Protein AF-0000000080185156 (afdb_homodimer)

pLDDT: mean 92.78, std 10.02, range [44.94, 98.88]

Nearest PDB structures (foldseek):
  2zat-assembly1_A  TM=8.973E-01  e=3.765E-16  Sus scrofa
  8pa2-assembly1_B  TM=8.472E-01  e=9.318E-15  Thermus thermophilus HB8
  4cql-assembly4_J  TM=8.469E-01  e=6.087E-14  Homo sapiens
  5ojg-assembly1_A  TM=7.680E-01  e=7.314E-15  Caenorhabditis elegans
  4cqm-assembly4_G  TM=8.479E-01  e=1.919E-12  Homo sapiens

Sequence (518 aa):
MKITCDIKDKIALVTGANRGIGKAIVDAFLDHGAARVYVAVRRLDSAAPLIERYGDRVLPVQLDLARPETITAMAGRAADIQVVVNSAAVFMASTPLDGNAIDALELGMKINVLGLIRMAQAFVPALKQNGGGALVQLNSVASLVCAPNFATHSACKAAAYSLTQALHELLGQQGIAVLSVHPGLIGSDMGNAAGLTGSAEPPSVVAEGIVAALKAGDFHLFPDSMAKRVGSAYQSFAGSVVEAGIPEYRPRIMVSVEKMKITCDIKDKIALVTGANRGIGKAIVDAFLDHGAARVYVAVRRLDSAAPLIERYGDRVLPVQLDLARPETITAMAGRAADIQVVVNSAAVFMASTPLDGNAIDALELGMKINVLGLIRMAQAFVPALKQNGGGALVQLNSVASLVCAPNFATHSACKAAAYSLTQALHELLGQQGIAVLSVHPGLIGSDMGNAAGLTGSAEPPSVVAEGIVAALKAGDFHLFPDSMAKRVGSAYQSFAGSVVEAGIPEYRPRIMVSVEK

Foldseek 3Di:
DFFFAALAQFEEEFAPQLFALNVLLLVLSVVSHHQAYEYEYQDQVSCVVVCVVPPPRYHYAYDALLDLVSLQVVLVVPLRHQEYEYDDFDQQWAAPPDPCLVVSLVVRLSRLPVSLVSNCVSHLVSNLVNPAHEYEYEAAPLLVPPDRGRNSNSVNSVNNVVVLLVCCVVSVVSSHAYAYEHEYQAPTPNSVVVVDDDDHHYSNQRSVQVNVCNRVRHRYHQRDPVSVVSCVVCVVVCVPDSVVHDPVPPDDDDDDDDD/DFFFAALAQFEEEFAPQLFALNVLLLVLSVVSHHQAYEYEYQDQVSCVVVCVVPPPSYHYAYDALLDLVSLQVVLVVPLRHQEYEYDDFDQQWAAPPDPCLVVSLVVRQSRLPVSLVSNCVSHLVSNLVNPAHEYEYEAAPLLVPPDRGRNSNSVNSVNNVVVLLVCCVVSVVSSHAYAYEHEYQAPTPNSVVVVDDDDHHYSNQRSVQVNVCNRVRHRYHQRDPVSVVSCVVCVVVCVPDSVVHDPVPPDDDDDDDDD

InterPro domains:
  IPR002347 Short-chain dehydrogenase/reductase SDR [PF00106] (10-193)
  IPR002347 Short-chain dehydrogenase/reductase SDR [PR00081] (11-28)
  IPR002347 Short-chain dehydrogenase/reductase SDR [PR00081] (79-90)
  IPR002347 Short-chain dehydrogenase/reductase SDR [PR00081] (127-143)
  IPR002347 Short-chain dehydrogenase/reductase SDR [PR00081] (153-172)
  IPR002347 Short-chain dehydrogenase/reductase SDR [PR00081] (174-191)
  IPR036291 NAD(P)-binding domain superfamily [SSF51735] (6-223)

Radius of gyration: 22.91 Å; Cα contacts (8 Å, |Δi|>4): 1225; chains: 2; bounding box: 47×72×49 Å

Solvent-accessible surface area (backbone atoms only — not comparable to full-atom values): 24481 Å² total; per-residue (Å²): 135,72,45,56,38,68,54,53,65,31,31,31,35,32,30,35,23,63,48,49,53,28,29,29,33,54,54,42,43,50,74,58,41,26,55,31,35,37,36,19,22,78,51,60,75,63,38,47,70,54,35,72,72,52,41,86,38,39,43,73,36,60,36,36,58,80,39,64,68,34,46,53,56,42,38,72,72,46,57,74,32,27,31,39,35,48,51,46,37,54,46,30,58,27,30,63,74,43,92,56,21,64,61,39,30,54,54,29,33,49,29,43,32,47,22,49,36,53,50,47,56,45,42,46,61,30,15,47,74,60,72,10,32,33,44,34,39,62,51,29,42,40,35,78,42,44,39,42,69,33,14,33,35,15,15,28,27,13,19,33,46,29,40,49,48,16,46,35,57,62,33,43,77,57,56,20,24,40,32,44,32,21,45,49,57,36,59,29,73,62,38,59,23,62,22,56,55,80,81,57,40,60,30,52,47,49,22,52,41,50,56,53,34,33,49,70,21,42,48,74,41,43,50,40,73,62,10,35,56,54,39,64,52,38,43,63,31,40,54,63,39,57,73,62,44,54,83,40,63,50,86,49,82,67,53,68,45,81,87,134,72,44,57,39,68,56,53,66,30,29,33,36,30,30,35,22,64,47,50,50,26,28,29,32,54,53,41,42,50,74,58,40,26,55,31,35,38,35,19,22,79,50,62,76,61,38,47,68,54,35,73,72,52,41,85,40,40,42,73,36,63,36,40,59,80,38,64,68,33,47,52,56,43,38,73,71,45,58,74,31,27,31,40,35,49,51,46,36,54,46,28,58,26,29,63,73,43,93,55,21,64,62,38,31,54,54,29,31,49,30,43,32,48,23,49,36,53,50,46,56,46,42,47,63,29,16,47,75,61,72,9,32,34,44,35,39,62,51,28,41,41,35,78,40,45,39,42,70,34,14,33,35,16,14,30,27,12,19,33,46,29,40,48,48,16,46,36,57,61,32,44,77,56,55,19,24,39,32,44,33,19,45,49,57,35,59,30,73,61,38,57,24,61,24,56,55,79,80,57,40,60,30,53,47,48,22,52,40,50,56,52,33,32,50,71,21,41,48,72,41,42,50,40,74,63,11,36,56,55,40,62,52,38,43,64,31,41,55,63,40,57,73,62,46,54,83,40,62,49,86,49,82,67,52,68,44,80,88

Secondary structure (DSSP, 8-state):
-PPP---TT-EEEEESTTSHHHHHHHHHHHHTT-SEEEEEESSGGGGHHHHHHHGGGEEEEE--TT-HHHHHHHHHH-TT--EEEE---EE----TTSTTHHHHHHHHIIIIIHHHHHHHHHHHHHHHHTT--EEEEE--GGGTS--GGGHHHHHHHHHHHHHHHHHHHHHHTTT-EEEEE---SBSSHHHHHHT--SPPBPHHHHHHHHHHHHHHT-SEE--SHHHHHHHHHHHHHIIIIIIT--GGGS------EE-/-PPP---TT-EEEEESTTSHHHHHHHHHHHHTT-SEEEEEESSGGGGHHHHHHHGGGEEEEE--TT-HHHHHHHHHH-TT--EEEE---EE----TTSTTHHHHHHHHIIIIIHHHHHHHHHHHHHHHHTT--EEEEE--GGGTS--GGGHHHHHHHHHHHHHHHHHHHHHHTTT-EEEEE---SBSSHHHHHHT--SPPBPHHHHHHHHHHHHHHT-SEE--SHHHHHHHHHHHHHIIIIIIT--GGGS------EE-

Organism: NCBI:txid1233

Structure (mmCIF, N/CA/C/O backbone):
data_AF-0000000080185156-model_v1
#
loop_
_entity.id
_entity.type
_entity.pdbx_description
1 polymer 'Short-chain dehydrogenase'
#
loop_
_atom_site.group_PDB
_atom_site.id
_atom_site.type_symbol
_atom_site.label_atom_id
_atom_site.label_alt_id
_atom_site.label_comp_id
_atom_site.label_asym_id
_atom_site.label_entity_id
_atom_site.label_seq_id
_atom_site.pdbx_PDB_ins_code
_atom_site.Cartn_x
_atom_site.Cartn_y
_atom_site.Cartn_z
_atom_site.occupancy
_atom_site.B_iso_or_equiv
_atom_site.auth_seq_id
_atom_site.auth_comp_id
_atom_site.auth_asym_id
_atom_site.auth_atom_id
_atom_site.pdbx_PDB_model_num
ATOM 1 N N . MET A 1 1 ? 9.852 -5.613 -22.453 1 66.12 1 MET A N 1
ATOM 2 C CA . MET A 1 1 ? 9.594 -6.852 -23.188 1 66.12 1 MET A CA 1
ATOM 3 C C . MET A 1 1 ? 8.664 -7.766 -22.391 1 66.12 1 MET A C 1
ATOM 5 O O . MET A 1 1 ? 8.766 -7.848 -21.172 1 66.12 1 MET A O 1
ATOM 9 N N . LYS A 1 2 ? 7.664 -8.398 -23.031 1 87.19 2 LYS A N 1
ATOM 10 C CA . LYS A 1 2 ? 6.703 -9.312 -22.406 1 87.19 2 LYS A CA 1
ATOM 11 C C . LYS A 1 2 ? 7.312 -10.695 -22.203 1 87.19 2 LYS A C 1
ATOM 13 O O . LYS A 1 2 ? 7.977 -11.227 -23.094 1 87.19 2 LYS A O 1
ATOM 18 N N . ILE A 1 3 ? 7.293 -11.156 -21.078 1 93.81 3 ILE A N 1
ATOM 19 C CA . ILE A 1 3 ? 7.703 -12.516 -20.75 1 93.81 3 ILE A CA 1
ATOM 20 C C . ILE A 1 3 ? 6.473 -13.414 -20.656 1 93.81 3 ILE A C 1
ATOM 22 O O . ILE A 1 3 ? 5.574 -13.156 -19.844 1 93.81 3 ILE A O 1
ATOM 26 N N . THR A 1 4 ? 6.453 -14.438 -21.484 1 96.38 4 THR A N 1
ATOM 27 C CA . THR A 1 4 ? 5.305 -15.336 -21.516 1 96.38 4 THR A CA 1
ATOM 28 C C . THR A 1 4 ? 5.605 -16.609 -20.734 1 96.38 4 THR A C 1
ATOM 30 O O . THR A 1 4 ? 6.77 -16.953 -20.5 1 96.38 4 THR A O 1
ATOM 33 N N . CYS A 1 5 ? 4.539 -17.281 -20.297 1 97.38 5 CYS A N 1
ATOM 34 C CA . CYS A 1 5 ? 4.648 -18.562 -19.625 1 97.38 5 CYS A CA 1
ATOM 35 C C . CYS A 1 5 ? 3.451 -19.453 -19.953 1 97.38 5 CYS A C 1
ATOM 37 O O . CYS A 1 5 ? 2.326 -19.156 -19.531 1 97.38 5 CYS A O 1
ATOM 39 N N . ASP A 1 6 ? 3.709 -20.469 -20.688 1 97.81 6 ASP A N 1
ATOM 40 C CA . ASP A 1 6 ? 2.682 -21.469 -20.953 1 97.81 6 ASP A CA 1
ATOM 41 C C . ASP A 1 6 ? 2.639 -22.516 -19.844 1 97.81 6 ASP A C 1
ATOM 43 O O . ASP A 1 6 ? 3.652 -23.156 -19.531 1 97.81 6 ASP A O 1
ATOM 47 N N . ILE A 1 7 ? 1.522 -22.75 -19.297 1 97.81 7 ILE A N 1
ATOM 48 C CA . ILE A 1 7 ? 1.382 -23.609 -18.125 1 97.81 7 ILE A CA 1
ATOM 49 C C . ILE A 1 7 ? 1.548 -25.078 -18.516 1 97.81 7 ILE A C 1
ATOM 51 O O . ILE A 1 7 ? 1.781 -25.938 -17.672 1 97.81 7 ILE A O 1
ATOM 55 N N . LYS A 1 8 ? 1.367 -25.391 -19.812 1 98 8 LYS A N 1
ATOM 56 C CA . LYS A 1 8 ? 1.461 -26.766 -20.297 1 98 8 LYS A CA 1
ATOM 57 C C . LYS A 1 8 ? 2.789 -27.391 -19.891 1 98 8 LYS A C 1
ATOM 59 O O . LYS A 1 8 ? 3.852 -26.797 -20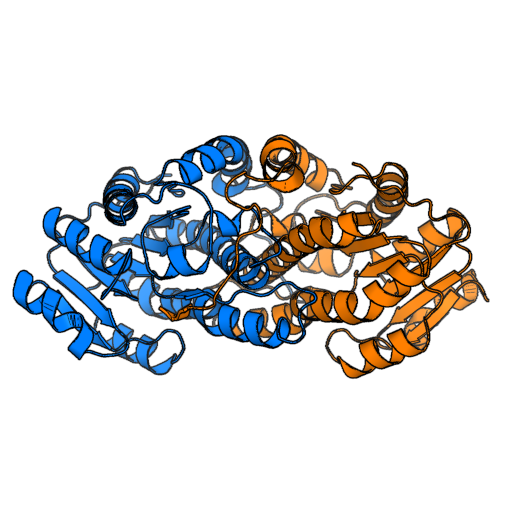.094 1 98 8 LYS A O 1
ATOM 64 N N . ASP A 1 9 ? 2.727 -28.562 -19.234 1 97.88 9 ASP A N 1
ATOM 65 C CA . ASP A 1 9 ? 3.832 -29.422 -18.844 1 97.88 9 ASP A CA 1
ATOM 66 C C . ASP A 1 9 ? 4.664 -28.781 -17.734 1 97.88 9 ASP A C 1
ATOM 68 O O . ASP A 1 9 ? 5.793 -29.203 -17.484 1 97.88 9 ASP A O 1
ATOM 72 N N . LYS A 1 10 ? 4.207 -27.703 -17.109 1 98 10 LYS A N 1
ATOM 73 C CA . LYS A 1 10 ? 4.938 -27.031 -16.047 1 98 10 LYS A CA 1
ATOM 74 C C . LYS A 1 10 ? 4.578 -27.594 -14.688 1 98 10 LYS A C 1
ATOM 76 O O . LYS A 1 10 ? 3.512 -28.188 -14.516 1 98 10 LYS A O 1
ATOM 81 N N . ILE A 1 11 ? 5.477 -27.438 -13.773 1 98.19 11 ILE A N 1
ATOM 82 C CA . ILE A 1 11 ? 5.258 -27.781 -12.367 1 98.19 11 ILE A CA 1
ATOM 83 C C . ILE A 1 11 ? 4.977 -26.5 -11.578 1 98.19 11 ILE A C 1
ATOM 85 O O . ILE A 1 11 ? 5.789 -25.578 -11.562 1 98.19 11 ILE A O 1
ATOM 89 N N . ALA A 1 12 ? 3.824 -26.484 -10.906 1 98.5 12 ALA A N 1
ATOM 90 C CA . ALA A 1 12 ? 3.395 -25.266 -10.234 1 98.5 12 ALA A CA 1
ATOM 91 C C . ALA A 1 12 ? 3.219 -25.484 -8.734 1 98.5 12 ALA A C 1
ATOM 93 O O . ALA A 1 12 ? 3.006 -26.625 -8.297 1 98.5 12 ALA A O 1
ATOM 94 N N . LEU A 1 13 ? 3.404 -24.469 -7.996 1 98.38 13 LEU A N 1
ATOM 95 C CA . LEU A 1 13 ? 3.041 -24.391 -6.586 1 98.38 13 LEU A CA 1
ATOM 96 C C . LEU A 1 13 ? 1.935 -23.359 -6.367 1 98.38 13 LEU A C 1
ATOM 98 O O . LEU A 1 13 ? 2.049 -22.219 -6.809 1 98.38 13 LEU A O 1
ATOM 102 N N . VAL A 1 14 ? 0.851 -23.766 -5.762 1 98.44 14 VAL A N 1
ATOM 103 C CA . VAL A 1 14 ? -0.259 -22.875 -5.449 1 98.44 14 VAL A CA 1
ATOM 104 C C . VAL A 1 14 ? -0.486 -22.844 -3.941 1 98.44 14 VAL A C 1
ATOM 106 O O . VAL A 1 14 ? -0.761 -23.875 -3.324 1 98.44 14 VAL A O 1
ATOM 109 N N . THR A 1 15 ? -0.309 -21.656 -3.334 1 97.88 15 THR A N 1
ATOM 110 C CA . THR A 1 15 ? -0.633 -21.531 -1.917 1 97.88 15 THR A CA 1
ATOM 111 C C . THR A 1 15 ? -2.123 -21.266 -1.727 1 97.88 15 THR A C 1
ATOM 113 O O . THR A 1 15 ? -2.779 -20.703 -2.609 1 97.88 15 THR A O 1
ATOM 116 N N . GLY A 1 16 ? -2.656 -21.641 -0.517 1 95.5 16 GLY A N 1
ATOM 117 C CA . GLY A 1 16 ? -4.09 -21.516 -0.315 1 95.5 16 GLY A CA 1
ATOM 118 C C . GLY A 1 16 ? -4.902 -22.297 -1.332 1 95.5 16 GLY A C 1
ATOM 119 O O . GLY A 1 16 ? -5.918 -21.812 -1.834 1 95.5 16 GLY A O 1
ATOM 120 N N . ALA A 1 17 ? -4.566 -23.484 -1.63 1 95.25 17 ALA A N 1
ATOM 121 C CA . ALA A 1 17 ? -4.996 -24.219 -2.82 1 95.25 17 ALA A CA 1
ATOM 122 C C . ALA A 1 17 ? -6.277 -25 -2.549 1 95.25 17 ALA A C 1
ATOM 124 O O . ALA A 1 17 ? -6.898 -25.531 -3.477 1 95.25 17 ALA A O 1
ATOM 125 N N . ASN A 1 18 ? -6.766 -25.062 -1.377 1 90.5 18 ASN A N 1
ATOM 126 C CA . ASN A 1 18 ? -7.812 -26.016 -1.046 1 90.5 18 ASN A CA 1
ATOM 127 C C . ASN A 1 18 ? -9.203 -25.406 -1.2 1 90.5 18 ASN A C 1
ATOM 129 O O . ASN A 1 18 ? -10.203 -26.109 -1.132 1 90.5 18 ASN A O 1
ATOM 133 N N . ARG A 1 19 ? -9.32 -24.125 -1.383 1 88.75 19 ARG A N 1
ATOM 134 C CA . ARG A 1 19 ? -10.648 -23.531 -1.514 1 88.75 19 ARG A CA 1
ATOM 135 C C . ARG A 1 19 ? -10.602 -22.25 -2.352 1 88.75 19 ARG A C 1
ATOM 137 O O . ARG A 1 19 ? -9.523 -21.75 -2.652 1 88.75 19 ARG A O 1
ATOM 144 N N . GLY A 1 20 ? -11.75 -21.859 -2.783 1 93.06 20 GLY A N 1
ATOM 145 C CA . GLY A 1 20 ? -11.906 -20.578 -3.436 1 93.06 20 GLY A CA 1
ATOM 146 C C . GLY A 1 20 ? -11.102 -20.438 -4.711 1 93.06 20 GLY A C 1
ATOM 147 O O . GLY A 1 20 ? -11.133 -21.328 -5.566 1 93.06 20 GLY A O 1
ATOM 148 N N . ILE A 1 21 ? -10.453 -19.328 -4.836 1 95.31 21 ILE A N 1
ATOM 149 C CA . ILE A 1 21 ? -9.688 -19 -6.035 1 95.31 21 ILE A CA 1
ATOM 150 C C . ILE A 1 21 ? -8.5 -19.953 -6.164 1 95.31 21 ILE A C 1
ATOM 152 O O . ILE A 1 21 ? -8.188 -20.422 -7.262 1 95.31 21 ILE A O 1
ATOM 156 N N . GLY A 1 22 ? -7.871 -20.312 -5.043 1 97.12 22 GLY A N 1
ATOM 157 C CA . GLY A 1 22 ? -6.746 -21.234 -5.059 1 97.12 22 GLY A CA 1
ATOM 158 C C . GLY A 1 22 ? -7.09 -22.594 -5.652 1 97.12 22 GLY A C 1
ATOM 159 O O . GLY A 1 22 ? -6.367 -23.094 -6.508 1 97.12 22 GLY A O 1
ATOM 160 N N . LYS A 1 23 ? -8.195 -23.125 -5.223 1 96.81 23 LYS A N 1
ATOM 161 C CA . LYS A 1 23 ? -8.641 -24.406 -5.75 1 96.81 23 LYS A CA 1
ATOM 162 C C . LYS A 1 23 ? -8.953 -24.312 -7.242 1 96.81 23 LYS A C 1
ATOM 164 O O . LYS A 1 23 ? -8.609 -25.219 -8.008 1 96.81 23 LYS A O 1
ATOM 169 N N . ALA A 1 24 ? -9.602 -23.234 -7.625 1 97.75 24 ALA A N 1
ATOM 170 C CA . ALA A 1 24 ? -9.938 -23.016 -9.031 1 97.75 24 ALA A CA 1
ATOM 171 C C . ALA A 1 24 ? -8.672 -22.938 -9.883 1 97.75 24 ALA A C 1
ATOM 173 O O . ALA A 1 24 ? -8.656 -23.391 -11.031 1 97.75 24 ALA A O 1
ATOM 174 N N . ILE A 1 25 ? -7.625 -22.359 -9.336 1 98.62 25 ILE A N 1
ATOM 175 C CA . ILE A 1 25 ? -6.359 -22.234 -10.055 1 98.62 25 ILE A CA 1
ATOM 176 C C . ILE A 1 25 ? -5.75 -23.625 -10.258 1 98.62 25 ILE A C 1
ATOM 178 O O . ILE A 1 25 ? -5.277 -23.938 -11.352 1 98.62 25 ILE A O 1
ATOM 182 N N . VAL A 1 26 ? -5.793 -24.453 -9.227 1 98.44 26 VAL A N 1
ATOM 183 C CA . VAL A 1 26 ? -5.285 -25.812 -9.352 1 98.44 26 VAL A CA 1
ATOM 184 C C . VAL A 1 26 ? -6.031 -26.531 -10.469 1 98.44 26 VAL A C 1
ATOM 186 O O . VAL A 1 26 ? -5.41 -27.125 -11.352 1 98.44 26 VAL A O 1
ATOM 189 N N . ASP A 1 27 ? -7.344 -26.453 -10.469 1 98.25 27 ASP A N 1
ATOM 190 C CA . ASP A 1 27 ? -8.164 -27.094 -11.484 1 98.25 27 ASP A CA 1
ATOM 191 C C . ASP A 1 27 ? -7.805 -26.609 -12.883 1 98.25 27 ASP A C 1
ATOM 193 O O . ASP A 1 27 ? -7.582 -27.406 -13.789 1 98.25 27 ASP A O 1
ATOM 197 N N . ALA A 1 28 ? -7.723 -25.312 -13.039 1 98.62 28 ALA A N 1
ATOM 198 C CA . ALA A 1 28 ? -7.445 -24.719 -14.344 1 98.62 28 ALA A CA 1
ATOM 199 C C . ALA A 1 28 ? -6.059 -25.109 -14.844 1 98.62 28 ALA A C 1
ATOM 201 O O . ALA A 1 28 ? -5.883 -25.422 -16.016 1 98.62 28 ALA A O 1
ATOM 202 N N . PHE A 1 29 ? -5.02 -25.047 -13.938 1 98.75 29 PHE A N 1
ATOM 203 C CA . PHE A 1 29 ? -3.66 -25.406 -14.328 1 98.75 29 PHE A CA 1
ATOM 204 C C . PHE A 1 29 ? -3.592 -26.844 -14.828 1 98.75 29 PHE A C 1
ATOM 206 O O . PHE A 1 29 ? -3.01 -27.109 -15.883 1 98.75 29 PHE A O 1
ATOM 213 N N . LEU A 1 30 ? -4.242 -27.766 -14.148 1 98.44 30 LEU A N 1
ATOM 214 C CA . LEU A 1 30 ? -4.227 -29.156 -14.547 1 98.44 30 LEU A CA 1
ATOM 215 C C . LEU A 1 30 ? -5.02 -29.375 -15.828 1 98.44 30 LEU A C 1
ATOM 217 O O . LEU A 1 30 ? -4.594 -30.125 -16.703 1 98.44 30 LEU A O 1
ATOM 221 N N . ASP A 1 31 ? -6.148 -28.672 -15.945 1 97.94 31 ASP A N 1
ATOM 222 C CA . ASP A 1 31 ? -6.973 -28.781 -17.141 1 97.94 31 ASP A CA 1
ATOM 223 C C . ASP A 1 31 ? -6.227 -28.266 -18.375 1 97.94 31 ASP A C 1
ATOM 225 O O . ASP A 1 31 ? -6.449 -28.75 -19.484 1 97.94 31 ASP A O 1
ATOM 229 N N . HIS A 1 32 ? -5.352 -27.312 -18.172 1 98.31 32 HIS A N 1
ATOM 230 C CA . HIS A 1 32 ? -4.609 -26.719 -19.281 1 98.31 32 HIS A CA 1
ATOM 231 C C . HIS A 1 32 ? -3.252 -27.406 -19.453 1 98.31 32 HIS A C 1
ATOM 233 O O . HIS A 1 32 ? -2.389 -26.891 -20.172 1 98.31 32 HIS A O 1
ATOM 239 N N . GLY A 1 33 ? -2.973 -28.484 -18.719 1 98.19 33 GLY A N 1
ATOM 240 C CA . GLY A 1 33 ? -1.881 -29.375 -19.078 1 98.19 33 GLY A CA 1
ATOM 241 C C . GLY A 1 33 ? -0.685 -29.266 -18.141 1 98.19 33 GLY A C 1
ATOM 242 O O . GLY A 1 33 ? 0.408 -29.734 -18.469 1 98.19 33 GLY A O 1
ATOM 243 N N . ALA A 1 34 ? -0.805 -28.578 -17.031 1 98.38 34 ALA A N 1
ATOM 244 C CA . ALA A 1 34 ? 0.299 -28.594 -16.078 1 98.38 34 ALA A CA 1
ATOM 245 C C . ALA A 1 34 ? 0.701 -30.031 -15.734 1 98.38 34 ALA A C 1
ATOM 247 O O . ALA A 1 34 ? -0.155 -30.906 -15.609 1 98.38 34 ALA A O 1
ATOM 248 N N . ALA A 1 35 ? 1.979 -30.281 -15.609 1 98.06 35 ALA A N 1
ATOM 249 C CA . ALA A 1 35 ? 2.48 -31.625 -15.312 1 98.06 35 ALA A CA 1
ATOM 250 C C . ALA A 1 35 ? 2.133 -32.031 -13.883 1 98.06 35 ALA A C 1
ATOM 252 O O . ALA A 1 35 ? 1.785 -33.188 -13.641 1 98.06 35 ALA A O 1
ATOM 253 N N . ARG A 1 36 ? 2.291 -31.109 -12.945 1 97.81 36 ARG A N 1
ATOM 254 C CA . ARG A 1 36 ? 2.043 -31.344 -11.531 1 97.81 36 ARG A CA 1
ATOM 255 C C . ARG A 1 36 ? 1.797 -30.031 -10.797 1 97.81 36 ARG A C 1
ATOM 257 O O . ARG A 1 36 ? 2.328 -28.984 -11.18 1 97.81 36 ARG A O 1
ATOM 264 N N . VAL A 1 37 ? 1.023 -30.125 -9.766 1 98.19 37 VAL A N 1
ATOM 265 C CA . VAL A 1 37 ? 0.779 -28.953 -8.922 1 98.19 37 VAL A CA 1
ATOM 266 C C . VAL A 1 37 ? 1.03 -29.312 -7.461 1 98.19 37 VAL A C 1
ATOM 268 O O . VAL A 1 37 ? 0.4 -30.234 -6.922 1 98.19 37 VAL A O 1
ATOM 271 N N . TYR A 1 38 ? 2.031 -28.625 -6.895 1 97.81 38 TYR A N 1
ATOM 272 C CA . TYR A 1 38 ? 2.133 -28.641 -5.438 1 97.81 38 TYR A CA 1
ATOM 273 C C . TYR A 1 38 ? 1.001 -27.844 -4.805 1 97.81 38 TYR A C 1
ATOM 275 O O . TYR A 1 38 ? 0.928 -26.625 -4.969 1 97.81 38 TYR A O 1
ATOM 283 N N . VAL A 1 39 ? 0.119 -28.594 -4.086 1 97.38 39 VAL A N 1
ATOM 284 C CA . VAL A 1 39 ? -1.013 -27.984 -3.395 1 97.38 39 VAL A CA 1
ATOM 285 C C . VAL A 1 39 ? -0.615 -27.641 -1.962 1 97.38 39 VAL A C 1
ATOM 287 O O . VAL A 1 39 ? -0.701 -28.469 -1.062 1 97.38 39 VAL A O 1
ATOM 290 N N . ALA A 1 40 ? -0.295 -26.328 -1.775 1 97.25 40 ALA A N 1
ATOM 291 C CA . ALA A 1 40 ? 0.178 -25.891 -0.469 1 97.25 40 ALA A CA 1
ATOM 292 C C . ALA A 1 40 ? -0.987 -25.453 0.418 1 97.25 40 ALA A C 1
ATOM 294 O O . ALA A 1 40 ? -1.767 -24.578 0.048 1 97.25 40 ALA A O 1
ATOM 295 N N . VAL A 1 41 ? -1.1 -26.109 1.551 1 96.38 41 VAL A N 1
ATOM 296 C CA . VAL A 1 41 ? -2.215 -25.891 2.467 1 96.38 41 VAL A CA 1
ATOM 297 C C . VAL A 1 41 ? -1.712 -25.922 3.908 1 96.38 41 VAL A C 1
ATOM 299 O O . VAL A 1 41 ? -0.627 -26.438 4.184 1 96.38 41 VAL A O 1
ATOM 302 N N . ARG A 1 42 ? -2.463 -25.312 4.805 1 92.69 42 ARG A N 1
ATOM 303 C CA . ARG A 1 42 ? -2.111 -25.328 6.223 1 92.69 42 ARG A CA 1
ATOM 304 C C . ARG A 1 42 ? -2.328 -26.703 6.828 1 92.69 42 ARG A C 1
ATOM 306 O O . ARG A 1 42 ? -1.527 -27.172 7.645 1 92.69 42 ARG A O 1
ATOM 313 N N . ARG A 1 43 ? -3.43 -27.297 6.375 1 93.5 43 ARG A N 1
ATOM 314 C CA . ARG A 1 43 ? -3.793 -28.641 6.797 1 93.5 43 ARG A CA 1
ATOM 315 C C . ARG A 1 43 ? -3.842 -29.594 5.605 1 93.5 43 ARG A C 1
ATOM 317 O O . ARG A 1 43 ? -4.691 -29.438 4.723 1 93.5 43 ARG A O 1
ATOM 324 N N . LEU A 1 44 ? -3.066 -30.625 5.664 1 95.31 44 LEU A N 1
ATOM 325 C CA . LEU A 1 44 ? -2.881 -31.531 4.527 1 95.31 44 LEU A CA 1
ATOM 326 C C . LEU A 1 44 ? -4.188 -32.219 4.172 1 95.31 44 LEU A C 1
ATOM 328 O O . LEU A 1 44 ? -4.465 -32.469 2.998 1 95.31 44 LEU A O 1
ATOM 332 N N . ASP A 1 45 ? -4.969 -32.531 5.164 1 94.88 45 ASP A N 1
ATOM 333 C CA . ASP A 1 45 ? -6.211 -33.25 4.934 1 94.88 45 ASP A CA 1
ATOM 334 C C . ASP A 1 45 ? -7.188 -32.438 4.098 1 94.88 45 ASP A C 1
ATOM 336 O O . ASP A 1 45 ? -8.086 -32.969 3.457 1 94.88 45 ASP A O 1
ATOM 340 N N . SER A 1 46 ? -7.047 -31.125 4.051 1 94.19 46 SER A N 1
ATOM 341 C CA . SER A 1 46 ? -7.941 -30.25 3.301 1 94.19 46 SER A CA 1
ATOM 342 C C . SER A 1 46 ? -7.723 -30.375 1.799 1 94.19 46 SER A C 1
ATOM 344 O O . SER A 1 46 ? -8.539 -29.922 1.002 1 94.19 46 SER A O 1
ATOM 346 N N . ALA A 1 47 ? -6.66 -31.047 1.374 1 95 47 ALA A N 1
ATOM 347 C CA . ALA A 1 47 ? -6.352 -31.234 -0.041 1 95 47 ALA A CA 1
ATOM 348 C C . ALA A 1 47 ? -6.938 -32.562 -0.563 1 95 47 ALA A C 1
ATOM 350 O O . ALA A 1 47 ? -6.82 -32.844 -1.751 1 95 47 ALA A O 1
ATOM 351 N N . ALA A 1 48 ? -7.602 -33.344 0.227 1 95 48 ALA A N 1
ATOM 352 C CA . ALA A 1 48 ? -8.07 -34.688 -0.095 1 95 48 ALA A CA 1
ATOM 353 C C . ALA A 1 48 ? -8.945 -34.688 -1.345 1 95 48 ALA A C 1
ATOM 355 O O . ALA A 1 48 ? -8.797 -35.531 -2.227 1 95 48 ALA A O 1
ATOM 356 N N . PRO A 1 49 ? -9.844 -33.719 -1.436 1 94.31 49 PRO A N 1
ATOM 357 C CA . PRO A 1 49 ? -10.695 -33.719 -2.627 1 94.31 49 PRO A CA 1
ATOM 358 C C . PRO A 1 49 ? -9.898 -33.562 -3.922 1 94.31 49 PRO A C 1
ATOM 360 O O . PRO A 1 49 ? -10.266 -34.125 -4.945 1 94.31 49 PRO A O 1
ATOM 363 N N . LEU A 1 50 ? -8.859 -32.812 -3.883 1 95.44 50 LEU A N 1
ATOM 364 C CA . LEU A 1 50 ? -8.023 -32.594 -5.062 1 95.44 50 LEU A CA 1
ATOM 365 C C . LEU A 1 50 ? -7.23 -33.875 -5.391 1 95.44 50 LEU A C 1
ATOM 367 O O . LEU A 1 50 ? -7.051 -34.188 -6.562 1 95.44 50 LEU A O 1
ATOM 371 N N . ILE A 1 51 ? -6.742 -34.531 -4.406 1 94.81 51 ILE A N 1
ATOM 372 C CA . ILE A 1 51 ? -6.012 -35.781 -4.59 1 94.81 51 ILE A CA 1
ATOM 373 C C . ILE A 1 51 ? -6.93 -36.812 -5.223 1 94.81 51 ILE A C 1
ATOM 375 O O . ILE A 1 51 ? -6.516 -37.562 -6.117 1 94.81 51 ILE A O 1
ATOM 379 N N . GLU A 1 52 ? -8.117 -36.875 -4.691 1 96.06 52 GLU A N 1
ATOM 380 C CA . GLU A 1 52 ? -9.094 -37.844 -5.211 1 96.06 52 GLU A CA 1
ATOM 381 C C . GLU A 1 52 ? -9.375 -37.594 -6.691 1 96.06 52 GLU A C 1
ATOM 383 O O . GLU A 1 52 ? -9.539 -38.531 -7.465 1 96.06 52 GLU A O 1
ATOM 388 N N . ARG A 1 53 ? -9.391 -36.375 -7.039 1 95.62 53 ARG A N 1
ATOM 389 C CA . ARG A 1 53 ? -9.789 -36 -8.391 1 95.62 53 ARG A CA 1
ATOM 390 C C . ARG A 1 53 ? -8.625 -36.156 -9.367 1 95.62 53 ARG A C 1
ATOM 392 O O . ARG A 1 53 ? -8.812 -36.594 -10.5 1 95.62 53 ARG A O 1
ATOM 399 N N . TYR A 1 54 ? -7.375 -35.75 -8.914 1 96.69 54 TYR A N 1
ATOM 400 C CA . TYR A 1 54 ? -6.301 -35.625 -9.891 1 96.69 54 TYR A CA 1
ATOM 401 C C . TYR A 1 54 ? -5.168 -36.594 -9.602 1 96.69 54 TYR A C 1
ATOM 403 O O . TYR A 1 54 ? -4.227 -36.719 -10.398 1 96.69 54 TYR A O 1
ATOM 411 N N . GLY A 1 55 ? -5.227 -37.281 -8.531 1 95.62 55 GLY A N 1
ATOM 412 C CA . GLY A 1 55 ? -4.254 -38.312 -8.195 1 95.62 55 GLY A CA 1
ATOM 413 C C . GLY A 1 55 ? -2.838 -37.781 -8.086 1 95.62 55 GLY A C 1
ATOM 414 O O . GLY A 1 55 ? -2.594 -36.781 -7.387 1 95.62 55 GLY A O 1
ATOM 415 N N . ASP A 1 56 ? -1.929 -38.344 -8.836 1 94.31 56 ASP A N 1
ATOM 416 C CA . ASP A 1 56 ? -0.499 -38.094 -8.688 1 94.31 56 ASP A CA 1
ATOM 417 C C . ASP A 1 56 ? -0.121 -36.75 -9.297 1 94.31 56 ASP A C 1
ATOM 419 O O . ASP A 1 56 ? 0.988 -36.25 -9.086 1 94.31 56 ASP A O 1
ATOM 423 N N . ARG A 1 57 ? -0.996 -36.094 -9.992 1 97.38 57 ARG A N 1
ATOM 424 C CA . ARG A 1 57 ? -0.711 -34.781 -10.594 1 97.38 57 ARG A CA 1
ATOM 425 C C . ARG A 1 57 ? -0.803 -33.688 -9.562 1 97.38 57 ARG A C 1
ATOM 427 O O . ARG A 1 57 ? -0.387 -32.531 -9.82 1 97.38 57 ARG A O 1
ATOM 434 N N . VAL A 1 58 ? -1.343 -34.062 -8.375 1 97.06 58 VAL A N 1
ATOM 435 C CA . VAL A 1 58 ? -1.401 -33.125 -7.262 1 97.06 58 VAL A CA 1
ATOM 436 C C . VAL A 1 58 ? -0.58 -33.656 -6.09 1 97.06 58 VAL A C 1
ATOM 438 O O . VAL A 1 58 ? -0.668 -34.844 -5.75 1 97.06 58 VAL A O 1
ATOM 441 N N . LEU A 1 59 ? 0.278 -32.844 -5.523 1 96.31 59 LEU A N 1
ATOM 442 C CA . LEU A 1 59 ? 1.076 -33.188 -4.352 1 96.31 59 LEU A CA 1
ATOM 443 C C . LEU A 1 59 ? 0.788 -32.25 -3.201 1 96.31 59 LEU A C 1
ATOM 445 O O . LEU A 1 59 ? 1.225 -31.094 -3.223 1 96.31 59 LEU A O 1
ATOM 449 N N . PRO A 1 60 ? 0.045 -32.719 -2.172 1 96.44 60 PRO A N 1
ATOM 450 C CA . PRO A 1 60 ? -0.202 -31.859 -1.019 1 96.44 60 PRO A CA 1
ATOM 451 C C . PRO A 1 60 ? 1.067 -31.562 -0.223 1 96.44 60 PRO A C 1
ATOM 453 O O . PRO A 1 60 ? 1.85 -32.469 0.061 1 96.44 60 PRO A O 1
ATOM 456 N N . VAL A 1 61 ? 1.274 -30.312 0.053 1 96.81 61 VAL A N 1
ATOM 457 C CA . VAL A 1 61 ? 2.408 -29.906 0.873 1 96.81 61 VAL A CA 1
ATOM 458 C C . VAL A 1 61 ? 1.943 -28.906 1.936 1 96.81 61 VAL A C 1
ATOM 460 O O . VAL A 1 61 ? 0.978 -28.172 1.724 1 96.81 61 VAL A O 1
ATOM 463 N N . GLN A 1 62 ? 2.629 -28.922 3.07 1 96.44 62 GLN A N 1
ATOM 464 C CA . GLN A 1 62 ? 2.285 -27.984 4.137 1 96.44 62 GLN A CA 1
ATOM 465 C C . GLN A 1 62 ? 3.021 -26.656 3.969 1 96.44 62 GLN A C 1
ATOM 467 O O . GLN A 1 62 ? 4.25 -26.625 3.879 1 96.44 62 GLN A O 1
ATOM 472 N N . LEU A 1 63 ? 2.303 -25.578 3.943 1 96.56 63 LEU A N 1
ATOM 473 C CA . LEU A 1 63 ? 2.846 -24.234 3.85 1 96.56 63 LEU A CA 1
ATOM 474 C C . LEU A 1 63 ? 1.887 -23.219 4.461 1 96.56 63 LEU A C 1
ATOM 476 O O . LEU A 1 63 ? 0.697 -23.203 4.133 1 96.56 63 LEU A O 1
ATOM 480 N N . ASP A 1 64 ? 2.393 -22.531 5.418 1 95.81 64 ASP A N 1
ATOM 481 C CA . ASP A 1 64 ? 1.676 -21.453 6.109 1 95.81 64 ASP A CA 1
ATOM 482 C C . ASP A 1 64 ? 2.443 -20.141 6.031 1 95.81 64 ASP A C 1
ATOM 484 O O . ASP A 1 64 ? 3.521 -20.016 6.613 1 95.81 64 ASP A O 1
ATOM 488 N N . LEU A 1 65 ? 1.827 -19.156 5.379 1 94.88 65 LEU A N 1
ATOM 489 C CA . LEU A 1 65 ? 2.504 -17.891 5.18 1 94.88 65 LEU A CA 1
ATOM 490 C C . LEU A 1 65 ? 2.826 -17.234 6.52 1 94.88 65 LEU A C 1
ATOM 492 O O . LEU A 1 65 ? 3.707 -16.375 6.594 1 94.88 65 LEU A O 1
ATOM 496 N N . ALA A 1 66 ? 2.113 -17.578 7.555 1 92.62 66 ALA A N 1
ATOM 497 C CA . ALA A 1 66 ? 2.354 -17.016 8.883 1 92.62 66 ALA A CA 1
ATOM 498 C C . ALA A 1 66 ? 3.514 -17.734 9.57 1 92.62 66 ALA A C 1
ATOM 500 O O . ALA A 1 66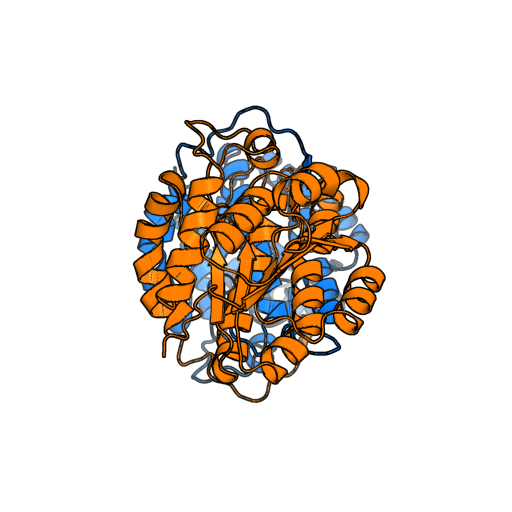 ? 3.984 -17.281 10.625 1 92.62 66 ALA A O 1
ATOM 501 N N . ARG A 1 67 ? 3.947 -18.875 9.008 1 95.38 67 ARG A N 1
ATOM 502 C CA . ARG A 1 67 ? 5.035 -19.672 9.57 1 95.38 67 ARG A CA 1
ATOM 503 C C . ARG A 1 67 ? 6.191 -19.781 8.586 1 95.38 67 ARG A C 1
ATOM 505 O O . ARG A 1 67 ? 6.312 -20.797 7.879 1 95.38 67 ARG A O 1
ATOM 512 N N . PRO A 1 68 ? 7.145 -18.875 8.672 1 95.75 68 PRO A N 1
ATOM 513 C CA . PRO A 1 68 ? 8.227 -18.781 7.695 1 95.75 68 PRO A CA 1
ATOM 514 C C . PRO A 1 68 ? 9 -20.078 7.531 1 95.75 68 PRO A C 1
ATOM 516 O O . PRO A 1 68 ? 9.492 -20.391 6.438 1 95.75 68 PRO A O 1
ATOM 519 N N . GLU A 1 69 ? 9.102 -20.859 8.586 1 96.38 69 GLU A N 1
ATOM 520 C CA . GLU A 1 69 ? 9.859 -22.109 8.531 1 96.38 69 GLU A CA 1
ATOM 521 C C . GLU A 1 69 ? 9.234 -23.078 7.543 1 96.38 69 GLU A C 1
ATOM 523 O O . GLU A 1 69 ? 9.938 -23.875 6.914 1 96.38 69 GLU A O 1
ATOM 528 N N . THR A 1 70 ? 7.918 -23.047 7.336 1 96.88 70 THR A N 1
ATOM 529 C CA . THR A 1 70 ? 7.25 -23.938 6.395 1 96.88 70 THR A CA 1
ATOM 530 C C . THR A 1 70 ? 7.555 -23.531 4.957 1 96.88 70 THR A C 1
ATOM 532 O O . THR A 1 70 ? 7.574 -24.375 4.059 1 96.88 70 THR A O 1
ATOM 535 N N . ILE A 1 71 ? 7.781 -22.25 4.719 1 97.25 71 ILE A N 1
ATOM 536 C CA . ILE A 1 71 ? 8.117 -21.734 3.396 1 97.25 71 ILE A CA 1
ATOM 537 C C . ILE A 1 71 ? 9.523 -22.203 3.004 1 97.25 71 ILE A C 1
ATOM 539 O O . ILE A 1 71 ? 9.727 -22.719 1.907 1 97.25 71 ILE A O 1
ATOM 543 N N . THR A 1 72 ? 10.406 -22.047 3.957 1 95.25 72 THR A N 1
ATOM 544 C CA . THR A 1 72 ? 11.789 -22.453 3.715 1 95.25 72 THR A CA 1
ATOM 545 C C . THR A 1 72 ? 11.883 -23.953 3.488 1 95.25 72 THR A C 1
ATOM 547 O O . THR A 1 72 ? 12.609 -24.406 2.605 1 95.25 72 THR A O 1
ATOM 550 N N . ALA A 1 73 ? 11.203 -24.719 4.281 1 95.5 73 ALA A N 1
ATOM 551 C CA . ALA A 1 73 ? 11.203 -26.188 4.148 1 95.5 73 ALA A CA 1
ATOM 552 C C . ALA A 1 73 ? 10.695 -26.594 2.77 1 95.5 73 ALA A C 1
ATOM 554 O O . ALA A 1 73 ? 11.25 -27.516 2.15 1 95.5 73 ALA A O 1
ATOM 555 N N . MET A 1 74 ? 9.688 -25.906 2.318 1 95.56 74 MET A N 1
ATOM 556 C CA . MET A 1 74 ? 9.102 -26.25 1.023 1 95.56 74 MET A CA 1
ATOM 557 C C . MET A 1 74 ? 10.047 -25.891 -0.114 1 95.56 74 MET A C 1
ATOM 559 O O . MET A 1 74 ? 10.125 -26.594 -1.117 1 95.56 74 MET A O 1
ATOM 563 N N . ALA A 1 75 ? 10.68 -24.766 -0.035 1 94.38 75 ALA A N 1
ATOM 564 C CA . ALA A 1 75 ? 11.625 -24.344 -1.065 1 94.38 75 ALA A CA 1
ATOM 565 C C . ALA A 1 75 ? 12.727 -25.375 -1.261 1 94.38 75 ALA A C 1
ATOM 567 O O . ALA A 1 75 ? 13.195 -25.594 -2.383 1 94.38 75 ALA A O 1
ATOM 568 N N . GLY A 1 76 ? 13.109 -26.016 -0.192 1 91.38 76 GLY A N 1
ATOM 569 C CA . GLY A 1 76 ? 14.125 -27.062 -0.267 1 91.38 76 GLY A CA 1
ATOM 570 C C . GLY A 1 76 ? 13.648 -28.312 -0.966 1 91.38 76 GLY A C 1
ATOM 571 O O . GLY A 1 76 ? 14.445 -29.047 -1.553 1 91.38 76 GLY A O 1
ATOM 572 N N . ARG A 1 77 ? 12.375 -28.547 -1.026 1 89.38 77 ARG A N 1
ATOM 573 C CA . ARG A 1 77 ? 11.789 -29.766 -1.564 1 89.38 77 ARG A CA 1
ATOM 574 C C . ARG A 1 77 ? 11.281 -29.547 -2.986 1 89.38 77 ARG A C 1
ATOM 576 O O . ARG A 1 77 ? 11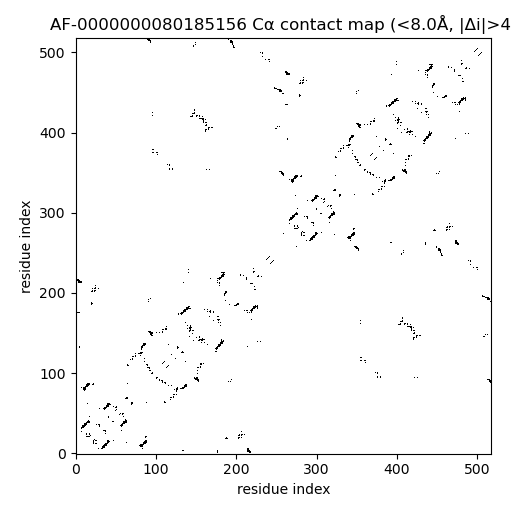.039 -30.516 -3.719 1 89.38 77 ARG A O 1
ATOM 583 N N . ALA A 1 78 ? 11.062 -28.344 -3.355 1 87.5 78 ALA A N 1
ATOM 584 C CA . ALA A 1 78 ? 10.422 -28.031 -4.629 1 87.5 78 ALA A CA 1
ATOM 585 C C . ALA A 1 78 ? 11.391 -27.344 -5.578 1 87.5 78 ALA A C 1
ATOM 587 O O . ALA A 1 78 ? 11.078 -26.297 -6.148 1 87.5 78 ALA A O 1
ATOM 588 N N . ALA A 1 79 ? 12.484 -27.984 -5.781 1 90.81 79 ALA A N 1
ATOM 589 C CA . ALA A 1 79 ? 13.523 -27.422 -6.637 1 90.81 79 ALA A CA 1
ATOM 590 C C . ALA A 1 79 ? 13.102 -27.453 -8.102 1 90.81 79 ALA A C 1
ATOM 592 O O . ALA A 1 79 ? 13.688 -26.766 -8.938 1 90.81 79 ALA A O 1
ATOM 593 N N . ASP A 1 80 ? 12.07 -28.188 -8.406 1 95.69 80 ASP A N 1
ATOM 594 C CA . ASP A 1 80 ? 11.664 -28.375 -9.797 1 95.69 80 ASP A CA 1
ATOM 595 C C . ASP A 1 80 ? 10.539 -27.422 -10.18 1 95.69 80 ASP A C 1
ATOM 597 O O . ASP A 1 80 ? 10.016 -27.484 -11.289 1 95.69 80 ASP A O 1
ATOM 601 N N . ILE A 1 81 ? 10.219 -26.484 -9.359 1 97 81 ILE A N 1
ATOM 602 C CA . ILE A 1 81 ? 9.078 -25.609 -9.57 1 97 81 ILE A CA 1
ATOM 603 C C . ILE A 1 81 ? 9.367 -24.641 -10.727 1 97 81 ILE A C 1
ATOM 605 O O . ILE A 1 81 ? 10.5 -24.156 -10.867 1 97 81 ILE A O 1
ATOM 609 N N . GLN A 1 82 ? 8.328 -24.359 -11.5 1 98.06 82 GLN A N 1
ATOM 610 C CA . GLN A 1 82 ? 8.469 -23.453 -12.641 1 98.06 82 GLN A CA 1
ATOM 611 C C . GLN A 1 82 ? 7.461 -22.312 -12.562 1 98.06 82 GLN A C 1
ATOM 613 O O . GLN A 1 82 ? 7.625 -21.281 -13.227 1 98.06 82 GLN A O 1
ATOM 618 N N . VAL A 1 83 ? 6.391 -22.516 -11.812 1 98.56 83 VAL A N 1
ATOM 619 C CA . VAL A 1 83 ? 5.379 -21.484 -11.609 1 98.56 83 VAL A CA 1
ATOM 620 C C . VAL A 1 83 ? 4.992 -21.438 -10.133 1 98.56 83 VAL A C 1
ATOM 622 O O . VAL A 1 83 ? 4.738 -22.469 -9.508 1 98.56 83 VAL A O 1
ATOM 625 N N . VAL A 1 84 ? 5.016 -20.266 -9.555 1 98.62 84 VAL A N 1
ATOM 626 C CA . VAL A 1 84 ? 4.566 -20.062 -8.18 1 98.62 84 VAL A CA 1
ATOM 627 C C . VAL A 1 84 ? 3.359 -19.125 -8.164 1 98.62 84 VAL A C 1
ATOM 629 O O . VAL A 1 84 ? 3.42 -18.016 -8.695 1 98.62 84 VAL A O 1
ATOM 632 N N . VAL A 1 85 ? 2.26 -19.609 -7.605 1 98.81 85 VAL A N 1
ATOM 633 C CA . VAL A 1 85 ? 1.069 -18.781 -7.402 1 98.81 85 VAL A CA 1
ATOM 634 C C . VAL A 1 85 ? 0.889 -18.5 -5.914 1 98.81 85 VAL A C 1
ATOM 636 O O . VAL A 1 85 ? 0.539 -19.391 -5.141 1 98.81 85 VAL A O 1
ATOM 639 N N . ASN A 1 86 ? 1.138 -17.297 -5.57 1 98.38 86 ASN A N 1
ATOM 640 C CA . ASN A 1 86 ? 0.901 -16.828 -4.207 1 98.38 86 ASN A CA 1
ATOM 641 C C . ASN A 1 86 ? -0.537 -16.359 -4.02 1 98.38 86 ASN A C 1
ATOM 643 O O . ASN A 1 86 ? -0.833 -15.18 -4.203 1 98.38 86 ASN A O 1
ATOM 647 N N . SER A 1 87 ? -1.387 -17.25 -3.516 1 96.75 87 SER A N 1
ATOM 648 C CA . SER A 1 87 ? -2.818 -16.969 -3.439 1 96.75 87 SER A CA 1
ATOM 649 C C . SER A 1 87 ? -3.303 -16.969 -1.994 1 96.75 87 SER A C 1
ATOM 651 O O . SER A 1 87 ? -4.379 -16.438 -1.698 1 96.75 87 SER A O 1
ATOM 653 N N . ALA A 1 88 ? -2.533 -17.562 -1.084 1 91.31 88 ALA A N 1
ATOM 654 C CA . ALA A 1 88 ? -2.902 -17.562 0.329 1 91.31 88 ALA A CA 1
ATOM 655 C C . ALA A 1 88 ? -2.955 -16.141 0.885 1 91.31 88 ALA A C 1
ATOM 657 O O . ALA A 1 88 ? -2.115 -15.305 0.548 1 91.31 88 ALA A O 1
ATOM 658 N N . ALA A 1 89 ? -3.975 -15.859 1.659 1 90.62 89 ALA A N 1
ATOM 659 C CA . ALA A 1 89 ? -4.133 -14.539 2.256 1 90.62 89 ALA A CA 1
ATOM 660 C C . ALA A 1 89 ? -5.109 -14.578 3.432 1 90.62 89 ALA A C 1
ATOM 662 O O . ALA A 1 89 ? -5.805 -15.578 3.631 1 90.62 89 ALA A O 1
ATOM 663 N N . VAL A 1 90 ? -5.062 -13.578 4.184 1 88.38 90 VAL A N 1
ATOM 664 C CA . VAL A 1 90 ? -6.059 -13.367 5.227 1 88.38 90 VAL A CA 1
ATOM 665 C C . VAL A 1 90 ? -6.797 -12.055 4.977 1 88.38 90 VAL A C 1
ATOM 667 O O . VAL A 1 90 ? -6.219 -11.102 4.445 1 88.38 90 VAL A O 1
ATOM 670 N N . PHE A 1 91 ? -8.039 -12.078 5.285 1 88.75 91 PHE A N 1
ATOM 671 C CA . PHE A 1 91 ? -8.875 -10.891 5.191 1 88.75 91 PHE A CA 1
ATOM 672 C C . PHE A 1 91 ? -9.156 -10.312 6.574 1 88.75 91 PHE A C 1
ATOM 674 O O . PHE A 1 91 ? -9.852 -10.93 7.383 1 88.75 91 PHE A O 1
ATOM 681 N N . MET A 1 92 ? -8.594 -9.227 6.844 1 85.94 92 MET A N 1
ATOM 682 C CA . MET A 1 92 ? -8.82 -8.484 8.078 1 85.94 92 MET A CA 1
ATOM 683 C C . MET A 1 92 ? -9.516 -7.156 7.801 1 85.94 92 MET A C 1
ATOM 685 O O . MET A 1 92 ? -8.93 -6.266 7.188 1 85.94 92 MET A O 1
ATOM 689 N N . ALA A 1 93 ? -10.719 -7.074 8.289 1 87.62 93 ALA A N 1
ATOM 690 C CA . ALA A 1 93 ? -11.484 -5.867 8.016 1 87.62 93 ALA A CA 1
ATOM 691 C C . ALA A 1 93 ? -11.586 -4.98 9.258 1 87.62 93 ALA A C 1
ATOM 693 O O . ALA A 1 93 ? -11.922 -5.461 10.344 1 87.62 93 ALA A O 1
ATOM 694 N N . SER A 1 94 ? -11.164 -3.768 9.125 1 92.25 94 SER A N 1
ATOM 695 C CA . SER A 1 94 ? -11.352 -2.699 10.102 1 92.25 94 SER A CA 1
ATOM 696 C C . SER A 1 94 ? -11.18 -1.326 9.461 1 92.25 94 SER A C 1
ATOM 698 O O . SER A 1 94 ? -10.539 -1.2 8.414 1 92.25 94 SER A O 1
ATOM 700 N N . THR A 1 95 ? -11.867 -0.4 10.055 1 93.81 95 THR A N 1
ATOM 701 C CA . THR A 1 95 ? -11.547 0.977 9.695 1 93.81 95 THR A CA 1
ATOM 702 C C . THR A 1 95 ? -10.297 1.45 10.422 1 93.81 95 THR A C 1
ATOM 704 O O . THR A 1 95 ? -9.93 0.897 11.469 1 93.81 95 THR A O 1
ATOM 707 N N . PRO A 1 96 ? -9.633 2.521 9.922 1 95.88 96 PRO A N 1
ATOM 708 C CA . PRO A 1 96 ? -8.453 3.031 10.617 1 95.88 96 PRO A CA 1
ATOM 709 C C . PRO A 1 96 ? -8.773 3.594 12 1 95.88 96 PRO A C 1
ATOM 711 O O . PRO A 1 96 ? -7.871 3.744 12.828 1 95.88 96 PRO A O 1
ATOM 714 N N . LEU A 1 97 ? -10.023 3.881 12.258 1 96.06 97 LEU A N 1
ATOM 715 C CA . LEU A 1 97 ? -10.406 4.531 13.508 1 96.06 97 LEU A CA 1
ATOM 716 C C . LEU A 1 97 ? -10.898 3.506 14.523 1 96.06 97 LEU A C 1
ATOM 718 O O . LEU A 1 97 ? -11.141 3.846 15.688 1 96.06 97 LEU A O 1
ATOM 722 N N . ASP A 1 98 ? -11.008 2.234 14.086 1 95.19 98 ASP A N 1
ATOM 723 C CA . ASP A 1 98 ? -11.445 1.176 14.992 1 95.19 98 ASP A CA 1
ATOM 724 C C . ASP A 1 98 ? -10.367 0.86 16.031 1 95.19 98 ASP A C 1
ATOM 726 O O . ASP A 1 98 ? -9.172 0.979 15.742 1 95.19 98 ASP A O 1
ATOM 730 N N . GLY A 1 99 ? -10.789 0.435 17.234 1 94.19 99 GLY A N 1
ATOM 731 C CA . GLY A 1 99 ? -9.859 0.081 18.297 1 94.19 99 GLY A CA 1
ATOM 732 C C . GLY A 1 99 ? -8.961 -1.084 17.938 1 94.19 99 GLY A C 1
ATOM 733 O O . GLY A 1 99 ? -7.836 -1.179 18.438 1 94.19 99 GLY A O 1
ATOM 734 N N . ASN A 1 100 ? -9.359 -1.936 17.031 1 94.62 100 ASN A N 1
ATOM 735 C CA . ASN A 1 100 ? -8.578 -3.115 16.672 1 94.62 100 ASN A CA 1
ATOM 736 C C . ASN A 1 100 ? -7.828 -2.91 15.352 1 94.62 100 ASN A C 1
ATOM 738 O O . ASN A 1 100 ? -7.289 -3.861 14.781 1 94.62 100 ASN A O 1
ATOM 742 N N . ALA A 1 101 ? -7.82 -1.69 14.812 1 96.19 101 ALA A N 1
ATOM 743 C CA . ALA A 1 101 ? -7.238 -1.41 13.5 1 96.19 101 ALA A CA 1
ATOM 744 C C . ALA A 1 101 ? -5.766 -1.813 13.453 1 96.19 101 ALA A C 1
ATOM 746 O O . ALA A 1 101 ? -5.312 -2.424 12.484 1 96.19 101 ALA A O 1
ATOM 747 N N . ILE A 1 102 ? -5.055 -1.523 14.508 1 97.12 102 ILE A N 1
ATOM 748 C CA . ILE A 1 102 ? -3.623 -1.79 14.555 1 97.12 102 ILE A CA 1
ATOM 749 C C . ILE A 1 102 ? -3.377 -3.297 14.547 1 97.12 102 ILE A C 1
ATOM 751 O O . ILE A 1 102 ? -2.566 -3.799 13.766 1 97.12 102 ILE A O 1
ATOM 755 N N . ASP A 1 103 ? -4.078 -4.012 15.375 1 96.5 103 ASP A N 1
ATOM 756 C CA . ASP A 1 103 ? -3.939 -5.465 15.445 1 96.5 103 ASP A CA 1
ATOM 757 C C . ASP A 1 103 ? -4.301 -6.109 14.109 1 96.5 103 ASP A C 1
ATOM 759 O O . ASP A 1 103 ? -3.598 -7.008 13.633 1 96.5 103 ASP A O 1
ATOM 763 N N . ALA A 1 104 ? -5.371 -5.676 13.523 1 95.31 104 ALA A N 1
ATOM 764 C CA . ALA A 1 104 ? -5.828 -6.191 12.234 1 95.31 104 ALA A CA 1
ATOM 765 C C . ALA A 1 104 ? -4.781 -5.961 11.148 1 95.31 104 ALA A C 1
ATOM 767 O O . ALA A 1 104 ? -4.473 -6.867 10.367 1 95.31 104 ALA A O 1
ATOM 768 N N . LEU A 1 105 ? -4.266 -4.762 11.125 1 97.12 105 LEU A N 1
ATOM 769 C CA . LEU A 1 105 ? -3.299 -4.414 10.094 1 97.12 105 LEU A CA 1
ATOM 770 C C . LEU A 1 105 ? -1.998 -5.188 10.281 1 97.12 105 LEU A C 1
ATOM 772 O O . LEU A 1 105 ? -1.401 -5.656 9.312 1 97.12 105 LEU A O 1
ATOM 776 N N . GLU A 1 106 ? -1.559 -5.297 11.523 1 96.62 106 GLU A N 1
ATOM 777 C CA . GLU A 1 106 ? -0.325 -6.027 11.797 1 96.62 106 GLU A CA 1
ATOM 778 C C . GLU A 1 106 ? -0.439 -7.488 11.359 1 96.62 106 GLU A C 1
ATOM 780 O O . GLU A 1 106 ? 0.489 -8.039 10.766 1 96.62 106 GLU A O 1
ATOM 785 N N . LEU A 1 107 ? -1.527 -8.086 11.656 1 95.06 107 LEU A N 1
ATOM 786 C CA . LEU A 1 107 ? -1.742 -9.477 11.266 1 95.06 107 LEU A CA 1
ATOM 787 C C . LEU A 1 107 ? -1.811 -9.602 9.742 1 95.06 107 LEU A C 1
ATOM 789 O O . LEU A 1 107 ? -1.203 -10.508 9.164 1 95.06 107 LEU A O 1
ATOM 793 N N . GLY A 1 108 ? -2.557 -8.734 9.086 1 96 108 GLY A N 1
ATOM 794 C CA . GLY A 1 108 ? -2.629 -8.719 7.633 1 96 108 GLY A CA 1
ATOM 795 C C . GLY A 1 108 ? -1.277 -8.523 6.969 1 96 108 GLY A C 1
ATOM 796 O O . GLY A 1 108 ? -0.953 -9.203 5.996 1 96 108 GLY A O 1
ATOM 797 N N . MET A 1 109 ? -0.511 -7.625 7.504 1 96.94 109 MET A N 1
ATOM 798 C CA . MET A 1 109 ? 0.81 -7.336 6.953 1 96.94 109 MET A CA 1
ATOM 799 C C . MET A 1 109 ? 1.731 -8.547 7.094 1 96.94 109 MET A C 1
ATOM 801 O O . MET A 1 109 ? 2.488 -8.859 6.172 1 96.94 109 MET A O 1
ATOM 805 N N . LYS A 1 110 ? 1.67 -9.172 8.227 1 96 110 LYS A N 1
ATOM 806 C CA . LYS A 1 110 ? 2.51 -10.336 8.508 1 96 110 LYS A CA 1
ATOM 807 C C . LYS A 1 110 ? 2.271 -11.445 7.484 1 96 110 LYS A C 1
ATOM 809 O O . LYS A 1 110 ? 3.217 -12.086 7.027 1 96 110 LYS A O 1
ATOM 814 N N . ILE A 1 111 ? 1.096 -11.602 7.066 1 95.75 111 ILE A N 1
ATOM 815 C CA . ILE A 1 111 ? 0.733 -12.742 6.23 1 95.75 111 ILE A CA 1
ATOM 816 C C . ILE A 1 111 ? 0.709 -12.32 4.766 1 95.75 111 ILE A C 1
ATOM 818 O O . ILE A 1 111 ? 1.433 -12.883 3.939 1 95.75 111 ILE A O 1
ATOM 822 N N . ASN A 1 112 ? 0.012 -11.242 4.438 1 96.81 112 ASN A N 1
ATOM 823 C CA . ASN A 1 112 ? -0.253 -10.875 3.051 1 96.81 112 ASN A CA 1
ATOM 824 C C . ASN A 1 112 ? 0.944 -10.164 2.422 1 96.81 112 ASN A C 1
ATOM 826 O O . ASN A 1 112 ? 1.156 -10.25 1.211 1 96.81 112 ASN A O 1
ATOM 830 N N . VAL A 1 113 ? 1.683 -9.445 3.203 1 98.25 113 VAL A N 1
ATOM 831 C CA . VAL A 1 113 ? 2.748 -8.617 2.65 1 98.25 113 VAL A CA 1
ATOM 832 C C . VAL A 1 113 ? 4.102 -9.289 2.879 1 98.25 113 VAL A C 1
ATOM 834 O O . VAL A 1 113 ? 4.832 -9.57 1.927 1 98.25 113 VAL A O 1
ATOM 837 N N . LEU A 1 114 ? 4.395 -9.586 4.152 1 97.94 114 LEU A N 1
ATOM 838 C CA . LEU A 1 114 ? 5.668 -10.242 4.434 1 97.94 114 LEU A CA 1
ATOM 839 C C . LEU A 1 114 ? 5.691 -11.648 3.838 1 97.94 114 LEU A C 1
ATOM 841 O O . LEU A 1 114 ? 6.75 -12.133 3.426 1 97.94 114 LEU A O 1
ATOM 845 N N . GLY A 1 115 ? 4.508 -12.297 3.816 1 97.69 115 GLY A N 1
ATOM 846 C CA . GLY A 1 115 ? 4.414 -13.594 3.162 1 97.69 115 GLY A CA 1
ATOM 847 C C . GLY A 1 115 ? 4.867 -13.562 1.713 1 97.69 115 GLY A C 1
ATOM 848 O O . GLY A 1 115 ? 5.559 -14.477 1.255 1 97.69 115 GLY A O 1
ATOM 849 N N . LEU A 1 116 ? 4.512 -12.523 0.993 1 98.12 116 LEU A N 1
ATOM 850 C CA . LEU A 1 116 ? 4.918 -12.367 -0.4 1 98.12 116 LEU A CA 1
ATOM 851 C C . LEU A 1 116 ? 6.434 -12.266 -0.517 1 98.12 116 LEU A C 1
ATOM 853 O O . LEU A 1 116 ? 7.035 -12.875 -1.403 1 98.12 116 LEU A O 1
ATOM 857 N N . ILE A 1 117 ? 7.047 -11.461 0.345 1 98.31 117 ILE A N 1
ATOM 858 C CA . ILE A 1 117 ? 8.5 -11.312 0.331 1 98.31 117 ILE A CA 1
ATOM 859 C C . ILE A 1 117 ? 9.156 -12.672 0.587 1 98.31 117 ILE A C 1
ATOM 861 O O . ILE A 1 117 ? 10.078 -13.062 -0.131 1 98.31 117 ILE A O 1
ATOM 865 N N . ARG A 1 118 ? 8.688 -13.391 1.579 1 98.19 118 ARG A N 1
ATOM 866 C CA . ARG A 1 118 ? 9.258 -14.688 1.929 1 98.19 118 ARG A CA 1
ATOM 867 C C . ARG A 1 118 ? 9.102 -15.68 0.783 1 98.19 118 ARG A C 1
ATOM 869 O O . ARG A 1 118 ? 10.031 -16.438 0.477 1 98.19 118 ARG A O 1
ATOM 876 N N . MET A 1 119 ? 7.945 -15.68 0.156 1 98.19 119 MET A N 1
ATOM 877 C CA . MET A 1 119 ? 7.703 -16.562 -0.983 1 98.19 119 MET A CA 1
ATOM 878 C C . MET A 1 119 ? 8.656 -16.25 -2.131 1 98.19 119 MET A C 1
ATOM 880 O O . MET A 1 119 ? 9.242 -17.141 -2.727 1 98.19 119 MET A O 1
ATOM 884 N N . ALA A 1 120 ? 8.758 -14.961 -2.426 1 97.94 120 ALA A N 1
ATOM 885 C CA . ALA A 1 120 ? 9.648 -14.547 -3.508 1 97.94 120 ALA A CA 1
ATOM 886 C C . ALA A 1 120 ? 11.094 -14.953 -3.213 1 97.94 120 ALA A C 1
ATOM 888 O O . ALA A 1 120 ? 11.766 -15.547 -4.062 1 97.94 120 ALA A O 1
ATOM 889 N N . GLN A 1 121 ? 11.562 -14.664 -2 1 97.38 121 GLN A N 1
ATOM 890 C CA . GLN A 1 121 ? 12.938 -14.977 -1.629 1 97.38 121 GLN A CA 1
ATOM 891 C C . GLN A 1 121 ? 13.195 -16.484 -1.665 1 97.38 121 GLN A C 1
ATOM 893 O O . GLN A 1 121 ? 14.281 -16.922 -2.035 1 97.38 121 GLN A O 1
ATOM 898 N N . ALA A 1 122 ? 12.203 -17.234 -1.317 1 97.25 122 ALA A N 1
ATOM 899 C CA . ALA A 1 122 ? 12.359 -18.688 -1.2 1 97.25 122 ALA A CA 1
ATOM 900 C C . ALA A 1 122 ? 12.328 -19.359 -2.572 1 97.25 122 ALA A C 1
ATOM 902 O O . ALA A 1 122 ? 13.047 -20.328 -2.811 1 97.25 122 ALA A O 1
ATOM 903 N N . PHE A 1 123 ? 11.555 -18.828 -3.561 1 97.38 123 PHE A N 1
ATOM 904 C CA . PHE A 1 123 ? 11.25 -19.641 -4.723 1 97.38 123 PHE A CA 1
ATOM 905 C C . PHE A 1 123 ? 11.82 -19.016 -5.992 1 97.38 123 PHE A C 1
ATOM 907 O O . PHE A 1 123 ? 11.945 -19.688 -7.02 1 97.38 123 PHE A O 1
ATOM 914 N N . VAL A 1 124 ? 12.156 -17.75 -5.973 1 96.25 124 VAL A N 1
ATOM 915 C CA . VAL A 1 124 ? 12.688 -17.094 -7.16 1 96.25 124 VAL A CA 1
ATOM 916 C C . VAL A 1 124 ? 13.969 -17.781 -7.609 1 96.25 124 VAL A C 1
ATOM 918 O O . VAL A 1 124 ? 14.188 -17.984 -8.805 1 96.25 124 VAL A O 1
ATOM 921 N N . PRO A 1 125 ? 14.859 -18.188 -6.656 1 95.25 125 PRO A N 1
ATOM 922 C CA . PRO A 1 125 ? 16.062 -18.891 -7.094 1 95.25 125 PRO A CA 1
ATOM 923 C C . PRO A 1 125 ? 15.75 -20.156 -7.895 1 95.25 125 PRO A C 1
ATOM 925 O O . PRO A 1 125 ? 16.391 -20.422 -8.914 1 95.25 125 PRO A O 1
ATOM 928 N N . ALA A 1 126 ? 14.805 -20.922 -7.457 1 95.94 126 ALA A N 1
ATOM 929 C CA . ALA A 1 126 ? 14.422 -22.141 -8.18 1 95.94 126 ALA A CA 1
ATOM 930 C C . ALA A 1 126 ? 13.82 -21.797 -9.539 1 95.94 126 ALA A C 1
ATOM 932 O O . ALA A 1 126 ? 14.094 -22.484 -10.531 1 95.94 126 ALA A O 1
ATOM 933 N N . LEU A 1 127 ? 12.969 -20.75 -9.609 1 96.81 127 LEU A N 1
ATOM 934 C CA . LEU A 1 127 ? 12.391 -20.312 -10.875 1 96.81 127 LEU A CA 1
ATOM 935 C C . LEU A 1 127 ? 13.477 -19.938 -11.875 1 96.81 127 LEU A C 1
ATOM 937 O O . LEU A 1 127 ? 13.406 -20.312 -13.047 1 96.81 127 LEU A O 1
ATOM 941 N N . LYS A 1 128 ? 14.43 -19.219 -11.344 1 94.62 128 LYS A N 1
ATOM 942 C CA . LYS A 1 128 ? 15.547 -18.797 -12.188 1 94.62 128 LYS A CA 1
ATOM 943 C C . LYS A 1 128 ? 16.312 -20.016 -12.703 1 94.62 128 LYS A C 1
ATOM 945 O O . LYS A 1 128 ? 16.609 -20.109 -13.898 1 94.62 128 LYS A O 1
ATOM 950 N N . GLN A 1 129 ? 16.594 -20.922 -11.852 1 94.12 129 GLN A N 1
ATOM 951 C CA . GLN A 1 129 ? 17.375 -22.094 -12.195 1 94.12 129 GLN A CA 1
ATOM 952 C C . GLN A 1 129 ? 16.641 -22.969 -13.203 1 94.12 129 GLN A C 1
ATOM 954 O O . GLN A 1 129 ? 17.266 -23.625 -14.039 1 94.12 129 GLN A O 1
ATOM 959 N N . ASN A 1 130 ? 15.367 -22.922 -13.148 1 94.25 130 ASN A N 1
ATOM 960 C CA . ASN A 1 130 ? 14.547 -23.797 -13.984 1 94.25 130 ASN A CA 1
ATOM 961 C C . ASN A 1 130 ? 14.125 -23.094 -15.273 1 94.25 130 ASN A C 1
ATOM 963 O O . ASN A 1 130 ? 13.164 -23.516 -15.922 1 94.25 130 ASN A O 1
ATOM 967 N N . GLY A 1 131 ? 14.773 -21.938 -15.664 1 90.56 131 GLY A N 1
ATOM 968 C CA . GLY A 1 131 ? 14.586 -21.328 -16.969 1 90.56 131 GLY A CA 1
ATOM 969 C C . GLY A 1 131 ? 13.656 -20.125 -16.953 1 90.56 131 GLY A C 1
ATOM 970 O O . GLY A 1 131 ? 13.195 -19.672 -18 1 90.56 131 GLY A O 1
ATOM 971 N N . GLY A 1 132 ? 13.422 -19.469 -15.734 1 87.38 132 GLY A N 1
ATOM 972 C CA . GLY A 1 132 ? 12.633 -18.266 -15.594 1 87.38 132 GLY A CA 1
ATOM 973 C C . GLY A 1 132 ? 11.234 -18.516 -15.062 1 87.38 132 GLY A C 1
ATOM 974 O O . GLY A 1 132 ? 10.891 -18.062 -13.969 1 87.38 132 GLY A O 1
ATOM 975 N N . GLY A 1 133 ? 10.266 -19.125 -15.719 1 95.38 133 GLY A N 1
ATOM 976 C CA . GLY A 1 133 ? 8.906 -19.453 -15.297 1 95.38 133 GLY A CA 1
ATOM 977 C C . GLY A 1 133 ? 8.094 -18.234 -14.914 1 95.38 133 GLY A C 1
ATOM 978 O O . GLY A 1 133 ? 8.125 -17.219 -15.617 1 95.38 133 GLY A O 1
ATOM 979 N N . ALA A 1 134 ? 7.176 -18.375 -13.742 1 98.5 134 ALA A N 1
ATOM 980 C CA . ALA A 1 134 ? 6.281 -17.266 -13.422 1 98.5 134 ALA A CA 1
ATOM 981 C C . ALA A 1 134 ? 6.008 -17.203 -11.922 1 98.5 134 ALA A C 1
ATOM 983 O O . ALA A 1 134 ? 5.98 -18.234 -11.25 1 98.5 134 ALA A O 1
ATOM 984 N N . LEU A 1 135 ? 5.957 -16.031 -11.461 1 98.62 135 LEU A N 1
ATOM 985 C CA . LEU A 1 135 ? 5.41 -15.734 -10.141 1 98.62 135 LEU A CA 1
ATOM 986 C C . LEU A 1 135 ? 4.09 -14.984 -10.258 1 98.62 135 LEU A C 1
ATOM 988 O O . LEU A 1 135 ? 4.051 -13.859 -10.773 1 98.62 135 LEU A O 1
ATOM 992 N N . VAL A 1 136 ? 3.014 -15.578 -9.805 1 98.88 136 VAL A N 1
ATOM 993 C CA . VAL A 1 136 ? 1.679 -14.992 -9.836 1 98.88 136 VAL A CA 1
ATOM 994 C C . VAL A 1 136 ? 1.288 -14.523 -8.43 1 98.88 136 VAL A C 1
ATOM 996 O O . VAL A 1 136 ? 1.309 -15.312 -7.484 1 98.88 136 VAL A O 1
ATOM 999 N N . GLN A 1 137 ? 0.987 -13.281 -8.273 1 98.81 137 GLN A N 1
ATOM 1000 C CA . GLN A 1 137 ? 0.549 -12.719 -6.996 1 98.81 137 GLN A CA 1
ATOM 1001 C C . GLN A 1 137 ? -0.928 -12.344 -7.039 1 98.81 137 GLN A C 1
ATOM 1003 O O . GLN A 1 137 ? -1.346 -11.547 -7.887 1 98.81 137 GLN A O 1
ATOM 1008 N N . LEU A 1 138 ? -1.705 -12.938 -6.129 1 98.12 138 LEU A N 1
ATOM 1009 C CA . LEU A 1 138 ? -3.105 -12.555 -6 1 98.12 138 LEU A CA 1
ATOM 1010 C C . LEU A 1 138 ? -3.244 -11.281 -5.172 1 98.12 138 LEU A C 1
ATOM 1012 O O . LEU A 1 138 ? -3.223 -11.328 -3.939 1 98.12 138 LEU A O 1
ATOM 1016 N N . ASN A 1 139 ? -3.426 -10.203 -5.836 1 98 139 ASN A N 1
ATOM 1017 C CA . ASN A 1 139 ? -3.783 -8.938 -5.207 1 98 139 ASN A CA 1
ATOM 1018 C C . ASN A 1 139 ? -5.293 -8.727 -5.188 1 98 139 ASN A C 1
ATOM 1020 O O . ASN A 1 139 ? -6.043 -9.617 -4.785 1 98 139 ASN A O 1
ATOM 1024 N N . SER A 1 140 ? -5.785 -7.539 -5.484 1 96.12 140 SER A N 1
ATOM 1025 C CA . SER A 1 140 ? -7.211 -7.219 -5.457 1 96.12 140 SER A CA 1
ATOM 1026 C C . SER A 1 140 ? -7.48 -5.844 -6.059 1 96.12 140 SER A C 1
ATOM 1028 O O . SER A 1 140 ? -6.562 -5.035 -6.207 1 96.12 140 SER A O 1
ATOM 1030 N N . VAL A 1 141 ? -8.727 -5.656 -6.461 1 95.94 141 VAL A N 1
ATOM 1031 C CA . VAL A 1 141 ? -9.148 -4.293 -6.762 1 95.94 141 VAL A CA 1
ATOM 1032 C C . VAL A 1 141 ? -8.914 -3.4 -5.547 1 95.94 141 VAL A C 1
ATOM 1034 O O . VAL A 1 141 ? -8.57 -2.225 -5.688 1 95.94 141 VAL A O 1
ATOM 1037 N N . ALA A 1 142 ? -8.977 -3.951 -4.375 1 94.81 142 ALA A N 1
ATOM 1038 C CA . ALA A 1 142 ? -8.781 -3.242 -3.115 1 94.81 142 ALA A CA 1
ATOM 1039 C C . ALA A 1 142 ? -7.344 -2.738 -2.988 1 94.81 142 ALA A C 1
ATOM 1041 O O . ALA A 1 142 ? -7.047 -1.896 -2.137 1 94.81 142 ALA A O 1
ATOM 1042 N N . SER A 1 143 ? -6.426 -3.234 -3.838 1 97.69 143 SER A N 1
ATOM 1043 C CA . SER A 1 143 ? -5.062 -2.717 -3.854 1 97.69 143 SER A CA 1
ATOM 1044 C C . SER A 1 143 ? -5.008 -1.312 -4.441 1 97.69 143 SER A C 1
ATOM 1046 O O . SER A 1 143 ? -4.043 -0.577 -4.227 1 97.69 143 SER A O 1
ATOM 1048 N N . LEU A 1 144 ? -6.066 -0.98 -5.234 1 96.94 144 LEU A N 1
ATOM 1049 C CA . LEU A 1 144 ? -6.047 0.25 -6.016 1 96.94 144 LEU A CA 1
ATOM 1050 C C . LEU A 1 144 ? -6.988 1.292 -5.414 1 96.94 144 LEU A C 1
ATOM 1052 O O . LEU A 1 144 ? -6.781 2.494 -5.594 1 96.94 144 LEU A O 1
ATOM 1056 N N . VAL A 1 145 ? -8.023 0.83 -4.793 1 95.38 145 VAL A N 1
ATOM 1057 C CA . VAL A 1 145 ? -9.055 1.697 -4.223 1 95.38 145 VAL A CA 1
ATOM 1058 C C . VAL A 1 145 ? -9.539 1.117 -2.896 1 95.38 145 VAL A C 1
ATOM 1060 O O . VAL A 1 145 ? -9.758 -0.091 -2.781 1 95.38 145 VAL A O 1
ATOM 1063 N N . CYS A 1 146 ? -9.648 2.016 -1.91 1 93.5 146 CYS A N 1
ATOM 1064 C CA . CYS A 1 146 ? -9.953 1.578 -0.552 1 93.5 146 CYS A CA 1
ATOM 1065 C C . CYS A 1 146 ? -11.352 2.006 -0.139 1 93.5 146 CYS A C 1
ATOM 1067 O O . CYS A 1 146 ? -11.773 3.125 -0.436 1 93.5 146 CYS A O 1
ATOM 1069 N N . ALA A 1 147 ? -12.055 1.113 0.474 1 87.75 147 ALA A N 1
ATOM 1070 C CA . ALA A 1 147 ? -13.266 1.452 1.215 1 87.75 147 ALA A CA 1
ATOM 1071 C C . ALA A 1 147 ? -13.016 1.441 2.719 1 87.75 147 ALA A C 1
ATOM 1073 O O . ALA A 1 147 ? -12.273 0.593 3.225 1 87.75 147 ALA A O 1
ATOM 1074 N N . PRO A 1 148 ? -13.734 2.297 3.449 1 88.88 148 PRO A N 1
ATOM 1075 C CA . PRO A 1 148 ? -13.445 2.441 4.879 1 88.88 148 PRO A CA 1
ATOM 1076 C C . PRO A 1 148 ? -13.672 1.149 5.66 1 88.88 148 PRO A C 1
ATOM 1078 O O . PRO A 1 148 ? -12.898 0.83 6.57 1 88.88 148 PRO A O 1
ATOM 1081 N N . ASN A 1 149 ? -14.57 0.38 5.332 1 86.88 149 ASN A N 1
ATOM 1082 C CA . ASN A 1 149 ? -14.977 -0.775 6.125 1 86.88 149 ASN A CA 1
ATOM 1083 C C . ASN A 1 149 ? -13.922 -1.877 6.09 1 86.88 149 ASN A C 1
ATOM 1085 O O . ASN A 1 149 ? -13.906 -2.758 6.953 1 86.88 149 ASN A O 1
ATOM 1089 N N . PHE A 1 150 ? -13.062 -1.894 5.16 1 89.94 150 PHE A N 1
ATOM 1090 C CA . PHE A 1 150 ? -11.977 -2.863 5.117 1 89.94 150 PHE A CA 1
ATOM 1091 C C . PHE A 1 150 ? -10.656 -2.18 4.777 1 89.94 150 PHE A C 1
ATOM 1093 O O . PHE A 1 150 ? -9.867 -2.697 3.98 1 89.94 150 PHE A O 1
ATOM 1100 N N . ALA A 1 151 ? -10.492 -1.059 5.363 1 94.88 151 ALA A N 1
ATOM 1101 C CA . ALA A 1 151 ? -9.32 -0.222 5.109 1 94.88 151 ALA A CA 1
ATOM 1102 C C . ALA A 1 151 ? -8.031 -0.967 5.434 1 94.88 151 ALA A C 1
ATOM 1104 O O . ALA A 1 151 ? -7.035 -0.84 4.715 1 94.88 151 ALA A O 1
ATOM 1105 N N . THR A 1 152 ? -8.023 -1.742 6.484 1 95.62 152 THR A N 1
ATOM 1106 C CA . THR A 1 152 ? -6.809 -2.451 6.875 1 95.62 152 THR A CA 1
ATOM 1107 C C . THR A 1 152 ? -6.449 -3.516 5.844 1 95.62 152 THR A C 1
ATOM 1109 O O . THR A 1 152 ? -5.273 -3.697 5.516 1 95.62 152 THR A O 1
ATOM 1112 N N . HIS A 1 153 ? -7.418 -4.18 5.344 1 94.38 153 HIS A N 1
ATOM 1113 C CA . HIS A 1 153 ? -7.168 -5.152 4.285 1 94.38 153 HIS A CA 1
ATOM 1114 C C . HIS A 1 153 ? -6.645 -4.469 3.023 1 94.38 153 HIS A C 1
ATOM 1116 O O . HIS A 1 153 ? -5.672 -4.93 2.42 1 94.38 153 HIS A O 1
ATOM 1122 N N . SER A 1 154 ? -7.332 -3.381 2.646 1 96.5 154 SER A N 1
ATOM 1123 C CA . SER A 1 154 ? -6.934 -2.645 1.451 1 96.5 154 SER A CA 1
ATOM 1124 C C . SER A 1 154 ? -5.5 -2.139 1.565 1 96.5 154 SER A C 1
ATOM 1126 O O . SER A 1 154 ? -4.754 -2.146 0.584 1 96.5 154 SER A O 1
ATOM 1128 N N . ALA A 1 155 ? -5.141 -1.695 2.719 1 98.06 155 ALA A N 1
ATOM 1129 C CA . ALA A 1 155 ? -3.781 -1.217 2.941 1 98.06 155 ALA A CA 1
ATOM 1130 C C . ALA A 1 155 ? -2.764 -2.33 2.703 1 98.06 155 ALA A C 1
ATOM 1132 O O . ALA A 1 155 ? -1.717 -2.102 2.092 1 98.06 155 ALA A O 1
ATOM 1133 N N . CYS A 1 156 ? -3.033 -3.514 3.16 1 97.44 156 CYS A N 1
ATOM 1134 C CA . CYS A 1 156 ? -2.154 -4.656 2.949 1 97.44 156 CYS A CA 1
ATOM 1135 C C . CYS A 1 156 ? -2.035 -4.988 1.467 1 97.44 156 CYS A C 1
ATOM 1137 O O . CYS A 1 156 ? -0.938 -5.242 0.969 1 97.44 156 CYS A O 1
ATOM 1139 N N . LYS A 1 157 ? -3.17 -4.977 0.809 1 97.94 157 LYS A N 1
ATOM 1140 C CA . LYS A 1 157 ? -3.166 -5.312 -0.613 1 97.94 157 LYS A CA 1
ATOM 1141 C C . LYS A 1 157 ? -2.447 -4.238 -1.427 1 97.94 157 LYS A C 1
ATOM 1143 O O . LYS A 1 157 ? -1.805 -4.543 -2.434 1 97.94 157 LYS A O 1
ATOM 1148 N N . ALA A 1 158 ? -2.578 -3.014 -1.011 1 98.56 158 ALA A N 1
ATOM 1149 C CA . ALA A 1 158 ? -1.841 -1.938 -1.667 1 98.56 158 ALA A CA 1
ATOM 1150 C C . ALA A 1 158 ? -0.335 -2.135 -1.521 1 98.56 158 ALA A C 1
ATOM 1152 O O . ALA A 1 158 ? 0.416 -1.967 -2.484 1 98.56 158 ALA A O 1
ATOM 1153 N N . ALA A 1 159 ? 0.07 -2.441 -0.339 1 98.62 159 ALA A N 1
ATOM 1154 C CA . ALA A 1 159 ? 1.486 -2.703 -0.097 1 98.62 159 ALA A CA 1
ATOM 1155 C C . ALA A 1 159 ? 1.973 -3.893 -0.919 1 98.62 159 ALA A C 1
ATOM 1157 O O . ALA A 1 159 ? 3.043 -3.84 -1.529 1 98.62 159 ALA A O 1
ATOM 1158 N N . ALA A 1 160 ? 1.188 -4.93 -0.923 1 98.62 160 ALA A N 1
ATOM 1159 C CA . ALA A 1 160 ? 1.541 -6.125 -1.686 1 98.62 160 ALA A CA 1
ATOM 1160 C C . ALA A 1 160 ? 1.663 -5.809 -3.174 1 98.62 160 ALA A C 1
ATOM 1162 O O . ALA A 1 160 ? 2.58 -6.289 -3.844 1 98.62 160 ALA A O 1
ATOM 1163 N N . TYR A 1 161 ? 0.767 -5.02 -3.688 1 98.75 161 TYR A N 1
ATOM 1164 C CA . TYR A 1 161 ? 0.816 -4.652 -5.098 1 98.75 161 TYR A CA 1
ATOM 1165 C C . TYR A 1 161 ? 2.062 -3.83 -5.406 1 98.75 161 TYR A C 1
ATOM 1167 O O . TYR A 1 161 ? 2.693 -4.012 -6.449 1 98.75 161 TYR A O 1
ATOM 1175 N N . SER A 1 162 ? 2.387 -2.928 -4.516 1 98.5 162 SER A N 1
ATOM 1176 C CA . SER A 1 162 ? 3.613 -2.154 -4.684 1 98.5 162 SER A CA 1
ATOM 1177 C C . SER A 1 162 ? 4.832 -3.064 -4.789 1 98.5 162 SER A C 1
ATOM 1179 O O . SER A 1 162 ? 5.66 -2.9 -5.688 1 98.5 162 SER A O 1
ATOM 1181 N N . LEU A 1 163 ? 4.906 -4.02 -3.934 1 98.44 163 LEU A N 1
ATOM 1182 C CA . LEU A 1 163 ? 6.008 -4.977 -3.967 1 98.44 163 LEU A CA 1
ATOM 1183 C C . LEU A 1 163 ? 5.98 -5.785 -5.258 1 98.44 163 LEU A C 1
ATOM 1185 O O . LEU A 1 163 ? 7.035 -6.125 -5.805 1 98.44 163 LEU A O 1
ATOM 1189 N N . THR A 1 164 ? 4.797 -6.113 -5.73 1 98.56 164 THR A N 1
ATOM 1190 C CA . THR A 1 164 ? 4.656 -6.879 -6.965 1 98.56 164 THR A CA 1
ATOM 1191 C C . THR A 1 164 ? 5.227 -6.105 -8.148 1 98.56 164 THR A C 1
ATOM 1193 O O . THR A 1 164 ? 5.824 -6.695 -9.047 1 98.56 164 THR A O 1
ATOM 1196 N N . GLN A 1 165 ? 5.043 -4.789 -8.164 1 97.69 165 GLN A N 1
ATOM 1197 C CA . GLN A 1 165 ? 5.637 -3.951 -9.203 1 97.69 165 GLN A CA 1
ATOM 1198 C C . GLN A 1 165 ? 7.156 -4.062 -9.195 1 97.69 165 GLN A C 1
ATOM 1200 O O . GLN A 1 165 ? 7.777 -4.184 -10.258 1 97.69 165 GLN A O 1
ATOM 1205 N N . ALA A 1 166 ? 7.711 -4.008 -8.016 1 96.31 166 ALA A N 1
ATOM 1206 C CA . ALA A 1 166 ? 9.164 -4.129 -7.891 1 96.31 166 ALA A CA 1
ATOM 1207 C C . ALA A 1 166 ? 9.641 -5.492 -8.383 1 96.31 166 ALA A C 1
ATOM 1209 O O . ALA A 1 166 ? 10.648 -5.578 -9.094 1 96.31 166 ALA A O 1
ATOM 1210 N N . LEU A 1 167 ? 8.922 -6.488 -7.996 1 97.25 167 LEU A N 1
ATOM 1211 C CA . LEU A 1 167 ? 9.281 -7.836 -8.414 1 97.25 167 LEU A CA 1
ATOM 1212 C C . LEU A 1 167 ? 9.18 -7.98 -9.93 1 97.25 167 LEU A C 1
ATOM 1214 O O . LEU A 1 167 ? 9.984 -8.68 -10.547 1 97.25 167 LEU A O 1
ATOM 1218 N N . HIS A 1 168 ? 8.148 -7.363 -10.5 1 96.75 168 HIS A N 1
ATOM 1219 C CA . HIS A 1 168 ? 7.984 -7.395 -11.945 1 96.75 168 HIS A CA 1
ATOM 1220 C C . HIS A 1 168 ? 9.242 -6.918 -12.656 1 96.75 168 HIS A C 1
ATOM 1222 O O . HIS A 1 168 ? 9.711 -7.559 -13.602 1 96.75 168 HIS A O 1
ATOM 1228 N N . GLU A 1 169 ? 9.773 -5.859 -12.188 1 93.31 169 GLU A N 1
ATOM 1229 C CA . GLU A 1 169 ? 10.977 -5.301 -12.805 1 93.31 169 GLU A CA 1
ATOM 1230 C C . GLU A 1 169 ? 12.195 -6.176 -12.539 1 93.31 169 GLU A C 1
ATOM 1232 O O . GLU A 1 169 ? 12.953 -6.496 -13.461 1 93.31 169 GLU A O 1
ATOM 1237 N N . LEU A 1 170 ? 12.438 -6.605 -11.312 1 93.44 170 LEU A N 1
ATOM 1238 C CA . LEU A 1 170 ? 13.609 -7.371 -10.914 1 93.44 170 LEU A CA 1
ATOM 1239 C C . LEU A 1 170 ? 13.625 -8.734 -11.602 1 93.44 170 LEU A C 1
ATOM 1241 O O . LEU A 1 170 ? 14.656 -9.164 -12.125 1 93.44 170 LEU A O 1
ATOM 1245 N N . LEU A 1 171 ? 12.469 -9.375 -11.594 1 95.94 171 LEU A N 1
ATOM 1246 C CA . LEU A 1 171 ? 12.391 -10.734 -12.117 1 95.94 171 LEU A CA 1
ATOM 1247 C C . LEU A 1 171 ? 12.352 -10.734 -13.641 1 95.94 171 LEU A C 1
ATOM 1249 O O . LEU A 1 171 ? 12.828 -11.664 -14.281 1 95.94 171 LEU A O 1
ATOM 1253 N N . GLY A 1 172 ? 11.711 -9.68 -14.141 1 93.62 172 GLY A N 1
ATOM 1254 C CA . GLY A 1 172 ? 11.75 -9.531 -15.594 1 93.62 172 GLY A CA 1
ATOM 1255 C C . GLY A 1 172 ? 13.156 -9.555 -16.156 1 93.62 172 GLY A C 1
ATOM 1256 O O . GLY A 1 172 ? 13.391 -10.125 -17.234 1 93.62 172 GLY A O 1
ATOM 1257 N N . GLN A 1 173 ? 14.047 -9 -15.422 1 89.75 173 GLN A N 1
ATOM 1258 C CA . GLN A 1 173 ? 15.445 -8.984 -15.844 1 89.75 173 GLN A CA 1
ATOM 1259 C C . GLN A 1 173 ? 16.047 -10.383 -15.812 1 89.75 173 GLN A C 1
ATOM 1261 O O . GLN A 1 173 ? 17.094 -10.625 -16.422 1 89.75 173 GLN A O 1
ATOM 1266 N N . GLN A 1 174 ? 15.367 -11.273 -15.195 1 91.5 174 GLN A N 1
ATOM 1267 C CA . GLN A 1 174 ? 15.844 -12.648 -15.055 1 91.5 174 GLN A CA 1
ATOM 1268 C C . GLN A 1 174 ? 15.023 -13.602 -15.914 1 91.5 174 GLN A C 1
ATOM 1270 O O . GLN A 1 174 ? 15.148 -14.82 -15.781 1 91.5 174 GLN A O 1
ATOM 1275 N N . GLY A 1 175 ? 14.125 -13.055 -16.672 1 94.44 175 GLY A N 1
ATOM 1276 C CA . GLY A 1 175 ? 13.312 -13.875 -17.562 1 94.44 175 GLY A CA 1
ATOM 1277 C C . GLY A 1 175 ? 12.164 -14.555 -16.844 1 94.44 175 GLY A C 1
ATOM 1278 O O . GLY A 1 175 ? 11.656 -15.578 -17.312 1 94.44 175 GLY A O 1
ATOM 1279 N N . ILE A 1 176 ? 11.852 -14.125 -15.695 1 97.31 176 ILE A N 1
ATOM 1280 C CA . ILE A 1 176 ? 10.734 -14.672 -14.938 1 97.31 176 ILE A CA 1
ATOM 1281 C C . ILE A 1 176 ? 9.508 -13.773 -15.102 1 97.31 176 ILE A C 1
ATOM 1283 O O . ILE A 1 176 ? 9.586 -12.562 -14.859 1 97.31 176 ILE A O 1
ATOM 1287 N N . ALA A 1 177 ? 8.367 -14.305 -15.539 1 98.06 177 ALA A N 1
ATOM 1288 C CA . ALA A 1 177 ? 7.121 -13.555 -15.672 1 98.06 177 ALA A CA 1
ATOM 1289 C C . ALA A 1 177 ? 6.508 -13.258 -14.305 1 98.06 177 ALA A C 1
ATOM 1291 O O . ALA A 1 177 ? 6.543 -14.102 -13.406 1 98.06 177 ALA A O 1
ATOM 1292 N N . VAL A 1 178 ? 6.039 -12.055 -14.133 1 98.31 178 VAL A N 1
ATOM 1293 C CA . VAL A 1 178 ? 5.277 -11.688 -12.945 1 98.31 178 VAL A CA 1
ATOM 1294 C C . VAL A 1 178 ? 3.865 -11.266 -13.344 1 98.31 178 VAL A C 1
ATOM 1296 O O . VAL A 1 178 ? 3.689 -10.445 -14.25 1 98.31 178 VAL A O 1
ATOM 1299 N N . LEU A 1 179 ? 2.912 -11.859 -12.734 1 98.75 179 LEU A N 1
ATOM 1300 C CA . LEU A 1 179 ? 1.517 -11.516 -12.992 1 98.75 179 LEU A CA 1
ATOM 1301 C C . LEU A 1 179 ? 0.844 -11 -11.727 1 98.75 179 LEU A C 1
ATOM 1303 O O . LEU A 1 179 ? 0.857 -11.664 -10.688 1 98.75 179 LEU A O 1
ATOM 1307 N N . SER A 1 180 ? 0.346 -9.789 -11.781 1 98.69 180 SER A N 1
ATOM 1308 C CA . SER A 1 180 ? -0.441 -9.188 -10.711 1 98.69 180 SER A CA 1
ATOM 1309 C C . SER A 1 180 ? -1.937 -9.344 -10.969 1 98.69 180 SER A C 1
ATOM 1311 O O . SER A 1 180 ? -2.477 -8.742 -11.898 1 98.69 180 SER A O 1
ATOM 1313 N N . VAL A 1 181 ? -2.633 -10.102 -10.141 1 98.81 181 VAL A N 1
ATOM 1314 C CA . VAL A 1 181 ? -4.043 -10.414 -10.352 1 98.81 181 VAL A CA 1
ATOM 1315 C C . VAL A 1 181 ? -4.902 -9.555 -9.422 1 98.81 181 VAL A C 1
ATOM 1317 O O . VAL A 1 181 ? -4.688 -9.531 -8.211 1 98.81 181 VAL A O 1
ATOM 1320 N N . HIS A 1 182 ? -5.898 -8.859 -9.961 1 98.25 182 HIS A N 1
ATOM 1321 C CA . HIS A 1 182 ? -6.703 -7.922 -9.195 1 98.25 182 HIS A CA 1
ATOM 1322 C C . HIS A 1 182 ? -8.188 -8.258 -9.289 1 98.25 182 HIS A C 1
ATOM 1324 O O . HIS A 1 182 ? -8.961 -7.512 -9.891 1 98.25 182 HIS A O 1
ATOM 1330 N N . PRO A 1 183 ? -8.578 -9.32 -8.586 1 96.88 183 PRO A N 1
ATOM 1331 C CA . PRO A 1 183 ? -10 -9.672 -8.586 1 96.88 183 PRO A CA 1
ATOM 1332 C C . PRO A 1 183 ? -10.859 -8.648 -7.84 1 96.88 183 PRO A C 1
ATOM 1334 O O . PRO A 1 183 ? -10.367 -7.965 -6.938 1 96.88 183 PRO A O 1
ATOM 1337 N N . GLY A 1 184 ? -12.086 -8.578 -8.234 1 93.38 184 GLY A N 1
ATOM 1338 C CA . GLY A 1 184 ? -13.102 -7.781 -7.555 1 93.38 184 GLY A CA 1
ATOM 1339 C C . GLY A 1 184 ? -14.047 -8.617 -6.707 1 93.38 184 GLY A C 1
ATOM 1340 O O . GLY A 1 184 ? -13.633 -9.211 -5.715 1 93.38 184 GLY A O 1
ATOM 1341 N N . LEU A 1 185 ? -15.234 -8.82 -7.207 1 88.5 185 LEU A N 1
ATOM 1342 C CA . LEU A 1 185 ? -16.266 -9.547 -6.484 1 88.5 185 LEU A CA 1
ATOM 1343 C C . LEU A 1 185 ? -16.328 -11 -6.945 1 88.5 185 LEU A C 1
ATOM 1345 O O . LEU A 1 185 ? -16.984 -11.32 -7.938 1 88.5 185 LEU A O 1
ATOM 1349 N N . ILE A 1 186 ? -15.711 -11.836 -6.227 1 90.38 186 ILE A N 1
ATOM 1350 C CA . ILE A 1 186 ? -15.633 -13.25 -6.562 1 90.38 186 ILE A CA 1
ATOM 1351 C C . ILE A 1 186 ? -16.375 -14.07 -5.508 1 90.38 186 ILE A C 1
ATOM 1353 O O . ILE A 1 186 ? -16.297 -13.773 -4.312 1 90.38 186 ILE A O 1
ATOM 1357 N N . GLY A 1 187 ? -17.141 -15.031 -5.977 1 83.94 187 GLY A N 1
ATOM 1358 C CA . GLY A 1 187 ? -17.859 -15.938 -5.086 1 83.94 187 GLY A CA 1
ATOM 1359 C C . GLY A 1 187 ? -16.938 -16.875 -4.324 1 83.94 187 GLY A C 1
ATOM 1360 O O . GLY A 1 187 ? -16.75 -18.016 -4.723 1 83.94 187 GLY A O 1
ATOM 1361 N N . SER A 1 188 ? -16.375 -16.484 -3.285 1 80.31 188 SER A N 1
ATOM 1362 C CA . SER A 1 188 ? -15.5 -17.172 -2.354 1 80.31 188 SER A CA 1
ATOM 1363 C C . SER A 1 188 ? -15.766 -16.75 -0.915 1 80.31 188 SER A C 1
ATOM 1365 O O . SER A 1 188 ? -16.484 -15.781 -0.675 1 80.31 188 SER A O 1
ATOM 1367 N N . ASP A 1 189 ? -15.219 -17.516 -0 1 75.94 189 ASP A N 1
ATOM 1368 C CA . ASP A 1 189 ? -15.391 -17.172 1.407 1 75.94 189 ASP A CA 1
ATOM 1369 C C . ASP A 1 189 ? -14.875 -15.766 1.694 1 75.94 189 ASP A C 1
ATOM 1371 O O . ASP A 1 189 ? -15.523 -15 2.412 1 75.94 189 ASP A O 1
ATOM 1375 N N . MET A 1 190 ? -13.852 -15.414 1.153 1 73.75 190 MET A N 1
ATOM 1376 C CA . MET A 1 190 ? -13.266 -14.094 1.353 1 73.75 190 MET A CA 1
ATOM 1377 C C . MET A 1 190 ? -14.133 -13.016 0.718 1 73.75 190 MET A C 1
ATOM 1379 O O . MET A 1 190 ? -14.344 -11.953 1.31 1 73.75 190 MET A O 1
ATOM 1383 N N . GLY A 1 191 ? -14.57 -13.258 -0.463 1 73.38 191 GLY A N 1
ATOM 1384 C CA . GLY A 1 191 ? -15.469 -12.32 -1.113 1 73.38 191 GLY A CA 1
ATOM 1385 C C . GLY A 1 191 ? -16.734 -12.055 -0.318 1 73.38 191 GLY A C 1
ATOM 1386 O O . GLY A 1 191 ? -17.188 -10.914 -0.221 1 73.38 191 GLY A O 1
ATOM 1387 N N . ASN A 1 192 ? -17.234 -13.109 0.242 1 72.12 192 ASN A N 1
ATOM 1388 C CA . ASN A 1 192 ? -18.438 -12.984 1.056 1 72.12 192 ASN A CA 1
ATOM 1389 C C . ASN A 1 192 ? -18.172 -12.188 2.33 1 72.12 192 ASN A C 1
ATOM 1391 O O . ASN A 1 192 ? -19.031 -11.414 2.77 1 72.12 192 ASN A O 1
ATOM 1395 N N . ALA A 1 193 ? -17.016 -12.398 2.826 1 71.75 193 ALA A N 1
ATOM 1396 C CA . ALA A 1 193 ? -16.641 -11.727 4.066 1 71.75 193 ALA A CA 1
ATOM 1397 C C . ALA A 1 193 ? -16.531 -10.219 3.859 1 71.75 193 ALA A C 1
ATOM 1399 O O . ALA A 1 193 ? -16.812 -9.438 4.773 1 71.75 193 ALA A O 1
ATOM 1400 N N . ALA A 1 194 ? -16.172 -9.781 2.693 1 73.06 194 ALA A N 1
ATOM 1401 C CA . ALA A 1 194 ? -15.984 -8.359 2.391 1 73.06 194 ALA A CA 1
ATOM 1402 C C . ALA A 1 194 ? -17.328 -7.633 2.33 1 73.06 194 ALA A C 1
ATOM 1404 O O . ALA A 1 194 ? -17.375 -6.402 2.418 1 73.06 194 ALA A O 1
ATOM 1405 N N . GLY A 1 195 ? -18.375 -8.359 2.172 1 70.12 195 GLY A N 1
ATOM 1406 C CA . GLY A 1 195 ? -19.703 -7.785 2.23 1 70.12 195 GLY A CA 1
ATOM 1407 C C . GLY A 1 195 ? -19.984 -6.828 1.088 1 70.12 195 GLY A C 1
ATOM 1408 O O . GLY A 1 195 ? -20.641 -5.801 1.282 1 70.12 195 GLY A O 1
ATOM 1409 N N . LEU A 1 196 ? -19.422 -7.152 -0.034 1 71 196 LEU A N 1
ATOM 1410 C CA . LEU A 1 196 ? -19.625 -6.293 -1.192 1 71 196 LEU A CA 1
ATOM 1411 C C . LEU A 1 196 ? -21.016 -6.516 -1.796 1 71 196 LEU A C 1
ATOM 1413 O O . LEU A 1 196 ? -21.578 -7.605 -1.669 1 71 196 LEU A O 1
ATOM 1417 N N . THR A 1 197 ? -21.453 -5.445 -2.391 1 72.69 197 THR A N 1
ATOM 1418 C CA . THR A 1 197 ? -22.75 -5.539 -3.061 1 72.69 197 THR A CA 1
ATOM 1419 C C . THR A 1 197 ? -22.578 -5.969 -4.512 1 72.69 197 THR A C 1
ATOM 1421 O O . THR A 1 197 ? -21.531 -5.715 -5.121 1 72.69 197 THR A O 1
ATOM 1424 N N . GLY A 1 198 ? -23.547 -6.676 -5.023 1 76.75 198 GLY A N 1
ATOM 1425 C CA . GLY A 1 198 ? -23.531 -7.074 -6.422 1 76.75 198 GLY A CA 1
ATOM 1426 C C . GLY A 1 198 ? -23.5 -8.578 -6.617 1 76.75 198 GLY A C 1
ATOM 1427 O O . GLY A 1 198 ? -23.703 -9.336 -5.668 1 76.75 198 GLY A O 1
ATOM 1428 N N . SER A 1 199 ? -23.266 -8.922 -7.887 1 80.06 199 SER A N 1
ATOM 1429 C CA . SER A 1 199 ? -23.25 -10.336 -8.234 1 80.06 199 SER A CA 1
ATOM 1430 C C . SER A 1 199 ? -21.828 -10.875 -8.328 1 80.06 199 SER A C 1
ATOM 1432 O O . SER A 1 199 ? -21.047 -10.438 -9.18 1 80.06 199 SER A O 1
ATOM 1434 N N . ALA A 1 200 ? -21.609 -11.766 -7.512 1 88.94 200 ALA A N 1
ATOM 1435 C CA . ALA A 1 200 ? -20.281 -12.367 -7.488 1 88.94 200 ALA A CA 1
ATOM 1436 C C . ALA A 1 200 ? -20.078 -13.297 -8.68 1 88.94 200 ALA A C 1
ATOM 1438 O O . ALA A 1 200 ? -21 -14.031 -9.07 1 88.94 200 ALA A O 1
ATOM 1439 N N . GLU A 1 201 ? -18.953 -13.242 -9.344 1 94.5 201 GLU A N 1
ATOM 1440 C CA . GLU A 1 201 ? -18.562 -14.188 -10.383 1 94.5 201 GLU A CA 1
ATOM 1441 C C . GLU A 1 201 ? -17.812 -15.383 -9.797 1 94.5 201 GLU A C 1
ATOM 1443 O O . GLU A 1 201 ? -17.266 -15.297 -8.688 1 94.5 201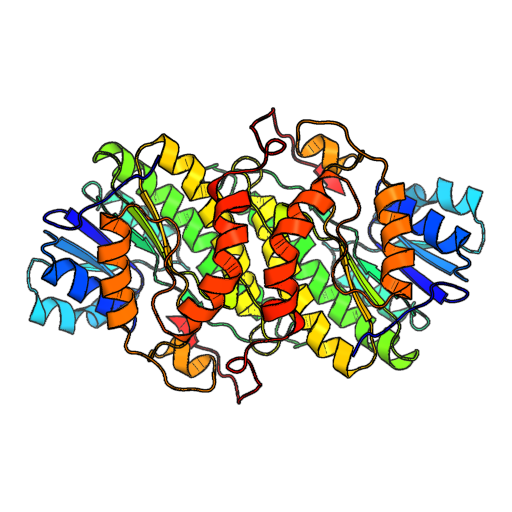 GLU A O 1
ATOM 1448 N N . PRO A 1 202 ? -17.812 -16.516 -10.508 1 95.56 202 PRO A N 1
ATOM 1449 C CA . PRO A 1 202 ? -17.172 -17.703 -9.938 1 95.56 202 PRO A CA 1
ATOM 1450 C C . PRO A 1 202 ? -15.656 -17.609 -9.953 1 95.56 202 PRO A C 1
ATOM 1452 O O . PRO A 1 202 ? -15.078 -16.938 -10.805 1 95.56 202 PRO A O 1
ATOM 1455 N N . PRO A 1 203 ? -14.984 -18.344 -9.07 1 96.94 203 PRO A N 1
ATOM 1456 C CA . PRO A 1 203 ? -13.516 -18.344 -8.984 1 96.94 203 PRO A CA 1
ATOM 1457 C C . PRO A 1 203 ? -12.852 -18.766 -10.289 1 96.94 203 PRO A C 1
ATOM 1459 O O . PRO A 1 203 ? -11.719 -18.359 -10.57 1 96.94 203 PRO A O 1
ATOM 1462 N N . SER A 1 204 ? -13.555 -19.484 -11.133 1 97.56 204 SER A N 1
ATOM 1463 C CA . SER A 1 204 ? -12.984 -19.984 -12.375 1 97.56 204 SER A CA 1
ATOM 1464 C C . SER A 1 204 ? -12.617 -18.844 -13.32 1 97.56 204 SER A C 1
ATOM 1466 O O . SER A 1 204 ? -11.703 -18.984 -14.133 1 97.56 204 SER A O 1
ATOM 1468 N N . VAL A 1 205 ? -13.289 -17.688 -13.188 1 97.94 205 VAL A N 1
ATOM 1469 C CA . VAL A 1 205 ? -13 -16.531 -14.039 1 97.94 205 VAL A CA 1
ATOM 1470 C C . VAL A 1 205 ? -11.586 -16.031 -13.75 1 97.94 205 VAL A C 1
ATOM 1472 O O . VAL A 1 205 ? -10.859 -15.641 -14.664 1 97.94 205 VAL A O 1
ATOM 1475 N N . VAL A 1 206 ? -11.211 -16.078 -12.5 1 98.38 206 VAL A N 1
ATOM 1476 C CA . VAL A 1 206 ? -9.875 -15.664 -12.094 1 98.38 206 VAL A CA 1
ATOM 1477 C C . VAL A 1 206 ? -8.844 -16.672 -12.586 1 98.38 206 VAL A C 1
ATOM 1479 O O . VAL A 1 206 ? -7.824 -16.297 -13.172 1 98.38 206 VAL A O 1
ATOM 1482 N N . ALA A 1 207 ? -9.125 -17.953 -12.398 1 98.69 207 ALA A N 1
ATOM 1483 C CA . ALA A 1 207 ? -8.195 -19.031 -12.742 1 98.69 207 ALA A CA 1
ATOM 1484 C C . ALA A 1 207 ? -7.914 -19.062 -14.242 1 98.69 207 ALA A C 1
ATOM 1486 O O . ALA A 1 207 ? -6.758 -19.125 -14.656 1 98.69 207 ALA A O 1
ATOM 1487 N N . GLU A 1 208 ? -8.945 -18.969 -15.047 1 98.69 208 GLU A N 1
ATOM 1488 C CA . GLU A 1 208 ? -8.789 -18.984 -16.5 1 98.69 208 GLU A CA 1
ATOM 1489 C C . GLU A 1 208 ? -8.07 -17.719 -16.984 1 98.69 208 GLU A C 1
ATOM 1491 O O . GLU A 1 208 ? -7.297 -17.766 -17.938 1 98.69 208 GLU A O 1
ATOM 1496 N N . GLY A 1 209 ? -8.414 -16.609 -16.328 1 98.75 209 GLY A N 1
ATOM 1497 C CA . GLY A 1 209 ? -7.703 -15.375 -16.641 1 98.75 209 GLY A CA 1
ATOM 1498 C C . GLY A 1 209 ? -6.207 -15.469 -16.406 1 98.75 209 GLY A C 1
ATOM 1499 O O . GLY A 1 209 ? -5.422 -14.93 -17.188 1 98.75 209 GLY A O 1
ATOM 1500 N N . ILE A 1 210 ? -5.812 -16.141 -15.336 1 98.88 210 ILE A N 1
ATOM 1501 C CA . ILE A 1 210 ? -4.398 -16.297 -15.008 1 98.88 210 ILE A CA 1
ATOM 1502 C C . ILE A 1 210 ? -3.699 -17.094 -16.109 1 98.88 210 ILE A C 1
ATOM 1504 O O . ILE A 1 210 ? -2.629 -16.688 -16.578 1 98.88 210 ILE A O 1
ATOM 1508 N N . VAL A 1 211 ? -4.293 -18.188 -16.578 1 98.81 211 VAL A N 1
ATOM 1509 C CA . VAL A 1 211 ? -3.711 -19 -17.641 1 98.81 211 VAL A CA 1
ATOM 1510 C C . VAL A 1 211 ? -3.533 -18.156 -18.906 1 98.81 211 VAL A C 1
ATOM 1512 O O . VAL A 1 211 ? -2.459 -18.156 -19.516 1 98.81 211 VAL A O 1
ATOM 1515 N N . ALA A 1 212 ? -4.531 -17.406 -19.266 1 98.75 212 ALA A N 1
ATOM 1516 C CA . ALA A 1 212 ? -4.504 -16.594 -20.484 1 98.75 212 ALA A CA 1
ATOM 1517 C C . ALA A 1 212 ? -3.477 -15.477 -20.359 1 98.75 212 ALA A C 1
ATOM 1519 O O . ALA A 1 212 ? -2.75 -15.188 -21.312 1 98.75 212 ALA A O 1
ATOM 1520 N N . ALA A 1 213 ? -3.455 -14.805 -19.203 1 98.69 213 ALA A N 1
ATOM 1521 C CA . ALA A 1 213 ? -2.553 -13.672 -19 1 98.69 213 ALA A CA 1
ATOM 1522 C C . ALA A 1 213 ? -1.095 -14.125 -19.031 1 98.69 213 ALA A C 1
ATOM 1524 O O . ALA A 1 213 ? -0.236 -13.43 -19.578 1 98.69 213 ALA A O 1
ATOM 1525 N N . LEU A 1 214 ? -0.799 -15.281 -18.391 1 98.56 214 LEU A N 1
ATOM 1526 C CA . LEU A 1 214 ? 0.554 -15.82 -18.422 1 98.56 214 LEU A CA 1
ATOM 1527 C C . LEU A 1 214 ? 0.995 -16.125 -19.844 1 98.56 214 LEU A C 1
ATOM 1529 O O . LEU A 1 214 ? 2.125 -15.805 -20.234 1 98.56 214 LEU A O 1
ATOM 1533 N N . LYS A 1 215 ? 0.109 -16.703 -20.609 1 98.06 215 LYS A N 1
ATOM 1534 C CA . LYS A 1 215 ? 0.406 -17.016 -22 1 98.06 215 LYS A CA 1
ATOM 1535 C C . LYS A 1 215 ? 0.643 -15.758 -22.828 1 98.06 215 LYS A C 1
ATOM 1537 O O . LYS A 1 215 ? 1.478 -15.742 -23.734 1 98.06 215 LYS A O 1
ATOM 1542 N N . ALA A 1 216 ? -0.054 -14.68 -22.562 1 97.69 216 ALA A N 1
ATOM 1543 C CA . ALA A 1 216 ? 0.028 -13.422 -23.312 1 97.69 216 ALA A CA 1
ATOM 1544 C C . ALA A 1 216 ? 1.215 -12.586 -22.844 1 97.69 216 ALA A C 1
ATOM 1546 O O . ALA A 1 216 ? 1.645 -11.664 -23.547 1 97.69 216 ALA A O 1
ATOM 1547 N N . GLY A 1 217 ? 1.7 -12.852 -21.641 1 97.62 217 GLY A N 1
ATOM 1548 C CA . GLY A 1 217 ? 2.797 -12.086 -21.078 1 97.62 217 GLY A CA 1
ATOM 1549 C C . GLY A 1 217 ? 2.346 -10.781 -20.438 1 97.62 217 GLY A C 1
ATOM 1550 O O . GLY A 1 217 ? 3.098 -9.805 -20.406 1 97.62 217 GLY A O 1
ATOM 1551 N N . ASP A 1 218 ? 1.082 -10.711 -19.922 1 97.38 218 ASP A N 1
ATOM 1552 C CA . ASP A 1 218 ? 0.54 -9.516 -19.281 1 97.38 218 ASP A CA 1
ATOM 1553 C C . ASP A 1 218 ? 1.053 -9.375 -17.859 1 97.38 218 ASP A C 1
ATOM 1555 O O . ASP A 1 218 ? 1.315 -10.375 -17.188 1 97.38 218 ASP A O 1
ATOM 1559 N N . PHE A 1 219 ? 1.168 -8.172 -17.391 1 97.94 219 PHE A N 1
ATOM 1560 C CA . PHE A 1 219 ? 1.536 -7.934 -16 1 97.94 219 PHE A CA 1
ATOM 1561 C C . PHE A 1 219 ? 0.294 -7.816 -15.125 1 97.94 219 PHE A C 1
ATOM 1563 O O . PHE A 1 219 ? 0.29 -8.273 -13.984 1 97.94 219 PHE A O 1
ATOM 1570 N N . HIS A 1 220 ? -0.707 -7.152 -15.656 1 98.5 220 HIS A N 1
ATOM 1571 C CA . HIS A 1 220 ? -1.925 -6.934 -14.883 1 98.5 220 HIS A CA 1
ATOM 1572 C C . HIS A 1 220 ? -3.076 -7.777 -15.422 1 98.5 220 HIS A C 1
ATOM 1574 O O . HIS A 1 220 ? -3.291 -7.84 -16.641 1 98.5 220 HIS A O 1
ATOM 1580 N N . LEU A 1 221 ? -3.785 -8.391 -14.5 1 98.62 221 LEU A N 1
ATOM 1581 C CA . LEU A 1 221 ? -5.027 -9.078 -14.836 1 98.62 221 LEU A CA 1
ATOM 1582 C C . LEU A 1 221 ? -6.188 -8.539 -14 1 98.62 221 LEU A C 1
ATOM 1584 O O . LEU A 1 221 ? -6.125 -8.547 -12.773 1 98.62 221 LEU A O 1
ATOM 1588 N N . PHE A 1 222 ? -7.207 -8.07 -14.594 1 98.44 222 PHE A N 1
ATOM 1589 C CA . PHE A 1 222 ? -8.5 -7.719 -14.016 1 98.44 222 PHE A CA 1
ATOM 1590 C C . PHE A 1 222 ? -9.586 -8.672 -14.5 1 98.44 222 PHE A C 1
ATOM 1592 O O . PHE A 1 222 ? -10.242 -8.414 -15.516 1 98.44 222 PHE A O 1
ATOM 1599 N N . PRO A 1 223 ? -9.828 -9.734 -13.781 1 98.12 223 PRO A N 1
ATOM 1600 C CA . PRO A 1 223 ? -10.469 -10.914 -14.359 1 98.12 223 PRO A CA 1
ATOM 1601 C C . PRO A 1 223 ? -11.984 -10.797 -14.422 1 98.12 223 PRO A C 1
ATOM 1603 O O . PRO A 1 223 ? -12.609 -11.312 -15.352 1 98.12 223 PRO A O 1
ATOM 1606 N N . ASP A 1 224 ? -12.648 -10.203 -13.438 1 96.62 224 ASP A N 1
ATOM 1607 C CA . ASP A 1 224 ? -14.102 -10.188 -13.367 1 96.62 224 ASP A CA 1
ATOM 1608 C C . ASP A 1 224 ? -14.656 -8.828 -13.805 1 96.62 224 ASP A C 1
ATOM 1610 O O . ASP A 1 224 ? -13.898 -7.879 -14 1 96.62 224 ASP A O 1
ATOM 1614 N N . SER A 1 225 ? -15.984 -8.68 -13.883 1 95 225 SER A N 1
ATOM 1615 C CA . SER A 1 225 ? -16.625 -7.496 -14.453 1 95 225 SER A CA 1
ATOM 1616 C C . SER A 1 225 ? -16.297 -6.246 -13.648 1 95 225 SER A C 1
ATOM 1618 O O . SER A 1 225 ? -15.992 -5.195 -14.219 1 95 225 SER A O 1
ATOM 1620 N N . MET A 1 226 ? -16.359 -6.348 -12.375 1 93.62 226 MET A N 1
ATOM 1621 C CA . MET A 1 226 ? -15.992 -5.215 -11.523 1 93.62 226 MET A CA 1
ATOM 1622 C C . MET A 1 226 ? -14.539 -4.824 -11.727 1 93.62 226 MET A C 1
ATOM 1624 O O . MET A 1 226 ? -14.227 -3.645 -11.898 1 93.62 226 MET A O 1
ATOM 1628 N N . ALA A 1 227 ? -13.688 -5.832 -11.711 1 96.69 227 ALA A N 1
ATOM 1629 C CA . ALA A 1 227 ? -12.258 -5.602 -11.883 1 96.69 227 ALA A CA 1
ATOM 1630 C C . ALA A 1 227 ? -11.969 -4.977 -13.242 1 96.69 227 ALA A C 1
ATOM 1632 O O . ALA A 1 227 ? -11.102 -4.105 -13.359 1 96.69 227 ALA A O 1
ATOM 1633 N N . LYS A 1 228 ? -12.672 -5.418 -14.242 1 97.25 228 LYS A N 1
ATOM 1634 C CA . LYS A 1 228 ? -12.469 -4.887 -15.586 1 97.25 228 LYS A CA 1
ATOM 1635 C C . LYS A 1 228 ? -12.836 -3.408 -15.656 1 97.25 228 LYS A C 1
ATOM 1637 O O . LYS A 1 228 ? -12.164 -2.629 -16.344 1 97.25 228 LYS A O 1
ATOM 1642 N N . ARG A 1 229 ? -13.875 -3.047 -14.992 1 95.31 229 ARG A N 1
ATOM 1643 C CA . ARG A 1 229 ? -14.266 -1.641 -14.961 1 95.31 229 ARG A CA 1
ATOM 1644 C C . ARG A 1 229 ? -13.188 -0.792 -14.289 1 95.31 229 ARG A C 1
ATOM 1646 O O . ARG A 1 229 ? -12.789 0.247 -14.82 1 95.31 229 ARG A O 1
ATOM 1653 N N . VAL A 1 230 ? -12.727 -1.232 -13.172 1 96.56 230 VAL A N 1
ATOM 1654 C CA . VAL A 1 230 ? -11.68 -0.51 -12.453 1 96.56 230 VAL A CA 1
ATOM 1655 C C . VAL A 1 230 ? -10.391 -0.526 -13.266 1 96.56 230 VAL A C 1
ATOM 1657 O O . VAL A 1 230 ? -9.695 0.49 -13.367 1 96.56 230 VAL A O 1
ATOM 1660 N N . GLY A 1 231 ? -10.094 -1.691 -13.836 1 97.5 231 GLY A N 1
ATOM 1661 C CA . GLY A 1 231 ? -8.914 -1.842 -14.664 1 97.5 231 GLY A CA 1
ATOM 1662 C C . GLY A 1 231 ? -8.914 -0.932 -15.875 1 97.5 231 GLY A C 1
ATOM 1663 O O . GLY A 1 231 ? -7.863 -0.407 -16.266 1 97.5 231 GLY A O 1
ATOM 1664 N N . SER A 1 232 ? -10.062 -0.775 -16.5 1 97.06 232 SER A N 1
ATOM 1665 C CA . SER A 1 232 ? -10.172 0.112 -17.641 1 97.06 232 SER A CA 1
ATOM 1666 C C . SER A 1 232 ? -9.828 1.55 -17.266 1 97.06 232 SER A C 1
ATOM 1668 O O . SER A 1 232 ? -9.203 2.268 -18.062 1 97.06 232 SER A O 1
ATOM 1670 N N . ALA A 1 233 ? -10.234 1.948 -16.141 1 96.69 233 ALA A N 1
ATOM 1671 C CA . ALA A 1 233 ? -9.922 3.289 -15.664 1 96.69 233 ALA A CA 1
ATOM 1672 C C . ALA A 1 233 ? -8.445 3.404 -15.289 1 96.69 233 ALA A C 1
ATOM 1674 O O . ALA A 1 233 ? -7.852 4.477 -15.398 1 96.69 233 ALA A O 1
ATOM 1675 N N . TYR A 1 234 ? -7.855 2.312 -14.875 1 97.69 234 TYR A N 1
ATOM 1676 C CA . TYR A 1 234 ? -6.5 2.295 -14.328 1 97.69 234 TYR A CA 1
ATOM 1677 C C . TYR A 1 234 ? -5.473 2.082 -15.438 1 97.69 234 TYR A C 1
ATOM 1679 O O . TYR A 1 234 ? -4.297 2.408 -15.266 1 97.69 234 TYR A O 1
ATOM 1687 N N . GLN A 1 235 ? -5.848 1.593 -16.547 1 95.56 235 GLN A N 1
ATOM 1688 C CA . GLN A 1 235 ? -4.973 1.047 -17.578 1 95.56 235 GLN A CA 1
ATOM 1689 C C . GLN A 1 235 ? -4.027 2.115 -18.125 1 95.56 235 GLN A C 1
ATOM 1691 O O . GLN A 1 235 ? -2.859 1.838 -18.406 1 95.56 235 GLN A O 1
ATOM 1696 N N . SER A 1 236 ? -4.504 3.34 -18.359 1 94.31 236 SER A N 1
ATOM 1697 C CA . SER A 1 236 ? -3.652 4.406 -18.875 1 94.31 236 SER A CA 1
ATOM 1698 C C . SER A 1 236 ? -2.514 4.719 -17.922 1 94.31 236 SER A C 1
ATOM 1700 O O . SER A 1 236 ? -1.364 4.875 -18.328 1 94.31 236 SER A O 1
ATOM 1702 N N . PHE A 1 237 ? -2.832 4.793 -16.656 1 96.81 237 PHE A N 1
ATOM 1703 C CA . PHE A 1 237 ? -1.815 5.043 -15.641 1 96.81 237 PHE A CA 1
ATOM 1704 C C . PHE A 1 237 ? -0.859 3.859 -15.531 1 96.81 237 PHE A C 1
ATOM 1706 O O . PHE A 1 237 ? 0.359 4.043 -15.477 1 96.81 237 PHE A O 1
ATOM 1713 N N . ALA A 1 238 ? -1.398 2.633 -15.492 1 95.88 238 ALA A N 1
ATOM 1714 C CA . ALA A 1 238 ? -0.583 1.425 -15.398 1 95.88 238 ALA A CA 1
ATOM 1715 C C . ALA A 1 238 ? 0.411 1.343 -16.547 1 95.88 238 ALA A C 1
ATOM 1717 O O . ALA A 1 238 ? 1.598 1.084 -16.344 1 95.88 238 ALA A O 1
ATOM 1718 N N . GLY A 1 239 ? -0.076 1.541 -17.75 1 94.19 239 GLY A N 1
ATOM 1719 C CA . GLY A 1 239 ? 0.761 1.413 -18.922 1 94.19 239 GLY A CA 1
ATOM 1720 C C . GLY A 1 239 ? 1.801 2.512 -19.047 1 94.19 239 GLY A C 1
ATOM 1721 O O . GLY A 1 239 ? 2.953 2.248 -19.391 1 94.19 239 GLY A O 1
ATOM 1722 N N . SER A 1 240 ? 1.464 3.809 -18.688 1 94.19 240 SER A N 1
ATOM 1723 C CA . SER A 1 240 ? 2.32 4.953 -18.984 1 94.19 240 SER A CA 1
ATOM 1724 C C . SER A 1 240 ? 3.273 5.238 -17.828 1 94.19 240 SER A C 1
ATOM 1726 O O . SER A 1 240 ? 4.297 5.902 -18 1 94.19 240 SER A O 1
ATOM 1728 N N . VAL A 1 241 ? 2.932 4.695 -16.641 1 95.19 241 VAL A N 1
ATOM 1729 C CA . VAL A 1 241 ? 3.748 5.059 -15.484 1 95.19 241 VAL A CA 1
ATOM 1730 C C . VAL A 1 241 ? 4.277 3.797 -14.805 1 95.19 241 VAL A C 1
ATOM 1732 O O . VAL A 1 241 ? 5.492 3.611 -14.688 1 95.19 241 VAL A O 1
ATOM 1735 N N . VAL A 1 242 ? 3.389 2.867 -14.469 1 94.38 242 VAL A N 1
ATOM 1736 C CA . VAL A 1 242 ? 3.77 1.704 -13.672 1 94.38 242 VAL A CA 1
ATOM 1737 C C . VAL A 1 242 ? 4.641 0.771 -14.508 1 94.38 242 VAL A C 1
ATOM 1739 O O . VAL A 1 242 ? 5.754 0.422 -14.109 1 94.38 242 VAL A O 1
ATOM 1742 N N . GLU A 1 243 ? 4.172 0.405 -15.719 1 91.81 243 GLU A N 1
ATOM 1743 C CA . GLU A 1 243 ? 4.875 -0.562 -16.562 1 91.81 243 GLU A CA 1
ATOM 1744 C C . GLU A 1 243 ? 6 0.104 -17.344 1 91.81 243 GLU A C 1
ATOM 1746 O O . GLU A 1 243 ? 7.055 -0.494 -17.562 1 91.81 243 GLU A O 1
ATOM 1751 N N . ALA A 1 244 ? 5.812 1.382 -17.734 1 88.88 244 ALA A N 1
ATOM 1752 C CA . ALA A 1 244 ? 6.816 2.102 -18.516 1 88.88 244 ALA A CA 1
ATOM 1753 C C . ALA A 1 244 ? 7.945 2.607 -17.625 1 88.88 244 ALA A C 1
ATOM 1755 O O . ALA A 1 244 ? 9.07 2.814 -18.094 1 88.88 244 ALA A O 1
ATOM 1756 N N . GLY A 1 245 ? 7.652 2.732 -16.344 1 85.06 245 GLY A N 1
ATOM 1757 C CA . GLY A 1 245 ? 8.617 3.338 -15.438 1 85.06 245 GLY A CA 1
ATOM 1758 C C . GLY A 1 245 ? 8.711 4.844 -15.594 1 85.06 245 GLY A C 1
ATOM 1759 O O . GLY A 1 245 ? 8.164 5.418 -16.531 1 85.06 245 GLY A O 1
ATOM 1760 N N . ILE A 1 246 ? 9.32 5.473 -14.578 1 86.25 246 ILE A N 1
ATOM 1761 C CA . ILE A 1 246 ? 9.562 6.91 -14.641 1 86.25 246 ILE A CA 1
ATOM 1762 C C . ILE A 1 246 ? 11.062 7.184 -14.648 1 86.25 246 ILE A C 1
ATOM 1764 O O . ILE A 1 246 ? 11.828 6.492 -13.969 1 86.25 246 ILE A O 1
ATOM 1768 N N . PRO A 1 247 ? 11.484 8.141 -15.422 1 81.06 247 PRO A N 1
ATOM 1769 C CA . PRO A 1 247 ? 12.914 8.367 -15.625 1 81.06 247 PRO A CA 1
ATOM 1770 C C . PRO A 1 247 ? 13.672 8.586 -14.32 1 81.06 247 PRO A C 1
ATOM 1772 O O . PRO A 1 247 ? 14.828 8.172 -14.195 1 81.06 247 PRO A O 1
ATOM 1775 N N . GLU A 1 248 ? 13.008 9.148 -13.375 1 83.88 248 GLU A N 1
ATOM 1776 C CA . GLU A 1 248 ? 13.688 9.492 -12.133 1 83.88 248 GLU A CA 1
ATOM 1777 C C . GLU A 1 248 ? 13.992 8.25 -11.305 1 83.88 248 GLU A C 1
ATOM 1779 O O . GLU A 1 248 ? 14.844 8.281 -10.414 1 83.88 248 GLU A O 1
ATOM 1784 N N . TYR A 1 249 ? 13.242 7.145 -11.531 1 77.12 249 TYR A N 1
ATOM 1785 C CA . TYR A 1 249 ? 13.375 5.934 -10.727 1 77.12 249 TYR A CA 1
ATOM 1786 C C . TYR A 1 249 ? 14.445 5.012 -11.305 1 77.12 249 TYR A C 1
ATOM 1788 O O . TYR A 1 249 ? 14.688 3.928 -10.773 1 77.12 249 TYR A O 1
ATOM 1796 N N . ARG A 1 250 ? 15.203 5.441 -12.234 1 65.81 250 ARG A N 1
ATOM 1797 C CA . ARG A 1 250 ? 16.281 4.645 -12.82 1 65.81 250 ARG A CA 1
ATOM 1798 C C . ARG A 1 250 ? 17.484 4.605 -11.898 1 65.81 250 ARG A C 1
ATOM 1800 O O . ARG A 1 250 ? 17.797 5.59 -11.219 1 65.81 250 ARG A O 1
ATOM 1807 N N . PRO A 1 251 ? 17.906 3.434 -11.477 1 60.06 251 PRO A N 1
ATOM 1808 C CA . PRO A 1 251 ? 18.812 3.02 -10.398 1 60.06 251 PRO A CA 1
ATOM 1809 C C . PRO A 1 251 ? 20 3.979 -10.219 1 60.06 251 PRO A C 1
ATOM 1811 O O . PRO A 1 251 ? 20.609 4.402 -11.203 1 60.06 251 PRO A O 1
ATOM 1814 N N . ARG A 1 252 ? 20.031 4.93 -9.352 1 57.41 252 ARG A N 1
ATOM 1815 C CA . ARG A 1 252 ? 21.297 5.371 -8.789 1 57.41 252 ARG A CA 1
ATOM 1816 C C . ARG A 1 252 ? 21.531 4.758 -7.414 1 57.41 252 ARG A C 1
ATOM 1818 O O . ARG A 1 252 ? 20.625 4.141 -6.844 1 57.41 252 ARG A O 1
ATOM 1825 N N . ILE A 1 253 ? 22.734 4.805 -6.738 1 45.44 253 ILE A N 1
ATOM 1826 C CA . ILE A 1 253 ? 23.156 4.273 -5.441 1 45.44 253 ILE A CA 1
ATOM 1827 C C . ILE A 1 253 ? 22.219 4.801 -4.352 1 45.44 253 ILE A C 1
ATOM 1829 O O . ILE A 1 253 ? 21.984 6.008 -4.25 1 45.44 253 ILE A O 1
ATOM 1833 N N . MET A 1 254 ? 21.531 3.881 -3.461 1 55.06 254 MET A N 1
ATOM 1834 C CA . MET A 1 254 ? 20.453 4.215 -2.531 1 55.06 254 MET A CA 1
ATOM 1835 C C . MET A 1 254 ? 20.922 4.059 -1.086 1 55.06 254 MET A C 1
ATOM 1837 O O . MET A 1 254 ? 21.688 3.15 -0.77 1 55.06 254 MET A O 1
ATOM 1841 N N . VAL A 1 255 ? 20.812 5.098 -0.154 1 49.38 255 VAL A N 1
ATOM 1842 C CA . VAL A 1 255 ? 21.109 4.969 1.269 1 49.38 255 VAL A CA 1
ATOM 1843 C C . VAL A 1 255 ? 19.828 5.164 2.082 1 49.38 255 VAL A C 1
ATOM 1845 O O . VAL A 1 255 ? 18.938 5.922 1.68 1 49.38 255 VAL A O 1
ATOM 1848 N N . SER A 1 256 ? 19.594 4.484 3.271 1 50.97 256 SER A N 1
ATOM 1849 C CA . SER A 1 256 ? 18.453 4.59 4.176 1 50.97 256 SER A CA 1
ATOM 1850 C C . SER A 1 256 ? 18.578 5.812 5.082 1 50.97 256 SER A C 1
ATOM 1852 O O . SER A 1 256 ? 19.688 6.191 5.473 1 50.97 256 SER A O 1
ATOM 1854 N N . VAL A 1 257 ? 17.453 6.602 5.391 1 52.66 257 VAL A N 1
ATOM 1855 C CA . VAL A 1 257 ? 17.484 7.746 6.297 1 52.66 257 VAL A CA 1
ATOM 1856 C C . VAL A 1 257 ? 16.203 7.785 7.121 1 52.66 257 VAL A C 1
ATOM 1858 O O . VAL A 1 257 ? 15.156 7.316 6.672 1 52.66 257 VAL A O 1
ATOM 1861 N N . GLU A 1 258 ? 16.234 8.086 8.445 1 45.47 258 GLU A N 1
ATOM 1862 C CA . GLU A 1 258 ? 15.094 8.25 9.344 1 45.47 258 GLU A CA 1
ATOM 1863 C C . GLU A 1 258 ? 14.828 9.727 9.625 1 45.47 258 GLU A C 1
ATOM 1865 O O . GLU A 1 258 ? 15.758 10.5 9.867 1 45.47 258 GLU A O 1
ATOM 1870 N N . LYS A 1 259 ? 13.453 10.234 9.391 1 44.94 259 LYS A N 1
ATOM 1871 C CA . LYS A 1 259 ? 13.125 11.594 9.789 1 44.94 259 LYS A CA 1
ATOM 1872 C C . LYS A 1 259 ? 12.109 11.609 10.93 1 44.94 259 LYS A C 1
ATOM 1874 O O . LYS A 1 259 ? 11.289 10.695 11.039 1 44.94 259 LYS A O 1
ATOM 1879 N N . MET B 1 1 ? -18.719 16.281 -1.854 1 66.19 1 MET B N 1
ATOM 1880 C CA . MET B 1 1 ? -18.594 17.688 -1.502 1 66.19 1 MET B CA 1
ATOM 1881 C C . MET B 1 1 ? -17.188 18.016 -1.022 1 66.19 1 MET B C 1
ATOM 1883 O O . MET B 1 1 ? -16.562 17.219 -0.325 1 66.19 1 MET B O 1
ATOM 1887 N N . LYS B 1 2 ? -16.594 19.125 -1.456 1 87.31 2 LYS B N 1
ATOM 1888 C CA . LYS B 1 2 ? -15.25 19.578 -1.081 1 87.31 2 LYS B CA 1
ATOM 1889 C C . LYS B 1 2 ? -15.258 20.234 0.297 1 87.31 2 LYS B C 1
ATOM 1891 O O . LYS B 1 2 ? -16.141 21.031 0.602 1 87.31 2 LYS B O 1
ATOM 1896 N N . ILE B 1 3 ? -14.508 19.797 1.131 1 93.88 3 ILE B N 1
ATOM 1897 C CA . ILE B 1 3 ? -14.305 20.422 2.436 1 93.88 3 ILE B CA 1
ATOM 1898 C C . ILE B 1 3 ? -13.047 21.281 2.404 1 93.88 3 ILE B C 1
ATOM 1900 O O . ILE B 1 3 ? -11.953 20.797 2.121 1 93.88 3 ILE B O 1
ATOM 1904 N N . THR B 1 4 ? -13.234 22.562 2.691 1 96.31 4 THR B N 1
ATOM 1905 C CA . THR B 1 4 ? -12.117 23.5 2.646 1 96.31 4 THR B CA 1
ATOM 1906 C C . THR B 1 4 ? -11.602 23.797 4.051 1 96.31 4 THR B C 1
ATOM 1908 O O . THR B 1 4 ? -12.312 23.562 5.035 1 96.31 4 THR B O 1
ATOM 1911 N N . CYS B 1 5 ? -10.344 24.234 4.109 1 97.31 5 CYS B N 1
ATOM 1912 C CA . CYS B 1 5 ? -9.734 24.641 5.363 1 97.31 5 CYS B CA 1
ATOM 1913 C C . CYS B 1 5 ? -8.742 25.781 5.137 1 97.31 5 CYS B C 1
ATOM 1915 O O . CYS B 1 5 ? -7.699 25.594 4.516 1 97.31 5 CYS B O 1
ATOM 1917 N N . ASP B 1 6 ? -9.109 26.922 5.613 1 97.81 6 ASP B N 1
ATOM 1918 C CA . ASP B 1 6 ? -8.195 28.047 5.586 1 97.81 6 ASP B CA 1
ATOM 1919 C C . ASP B 1 6 ? -7.273 28.047 6.805 1 97.81 6 ASP B C 1
ATOM 1921 O O . ASP B 1 6 ? -7.746 28.016 7.945 1 97.81 6 ASP B O 1
ATOM 1925 N N . ILE B 1 7 ? -6.031 28.125 6.602 1 97.75 7 ILE B N 1
ATOM 1926 C CA . ILE B 1 7 ? -5.047 27.953 7.668 1 97.75 7 ILE B CA 1
ATOM 1927 C C . ILE B 1 7 ? -5.031 29.203 8.555 1 97.75 7 ILE B C 1
ATOM 1929 O O . ILE B 1 7 ? -4.516 29.172 9.672 1 97.75 7 ILE B O 1
ATOM 1933 N N . LYS B 1 8 ? -5.527 30.344 8.039 1 97.94 8 LYS B N 1
ATOM 1934 C CA . LYS B 1 8 ? -5.52 31.594 8.781 1 97.94 8 LYS B CA 1
ATOM 1935 C C . LYS B 1 8 ? -6.184 31.422 10.148 1 97.94 8 LYS B C 1
ATOM 1937 O O . LYS B 1 8 ? -7.281 30.875 10.25 1 97.94 8 LYS B O 1
ATOM 1942 N N . ASP B 1 9 ? -5.488 31.812 11.211 1 97.81 9 ASP B N 1
ATOM 1943 C CA . ASP B 1 9 ? -5.922 31.859 12.602 1 97.81 9 ASP B CA 1
ATOM 1944 C C . ASP B 1 9 ? -6.129 30.469 13.172 1 97.81 9 ASP B C 1
ATOM 1946 O O . ASP B 1 9 ? -6.766 30.297 14.211 1 97.81 9 ASP B O 1
ATOM 1950 N N . LYS B 1 10 ? -5.68 29.422 12.484 1 98 10 LYS B N 1
ATOM 1951 C CA . LYS B 1 10 ? -5.836 28.047 12.953 1 98 10 LYS B CA 1
ATOM 1952 C C . LYS B 1 10 ? -4.641 27.609 13.797 1 98 10 LYS B C 1
ATOM 1954 O O . LYS B 1 10 ? -3.555 28.172 13.688 1 98 10 LYS B O 1
ATOM 1959 N N . ILE B 1 11 ? -4.891 26.672 14.641 1 98.19 11 ILE B N 1
ATOM 1960 C CA . ILE B 1 11 ? -3.85 26.016 15.422 1 98.19 11 ILE B CA 1
ATOM 1961 C C . ILE B 1 11 ? -3.502 24.672 14.797 1 98.19 11 ILE B C 1
ATOM 1963 O O . ILE B 1 11 ? -4.371 23.812 14.625 1 98.19 11 ILE B O 1
ATOM 1967 N N . ALA B 1 12 ? -2.211 24.484 14.461 1 98.44 12 ALA B N 1
ATOM 1968 C CA . ALA B 1 12 ? -1.806 23.297 13.727 1 98.44 12 ALA B CA 1
ATOM 1969 C C . ALA B 1 12 ? -0.774 22.484 14.508 1 98.44 12 ALA B C 1
ATOM 1971 O O . ALA B 1 12 ? -0.076 23.031 15.367 1 98.44 12 ALA B O 1
ATOM 1972 N N . LEU B 1 13 ? -0.772 21.234 14.281 1 98.38 13 LEU B N 1
ATOM 1973 C CA . LEU B 1 13 ? 0.281 20.312 14.711 1 98.38 13 LEU B CA 1
ATOM 1974 C C . LEU B 1 13 ? 1.021 19.75 13.508 1 98.38 13 LEU B C 1
ATOM 1976 O O . LEU B 1 13 ? 0.396 19.219 12.586 1 98.38 13 LEU B O 1
ATOM 1980 N N . VAL B 1 14 ? 2.324 19.891 13.477 1 98.44 14 VAL B N 1
ATOM 1981 C CA . VAL B 1 14 ? 3.15 19.328 12.406 1 98.44 14 VAL B CA 1
ATOM 1982 C C . VAL B 1 14 ? 4.164 18.359 12.984 1 98.44 14 VAL B C 1
ATOM 1984 O O . VAL B 1 14 ? 4.988 18.719 13.828 1 98.44 14 VAL B O 1
ATOM 1987 N N . THR B 1 15 ? 4.066 17.078 12.586 1 97.88 15 THR B N 1
ATOM 1988 C CA . THR B 1 15 ? 5.078 16.125 13 1 97.88 15 THR B CA 1
ATOM 1989 C C . THR B 1 15 ? 6.297 16.188 12.086 1 97.88 15 THR B C 1
ATOM 1991 O O . THR B 1 15 ? 6.18 16.562 10.914 1 97.88 15 THR B O 1
ATOM 1994 N N . GLY B 1 16 ? 7.484 15.773 12.633 1 95.38 16 GLY B N 1
ATOM 1995 C CA . GLY B 1 16 ? 8.703 15.922 11.844 1 95.38 16 GLY B CA 1
ATOM 1996 C C . GLY B 1 16 ? 8.977 17.344 11.422 1 95.38 16 GLY B C 1
ATOM 1997 O O . GLY B 1 16 ? 9.375 17.609 10.289 1 95.38 16 GLY B O 1
ATOM 1998 N N . ALA B 1 17 ? 8.844 18.297 12.266 1 95.12 17 ALA B N 1
ATOM 1999 C CA . ALA B 1 17 ? 8.703 19.703 11.938 1 95.12 17 ALA B CA 1
ATOM 2000 C C . ALA B 1 17 ? 10.062 20.391 11.891 1 95.12 17 ALA B C 1
ATOM 2002 O O . ALA B 1 17 ? 10.164 21.547 11.445 1 95.12 17 ALA B O 1
ATOM 2003 N N . ASN B 1 18 ? 11.117 19.766 12.211 1 90.5 18 ASN B N 1
ATOM 2004 C CA . ASN B 1 18 ? 12.367 20.484 12.438 1 90.5 18 ASN B CA 1
ATOM 2005 C C . ASN B 1 18 ? 13.234 20.516 11.18 1 90.5 18 ASN B C 1
ATOM 2007 O O . ASN B 1 18 ? 14.242 21.203 11.125 1 90.5 18 ASN B O 1
ATOM 2011 N N . ARG B 1 19 ? 12.906 19.766 10.156 1 88.62 19 ARG B N 1
ATOM 2012 C CA . ARG B 1 19 ? 13.734 19.781 8.953 1 88.62 19 ARG B CA 1
ATOM 2013 C C . ARG B 1 19 ? 12.906 19.438 7.723 1 88.62 19 ARG B C 1
ATOM 2015 O O . ARG B 1 19 ? 11.75 19.016 7.836 1 88.62 19 ARG B O 1
ATOM 2022 N N . GLY B 1 20 ? 13.461 19.734 6.613 1 93.06 20 GLY B N 1
ATOM 2023 C CA . GLY B 1 20 ? 12.891 19.312 5.34 1 93.06 20 GLY B CA 1
ATOM 2024 C C . GLY B 1 20 ? 11.516 19.891 5.086 1 93.06 20 GLY B C 1
ATOM 2025 O O . GLY B 1 20 ? 11.297 21.094 5.246 1 93.06 20 GLY B O 1
ATOM 2026 N N . ILE B 1 21 ? 10.648 19.031 4.633 1 95.25 21 ILE B N 1
ATOM 2027 C CA . ILE B 1 21 ? 9.297 19.422 4.258 1 95.25 21 ILE B CA 1
ATOM 2028 C C . ILE B 1 21 ? 8.531 19.875 5.496 1 95.25 21 ILE B C 1
ATOM 2030 O O . ILE B 1 21 ? 7.785 20.859 5.449 1 95.25 21 ILE B O 1
ATOM 2034 N N . GLY B 1 22 ? 8.75 19.219 6.637 1 97.12 22 GLY B N 1
ATOM 2035 C CA . GLY B 1 22 ? 8.078 19.578 7.875 1 97.12 22 GLY B CA 1
ATOM 2036 C C . GLY B 1 22 ? 8.367 21.016 8.305 1 97.12 22 GLY B C 1
ATOM 2037 O O . GLY B 1 22 ? 7.445 21.766 8.641 1 97.12 22 GLY B O 1
ATOM 2038 N N . LYS B 1 23 ? 9.609 21.375 8.258 1 96.69 23 LYS B N 1
ATOM 2039 C CA . LYS B 1 23 ? 10 22.734 8.617 1 96.69 23 LYS B CA 1
ATOM 2040 C C . LYS B 1 23 ? 9.391 23.75 7.652 1 96.69 23 LYS B C 1
ATOM 2042 O O . LYS B 1 23 ? 8.914 24.812 8.078 1 96.69 23 LYS B O 1
ATOM 2047 N N . ALA B 1 24 ? 9.414 23.422 6.383 1 97.69 24 ALA B N 1
ATOM 2048 C CA . ALA B 1 24 ? 8.836 24.312 5.367 1 97.69 24 ALA B CA 1
ATOM 2049 C C . ALA B 1 24 ? 7.34 24.5 5.602 1 97.69 24 ALA B C 1
ATOM 2051 O O . ALA B 1 24 ? 6.805 25.594 5.355 1 97.69 24 ALA B O 1
ATOM 2052 N N . ILE B 1 25 ? 6.672 23.469 6.07 1 98.62 25 ILE B N 1
ATOM 2053 C CA . ILE B 1 25 ? 5.242 23.547 6.344 1 98.62 25 ILE B CA 1
ATOM 2054 C C . ILE B 1 25 ? 4.992 24.484 7.516 1 98.62 25 ILE B C 1
ATOM 2056 O O . ILE B 1 25 ? 4.094 25.328 7.465 1 98.62 25 ILE B O 1
ATOM 2060 N N . VAL B 1 26 ? 5.809 24.375 8.539 1 98.44 26 VAL B N 1
ATOM 2061 C CA . VAL B 1 26 ? 5.684 25.281 9.68 1 98.44 26 VAL B CA 1
ATOM 2062 C C . VAL B 1 26 ? 5.836 26.719 9.219 1 98.44 26 VAL B C 1
ATOM 2064 O O . VAL B 1 26 ? 5 27.578 9.531 1 98.44 26 VAL B O 1
ATOM 2067 N N . ASP B 1 27 ? 6.852 27 8.422 1 98.19 27 ASP B N 1
ATOM 2068 C CA . ASP B 1 27 ? 7.098 28.344 7.906 1 98.19 27 ASP B CA 1
ATOM 2069 C C . ASP B 1 27 ? 5.906 28.844 7.098 1 98.19 27 ASP B C 1
ATOM 2071 O O . ASP B 1 27 ? 5.426 29.969 7.312 1 98.19 27 ASP B O 1
ATOM 2075 N N . ALA B 1 28 ? 5.426 28.031 6.203 1 98.62 28 ALA B N 1
ATOM 2076 C CA . ALA B 1 28 ? 4.328 28.422 5.324 1 98.62 28 ALA B CA 1
ATOM 2077 C C . ALA B 1 28 ? 3.053 28.688 6.121 1 98.62 28 ALA B C 1
ATOM 2079 O O . ALA B 1 28 ? 2.332 29.656 5.855 1 98.62 28 ALA B O 1
ATOM 2080 N N . PHE B 1 29 ? 2.729 27.781 7.098 1 98.75 29 PHE B N 1
ATOM 2081 C CA . PHE B 1 29 ? 1.522 27.938 7.902 1 98.75 29 PHE B CA 1
ATOM 2082 C C . PHE B 1 29 ? 1.555 29.25 8.664 1 98.75 29 PHE B C 1
ATOM 2084 O O . PHE B 1 29 ? 0.575 30 8.664 1 98.75 29 PHE B O 1
ATOM 2091 N N . LEU B 1 30 ? 2.676 29.594 9.242 1 98.44 30 LEU B N 1
ATOM 2092 C CA . LEU B 1 30 ? 2.799 30.828 10.008 1 98.44 30 LEU B CA 1
ATOM 2093 C C . LEU B 1 30 ? 2.762 32.062 9.086 1 98.44 30 LEU B C 1
ATOM 2095 O O . LEU B 1 30 ? 2.123 33.062 9.398 1 98.44 30 LEU B O 1
ATOM 2099 N N . ASP B 1 31 ? 3.414 31.938 7.934 1 97.88 31 ASP B N 1
ATOM 2100 C CA . ASP B 1 31 ? 3.424 33.031 6.957 1 97.88 31 ASP B CA 1
ATOM 2101 C C . ASP B 1 31 ? 2.02 33.281 6.434 1 97.88 31 ASP B C 1
ATOM 2103 O O . ASP B 1 31 ? 1.693 34.438 6.09 1 97.88 31 ASP B O 1
ATOM 2107 N N . HIS B 1 32 ? 1.188 32.281 6.375 1 98.31 32 HIS B N 1
ATOM 2108 C CA . HIS B 1 32 ? -0.166 32.438 5.855 1 98.31 32 HIS B CA 1
ATOM 2109 C C . HIS B 1 32 ? -1.163 32.656 6.984 1 98.31 32 HIS B C 1
ATOM 2111 O O . HIS B 1 32 ? -2.375 32.594 6.773 1 98.31 32 HIS B O 1
ATOM 2117 N N . GLY B 1 33 ? -0.694 32.844 8.234 1 98.12 33 GLY B N 1
ATOM 2118 C CA . GLY B 1 33 ? -1.531 33.438 9.266 1 98.12 33 GLY B CA 1
ATOM 2119 C C . GLY B 1 33 ? -1.991 32.438 10.305 1 98.12 33 GLY B C 1
ATOM 2120 O O . GLY B 1 33 ? -2.92 32.688 11.07 1 98.12 33 GLY B O 1
ATOM 2121 N N . ALA B 1 34 ? -1.44 31.234 10.328 1 98.31 34 ALA B N 1
ATOM 2122 C CA . ALA B 1 34 ? -1.775 30.328 11.422 1 98.31 34 ALA B CA 1
ATOM 2123 C C . ALA B 1 34 ? -1.546 30.984 12.773 1 98.31 34 ALA B C 1
ATOM 2125 O O . ALA B 1 34 ? -0.58 31.734 12.945 1 98.31 34 ALA B O 1
ATOM 2126 N N . ALA B 1 35 ? -2.43 30.75 13.711 1 98.06 35 ALA B N 1
ATOM 2127 C CA . ALA B 1 35 ? -2.326 31.359 15.039 1 98.06 35 ALA B CA 1
ATOM 2128 C C . ALA B 1 35 ? -1.148 30.781 15.82 1 98.06 35 ALA B C 1
ATOM 2130 O O . ALA B 1 35 ? -0.446 31.5 16.531 1 98.06 35 ALA B O 1
ATOM 2131 N N . ARG B 1 36 ? -0.985 29.469 15.734 1 97.75 36 ARG B N 1
ATOM 2132 C CA . ARG B 1 36 ? 0.062 28.734 16.438 1 97.75 36 ARG B CA 1
ATOM 2133 C C . ARG B 1 36 ? 0.339 27.391 15.781 1 97.75 36 ARG B C 1
ATOM 2135 O O . ARG B 1 36 ? -0.561 26.797 15.188 1 97.75 36 ARG B O 1
ATOM 2142 N N . VAL B 1 37 ? 1.551 26.953 15.898 1 98.12 37 VAL B N 1
ATOM 2143 C CA . VAL B 1 37 ? 1.924 25.641 15.391 1 98.12 37 VAL B CA 1
ATOM 2144 C C . VAL B 1 37 ? 2.633 24.844 16.484 1 98.12 37 VAL B C 1
ATOM 2146 O O . VAL B 1 37 ? 3.662 25.281 17.016 1 98.12 37 VAL B O 1
ATOM 2149 N N . TYR B 1 38 ? 1.984 23.734 16.844 1 97.75 38 TYR B N 1
ATOM 2150 C CA . TYR B 1 38 ? 2.719 22.734 17.625 1 97.75 38 TYR B CA 1
ATOM 2151 C C . TYR B 1 38 ? 3.764 22.047 16.766 1 97.75 38 TYR B C 1
ATOM 2153 O O . TYR B 1 38 ? 3.422 21.328 15.82 1 97.75 38 TYR B O 1
ATOM 2161 N N . VAL B 1 39 ? 5.047 22.297 17.141 1 97.25 39 VAL B N 1
ATOM 2162 C CA . VAL B 1 39 ? 6.172 21.688 16.438 1 97.25 39 VAL B CA 1
ATOM 2163 C C . VAL B 1 39 ? 6.562 20.375 17.109 1 97.25 39 VAL B C 1
ATOM 2165 O O . VAL B 1 39 ? 7.348 20.375 18.062 1 97.25 39 VAL B O 1
ATOM 2168 N N . ALA B 1 40 ? 6.094 19.266 16.5 1 97.12 40 ALA B N 1
ATOM 2169 C CA . ALA B 1 40 ? 6.336 17.953 17.094 1 97.12 40 ALA B CA 1
ATOM 2170 C C . ALA B 1 40 ? 7.648 17.359 16.594 1 97.12 40 ALA B C 1
ATOM 2172 O O . ALA B 1 40 ? 7.836 17.203 15.383 1 97.12 40 ALA B O 1
ATOM 2173 N N . VAL B 1 41 ? 8.523 17.094 17.516 1 96.31 41 VAL B N 1
ATOM 2174 C CA . VAL B 1 41 ? 9.859 16.609 17.203 1 96.31 41 VAL B CA 1
ATOM 2175 C C . VAL B 1 41 ? 10.281 15.539 18.203 1 96.31 41 VAL B C 1
ATOM 2177 O O . VAL B 1 41 ? 9.703 15.438 19.281 1 96.31 41 VAL B O 1
ATOM 2180 N N . ARG B 1 42 ? 11.227 14.695 17.797 1 92.56 42 ARG B N 1
ATOM 2181 C CA . ARG B 1 42 ? 11.742 13.656 18.688 1 92.56 42 ARG B CA 1
ATOM 2182 C C . ARG B 1 42 ? 12.594 14.266 19.797 1 92.56 42 ARG B C 1
ATOM 2184 O O . ARG B 1 42 ? 12.531 13.836 20.953 1 92.56 42 ARG B O 1
ATOM 2191 N N . ARG B 1 43 ? 13.383 15.266 19.359 1 93.5 43 ARG B N 1
ATOM 2192 C CA . ARG B 1 43 ? 14.242 16.016 20.281 1 93.5 43 ARG B CA 1
ATOM 2193 C C . ARG B 1 43 ? 13.852 17.484 20.312 1 93.5 43 ARG B C 1
ATOM 2195 O O . ARG B 1 43 ? 13.992 18.188 19.312 1 93.5 43 ARG B O 1
ATOM 2202 N N . LEU B 1 44 ? 13.516 17.969 2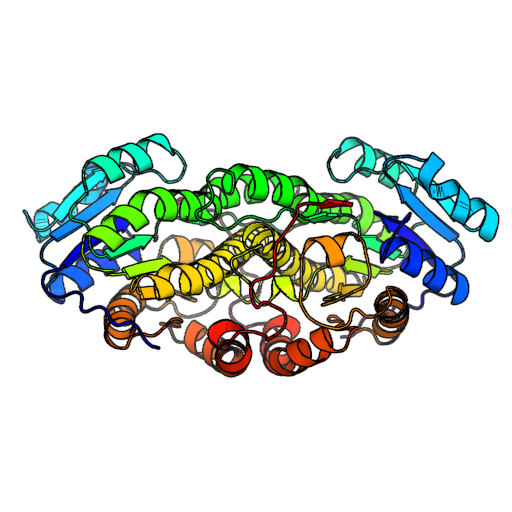1.469 1 95.12 44 LEU B N 1
ATOM 2203 C CA . LEU B 1 44 ? 12.969 19.312 21.625 1 95.12 44 LEU B CA 1
ATOM 2204 C C . LEU B 1 44 ? 13.977 20.375 21.188 1 95.12 44 LEU B C 1
ATOM 2206 O O . LEU B 1 44 ? 13.609 21.406 20.625 1 95.12 44 LEU B O 1
ATOM 2210 N N . ASP B 1 45 ? 15.234 20.125 21.422 1 94.69 45 ASP B N 1
ATOM 2211 C CA . ASP B 1 45 ? 16.281 21.094 21.109 1 94.69 45 ASP B CA 1
ATOM 2212 C C . ASP B 1 45 ? 16.375 21.328 19.594 1 94.69 45 ASP B C 1
ATOM 2214 O O . ASP B 1 45 ? 16.859 22.359 19.156 1 94.69 45 ASP B O 1
ATOM 2218 N N . SER B 1 46 ? 15.898 20.391 18.781 1 94.12 46 SER B N 1
ATOM 2219 C CA . SER B 1 46 ? 15.961 20.516 17.328 1 94.12 46 SER B CA 1
ATOM 2220 C C . SER B 1 46 ? 14.992 21.562 16.812 1 94.12 46 SER B C 1
ATOM 2222 O O . SER B 1 46 ? 15.078 21.984 15.656 1 94.12 46 SER B O 1
ATOM 2224 N N . ALA B 1 47 ? 14.086 22.062 17.656 1 94.94 47 ALA B N 1
ATOM 2225 C CA . ALA B 1 47 ? 13.094 23.062 17.266 1 94.94 47 ALA B CA 1
ATOM 2226 C C . ALA B 1 47 ? 13.602 24.469 17.562 1 94.94 47 ALA B C 1
ATOM 2228 O O . ALA B 1 47 ? 12.922 25.453 17.266 1 94.94 47 ALA B O 1
ATOM 2229 N N . ALA B 1 48 ? 14.766 24.672 18.109 1 94.88 48 ALA B N 1
ATOM 2230 C CA . ALA B 1 48 ? 15.297 25.938 18.594 1 94.88 48 ALA B CA 1
ATOM 2231 C C . ALA B 1 48 ? 15.289 27 17.5 1 94.88 48 ALA B C 1
ATOM 2233 O O . ALA B 1 48 ? 14.883 28.141 17.719 1 94.88 48 ALA B O 1
ATOM 2234 N N . PRO B 1 49 ? 15.695 26.609 16.297 1 94.25 49 PRO B N 1
ATOM 2235 C CA . PRO B 1 49 ? 15.703 27.625 15.234 1 94.25 49 PRO B CA 1
ATOM 2236 C C . PRO B 1 49 ? 14.312 28.188 14.953 1 94.25 49 PRO B C 1
ATOM 2238 O O . PRO B 1 49 ? 14.172 29.359 14.641 1 94.25 49 PRO B O 1
ATOM 2241 N N . LEU B 1 50 ? 13.32 27.359 15.055 1 95.31 50 LEU B N 1
ATOM 2242 C CA . LEU B 1 50 ? 11.953 27.797 14.812 1 95.31 50 LEU B CA 1
ATOM 2243 C C . LEU B 1 50 ? 11.461 28.703 15.945 1 95.31 50 LEU B C 1
ATOM 2245 O O . LEU B 1 50 ? 10.75 29.672 15.703 1 95.31 50 LEU B O 1
ATOM 2249 N N . ILE B 1 51 ? 11.797 28.375 17.125 1 94.69 51 ILE B N 1
ATOM 2250 C CA . ILE B 1 51 ? 11.438 29.188 18.297 1 94.69 51 ILE B CA 1
ATOM 2251 C C . ILE B 1 51 ? 12.07 30.562 18.172 1 94.69 51 ILE B C 1
ATOM 2253 O O . ILE B 1 51 ? 11.43 31.578 18.469 1 94.69 51 ILE B O 1
ATOM 2257 N N . GLU B 1 52 ? 13.32 30.562 17.812 1 95.94 52 GLU B N 1
ATOM 2258 C CA . GLU B 1 52 ? 14.047 31.812 17.672 1 95.94 52 GLU B CA 1
ATOM 2259 C C . GLU B 1 52 ? 13.383 32.719 16.625 1 95.94 52 GLU B C 1
ATOM 2261 O O . GLU B 1 52 ? 13.312 33.938 16.781 1 95.94 52 GLU B O 1
ATOM 2266 N N . ARG B 1 53 ? 12.891 32.094 15.633 1 95.5 53 ARG B N 1
ATOM 2267 C CA . ARG B 1 53 ? 12.352 32.844 14.5 1 95.5 53 ARG B CA 1
ATOM 2268 C C . ARG B 1 53 ? 10.93 33.312 14.773 1 95.5 53 ARG B C 1
ATOM 2270 O O . ARG B 1 53 ? 10.547 34.438 14.406 1 95.5 53 ARG B O 1
ATOM 2277 N N . TYR B 1 54 ? 10.094 32.438 15.43 1 96.62 54 TYR B N 1
ATOM 2278 C CA . TYR B 1 54 ? 8.664 32.719 15.461 1 96.62 54 TYR B CA 1
ATOM 2279 C C . TYR B 1 54 ? 8.172 32.906 16.891 1 96.62 54 TYR B C 1
ATOM 2281 O O . TYR B 1 54 ? 7.02 33.281 17.109 1 96.62 54 TYR B O 1
ATOM 2289 N N . GLY B 1 55 ? 8.992 32.688 17.828 1 95.5 55 GLY B N 1
ATOM 2290 C CA . GLY B 1 55 ? 8.672 32.938 19.234 1 95.5 55 GLY B CA 1
ATOM 2291 C C . GLY B 1 55 ? 7.48 32.125 19.719 1 95.5 55 GLY B C 1
ATOM 2292 O O . GLY B 1 55 ? 7.426 30.906 19.516 1 95.5 55 GLY B O 1
ATOM 2293 N N . ASP B 1 56 ? 6.484 32.781 20.234 1 94.25 56 ASP B N 1
ATOM 2294 C CA . ASP B 1 56 ? 5.367 32.156 20.922 1 94.25 56 ASP B CA 1
ATOM 2295 C C . ASP B 1 56 ? 4.391 31.531 19.938 1 94.25 56 ASP B C 1
ATOM 2297 O O . ASP B 1 56 ? 3.508 30.766 20.328 1 94.25 56 ASP B O 1
ATOM 2301 N N . ARG B 1 57 ? 4.539 31.766 18.688 1 97.31 57 ARG B N 1
ATOM 2302 C CA . ARG B 1 57 ? 3.648 31.203 17.672 1 97.31 57 ARG B CA 1
ATOM 2303 C C . ARG B 1 57 ? 4.016 29.75 17.375 1 97.31 57 ARG B C 1
ATOM 2305 O O . ARG B 1 57 ? 3.252 29.031 16.719 1 97.31 57 ARG B O 1
ATOM 2312 N N . VAL B 1 58 ? 5.215 29.375 17.922 1 97.06 58 VAL B N 1
ATOM 2313 C CA . VAL B 1 58 ? 5.641 27.984 17.797 1 97.06 58 VAL B CA 1
ATOM 2314 C C . VAL B 1 58 ? 5.781 27.359 19.172 1 97.06 58 VAL B C 1
ATOM 2316 O O . VAL B 1 58 ? 6.336 27.969 20.094 1 97.06 58 VAL B O 1
ATOM 2319 N N . LEU B 1 59 ? 5.211 26.203 19.391 1 96.19 59 LEU B N 1
ATOM 2320 C CA . LEU B 1 59 ? 5.32 25.453 20.641 1 96.19 59 LEU B CA 1
ATOM 2321 C C . LEU B 1 59 ? 5.945 24.078 20.391 1 96.19 59 LEU B C 1
ATOM 2323 O O . LEU B 1 59 ? 5.293 23.172 19.859 1 96.19 59 LEU B O 1
ATOM 2327 N N . PRO B 1 60 ? 7.223 23.906 20.797 1 96.38 60 PRO B N 1
ATOM 2328 C CA . PRO B 1 60 ? 7.84 22.578 20.641 1 96.38 60 PRO B CA 1
ATOM 2329 C C . PRO B 1 60 ? 7.203 21.516 21.531 1 96.38 60 PRO B C 1
ATOM 2331 O O . PRO B 1 60 ? 6.977 21.766 22.719 1 96.38 60 PRO B O 1
ATOM 2334 N N . VAL B 1 61 ? 6.879 20.422 20.938 1 96.69 61 VAL B N 1
ATOM 2335 C CA . VAL B 1 61 ? 6.336 19.297 21.688 1 96.69 61 VAL B CA 1
ATOM 2336 C C . VAL B 1 61 ? 7.043 18 21.281 1 96.69 61 VAL B C 1
ATOM 2338 O O . VAL B 1 61 ? 7.5 17.875 20.141 1 96.69 61 VAL B O 1
ATOM 2341 N N . GLN B 1 62 ? 7.137 17.062 22.234 1 96.38 62 GLN B N 1
ATOM 2342 C CA . GLN B 1 62 ? 7.77 15.781 21.938 1 96.38 62 GLN B CA 1
ATOM 2343 C C . GLN B 1 62 ? 6.758 14.789 21.359 1 96.38 62 GLN B C 1
ATOM 2345 O O . GLN B 1 62 ? 5.73 14.516 21.984 1 96.38 62 GLN B O 1
ATOM 2350 N N . LEU B 1 63 ? 7.043 14.25 20.219 1 96.5 63 LEU B N 1
ATOM 2351 C CA . LEU B 1 63 ? 6.223 13.242 19.562 1 96.5 63 LEU B CA 1
ATOM 2352 C C . LEU B 1 63 ? 7.062 12.367 18.641 1 96.5 63 LEU B C 1
ATOM 2354 O O . LEU B 1 63 ? 7.816 12.891 17.812 1 96.5 63 LEU B O 1
ATOM 2358 N N . ASP B 1 64 ? 7.023 11.117 18.922 1 95.88 64 ASP B N 1
ATOM 2359 C CA . ASP B 1 64 ? 7.707 10.102 18.141 1 95.88 64 ASP B CA 1
ATOM 2360 C C . ASP B 1 64 ? 6.73 9.039 17.641 1 95.88 64 ASP B C 1
ATOM 2362 O O . ASP B 1 64 ? 6.172 8.281 18.438 1 95.88 64 ASP B O 1
ATOM 2366 N N . LEU B 1 65 ? 6.605 8.953 16.312 1 94.75 65 LEU B N 1
ATOM 2367 C CA . LEU B 1 65 ? 5.641 8.023 15.734 1 94.75 65 LEU B CA 1
ATOM 2368 C C . LEU B 1 65 ? 5.969 6.586 16.125 1 94.75 65 LEU B C 1
ATOM 2370 O O . LEU B 1 65 ? 5.098 5.715 16.078 1 94.75 65 LEU B O 1
ATOM 2374 N N . ALA B 1 66 ? 7.195 6.312 16.453 1 92.56 66 ALA B N 1
ATOM 2375 C CA . ALA B 1 66 ? 7.609 4.969 16.859 1 92.56 66 ALA B CA 1
ATOM 2376 C C . ALA B 1 66 ? 7.262 4.707 18.328 1 92.56 66 ALA B C 1
ATOM 2378 O O . ALA B 1 66 ? 7.367 3.574 18.797 1 92.56 66 ALA B O 1
ATOM 2379 N N . ARG B 1 67 ? 6.887 5.773 19.062 1 95.38 67 ARG B N 1
ATOM 2380 C CA . ARG B 1 67 ? 6.543 5.672 20.484 1 95.38 67 ARG B CA 1
ATOM 2381 C C . ARG B 1 67 ? 5.105 6.117 20.734 1 95.38 67 ARG B C 1
ATOM 2383 O O . ARG B 1 67 ? 4.863 7.262 21.125 1 95.38 67 ARG B O 1
ATOM 2390 N N . PRO B 1 68 ? 4.172 5.172 20.688 1 95.75 68 PRO B N 1
ATOM 2391 C CA . PRO B 1 68 ? 2.74 5.484 20.75 1 95.75 68 PRO B CA 1
ATOM 2392 C C . PRO B 1 68 ? 2.371 6.309 21.984 1 95.75 68 PRO B C 1
ATOM 2394 O O . PRO B 1 68 ? 1.446 7.125 21.938 1 95.75 68 PRO B O 1
ATOM 2397 N N . GLU B 1 69 ? 3.076 6.117 23.062 1 96.31 69 GLU B N 1
ATOM 2398 C CA . GLU B 1 69 ? 2.766 6.828 24.312 1 96.31 69 GLU B CA 1
ATOM 2399 C C . GLU B 1 69 ? 2.949 8.336 24.141 1 96.31 69 GLU B C 1
ATOM 2401 O O . GLU B 1 69 ? 2.236 9.125 24.75 1 96.31 69 GLU B O 1
ATOM 2406 N N . THR B 1 70 ? 3.863 8.781 23.281 1 96.81 70 THR B N 1
ATOM 2407 C CA . THR B 1 70 ? 4.09 10.203 23.062 1 96.81 70 THR B CA 1
ATOM 2408 C C . THR B 1 70 ? 2.939 10.812 22.25 1 96.81 70 THR B C 1
ATOM 2410 O O . THR B 1 70 ? 2.637 12 22.406 1 96.81 70 THR B O 1
ATOM 2413 N N . ILE B 1 71 ? 2.295 10.023 21.406 1 97.19 71 ILE B N 1
ATOM 2414 C CA . ILE B 1 71 ? 1.162 10.469 20.609 1 97.19 71 ILE B CA 1
ATOM 2415 C C . ILE B 1 71 ? -0.052 10.688 21.516 1 97.19 71 ILE B C 1
ATOM 2417 O O . ILE B 1 71 ? -0.698 11.734 21.438 1 97.19 71 ILE B O 1
ATOM 2421 N N . THR B 1 72 ? -0.249 9.727 22.359 1 95.19 72 THR B N 1
ATOM 2422 C CA . THR B 1 72 ? -1.375 9.812 23.281 1 95.19 72 THR B CA 1
ATOM 2423 C C . THR B 1 72 ? -1.199 10.984 24.234 1 95.19 72 THR B C 1
ATOM 2425 O O . THR B 1 72 ? -2.156 11.711 24.531 1 95.19 72 THR B O 1
ATOM 2428 N N . ALA B 1 73 ? -0.035 11.164 24.766 1 95.44 73 ALA B N 1
ATOM 2429 C CA . ALA B 1 73 ? 0.26 12.266 25.672 1 95.44 73 ALA B CA 1
ATOM 2430 C C . ALA B 1 73 ? -0.003 13.609 25.016 1 95.44 73 ALA B C 1
ATOM 2432 O O . ALA B 1 73 ? -0.558 14.516 25.641 1 95.44 73 ALA B O 1
ATOM 2433 N N . MET B 1 74 ? 0.369 13.695 23.766 1 95.38 74 MET B N 1
ATOM 2434 C CA . MET B 1 74 ? 0.193 14.953 23.047 1 95.38 74 MET B CA 1
ATOM 2435 C C . MET B 1 74 ? -1.283 15.219 22.766 1 95.38 74 MET B C 1
ATOM 2437 O O . MET B 1 74 ? -1.726 16.375 22.797 1 95.38 74 MET B O 1
ATOM 2441 N N . ALA B 1 75 ? -2.016 14.227 22.422 1 94.31 75 ALA B N 1
ATOM 2442 C CA . ALA B 1 75 ? -3.443 14.383 22.156 1 94.31 75 ALA B CA 1
ATOM 2443 C C . ALA B 1 75 ? -4.168 14.953 23.375 1 94.31 75 ALA B C 1
ATOM 2445 O O . ALA B 1 75 ? -5.113 15.734 23.234 1 94.31 75 ALA B O 1
ATOM 2446 N N . GLY B 1 76 ? -3.717 14.586 24.531 1 91.25 76 GLY B N 1
ATOM 2447 C CA . GLY B 1 76 ? -4.305 15.094 25.766 1 91.25 76 GLY B CA 1
ATOM 2448 C C . GLY B 1 76 ? -4 16.562 26 1 91.25 76 GLY B C 1
ATOM 2449 O O . GLY B 1 76 ? -4.777 17.266 26.656 1 91.25 76 GLY B O 1
ATOM 2450 N N . ARG B 1 77 ? -2.967 17.078 25.406 1 89.19 77 ARG B N 1
ATOM 2451 C CA . ARG B 1 77 ? -2.5 18.438 25.656 1 89.19 77 ARG B CA 1
ATOM 2452 C C . ARG B 1 77 ? -2.951 19.375 24.531 1 89.19 77 ARG B C 1
ATOM 2454 O O . ARG B 1 77 ? -2.939 20.594 24.703 1 89.19 77 ARG B O 1
ATOM 2461 N N . ALA B 1 78 ? -3.273 18.859 23.422 1 87.25 78 ALA B N 1
ATOM 2462 C CA . ALA B 1 78 ? -3.557 19.656 22.234 1 87.25 78 ALA B CA 1
ATOM 2463 C C . ALA B 1 78 ? -5.031 19.562 21.859 1 87.25 78 ALA B C 1
ATOM 2465 O O . ALA B 1 78 ? -5.359 19.312 20.688 1 87.25 78 ALA B O 1
ATOM 2466 N N . ALA B 1 79 ? -5.84 19.891 22.797 1 90.75 79 ALA B N 1
ATOM 2467 C CA . ALA B 1 79 ? -7.277 19.812 22.578 1 90.75 79 ALA B CA 1
ATOM 2468 C C . ALA B 1 79 ? -7.754 20.938 21.656 1 90.75 79 ALA B C 1
ATOM 2470 O O . ALA B 1 79 ? -8.859 20.875 21.109 1 90.75 79 ALA B O 1
ATOM 2471 N N . ASP B 1 80 ? -6.922 21.906 21.422 1 95.62 80 ASP B N 1
ATOM 2472 C CA . ASP B 1 80 ? -7.32 23.078 20.656 1 95.62 80 ASP B CA 1
ATOM 2473 C C . ASP B 1 80 ? -6.891 22.953 19.203 1 95.62 80 ASP B C 1
ATOM 2475 O O . ASP B 1 80 ? -7.086 23.875 18.406 1 95.62 80 ASP B O 1
ATOM 2479 N N . ILE B 1 81 ? -6.418 21.828 18.781 1 96.94 81 ILE B N 1
ATOM 2480 C CA . ILE B 1 81 ? -5.855 21.656 17.453 1 96.94 81 ILE B CA 1
ATOM 2481 C C . ILE B 1 81 ? -6.973 21.688 16.406 1 96.94 81 ILE B C 1
ATOM 2483 O O . ILE B 1 81 ? -8.062 21.156 16.656 1 96.94 81 ILE B O 1
ATOM 2487 N N . GLN B 1 82 ? -6.648 22.266 15.258 1 98.06 82 GLN B N 1
ATOM 2488 C CA . GLN B 1 82 ? -7.625 22.375 14.18 1 98.06 82 GLN B CA 1
ATOM 2489 C C . GLN B 1 82 ? -7.074 21.781 12.883 1 98.06 82 GLN B C 1
ATOM 2491 O O . GLN B 1 82 ? -7.836 21.484 11.961 1 98.06 82 GLN B O 1
ATOM 2496 N N . VAL B 1 83 ? -5.758 21.688 12.789 1 98.56 83 VAL B N 1
ATOM 2497 C CA . VAL B 1 83 ? -5.102 21.078 11.633 1 98.56 83 VAL B CA 1
ATOM 2498 C C . VAL B 1 83 ? -3.984 20.156 12.094 1 98.56 83 VAL B C 1
ATOM 2500 O O . VAL B 1 83 ? -3.178 20.516 12.953 1 98.56 83 VAL B O 1
ATOM 2503 N N . VAL B 1 84 ? -3.973 18.953 11.594 1 98.56 84 VAL B N 1
ATOM 2504 C CA . VAL B 1 84 ? -2.904 18 11.867 1 98.56 84 VAL B CA 1
ATOM 2505 C C . VAL B 1 84 ? -2.176 17.656 10.578 1 98.56 84 VAL B C 1
ATOM 2507 O O . VAL B 1 84 ? -2.799 17.219 9.602 1 98.56 84 VAL B O 1
ATOM 2510 N N . VAL B 1 85 ? -0.871 17.891 10.562 1 98.81 85 VAL B N 1
ATOM 2511 C CA . VAL B 1 85 ? -0.023 17.484 9.445 1 98.81 85 VAL B CA 1
ATOM 2512 C C . VAL B 1 85 ? 0.877 16.328 9.875 1 98.81 85 VAL B C 1
ATOM 2514 O O . VAL B 1 85 ? 1.808 16.516 10.664 1 98.81 85 VAL B O 1
ATOM 2517 N N . ASN B 1 86 ? 0.575 15.195 9.367 1 98.38 86 ASN B N 1
ATOM 2518 C CA . ASN B 1 86 ? 1.407 14.016 9.586 1 98.38 86 ASN B CA 1
ATOM 2519 C C . ASN B 1 86 ? 2.527 13.922 8.547 1 98.38 86 ASN B C 1
ATOM 2521 O O . ASN B 1 86 ? 2.359 13.305 7.496 1 98.38 86 ASN B O 1
ATOM 2525 N N . SER B 1 87 ? 3.701 14.414 8.922 1 96.75 87 SER B N 1
ATOM 2526 C CA . SER B 1 87 ? 4.809 14.531 7.973 1 96.75 87 SER B CA 1
ATOM 2527 C C . SER B 1 87 ? 5.992 13.68 8.398 1 96.75 87 SER B C 1
ATOM 2529 O O . SER B 1 87 ? 6.879 13.383 7.59 1 96.75 87 SER B O 1
ATOM 2531 N N . ALA B 1 88 ? 6.051 13.289 9.672 1 91.31 88 ALA B N 1
ATOM 2532 C CA . ALA B 1 88 ? 7.133 12.43 10.156 1 91.31 88 ALA B CA 1
ATOM 2533 C C . ALA B 1 88 ? 7.125 11.086 9.445 1 91.31 88 ALA B C 1
ATOM 2535 O O . ALA B 1 88 ? 6.059 10.516 9.188 1 91.31 88 ALA B O 1
ATOM 2536 N N . ALA B 1 89 ? 8.297 10.617 9.07 1 90.62 89 ALA B N 1
ATOM 2537 C CA . ALA B 1 89 ? 8.414 9.336 8.383 1 90.62 89 ALA B CA 1
ATOM 2538 C C . ALA B 1 89 ? 9.852 8.82 8.438 1 90.62 89 ALA B C 1
ATOM 2540 O O . ALA B 1 89 ? 10.766 9.547 8.82 1 90.62 89 ALA B O 1
ATOM 2541 N N . VAL B 1 90 ? 9.977 7.609 8.141 1 88.5 90 VAL B N 1
ATOM 2542 C CA . VAL B 1 90 ? 11.297 7.008 7.945 1 88.5 90 VAL B CA 1
ATOM 2543 C C . VAL B 1 90 ? 11.406 6.449 6.527 1 88.5 90 VAL B C 1
ATOM 2545 O O . VAL B 1 90 ? 10.414 6.004 5.953 1 88.5 90 VAL B O 1
ATOM 2548 N N . PHE B 1 91 ? 12.562 6.574 6.004 1 88.88 91 PHE B N 1
ATOM 2549 C CA . PHE B 1 91 ? 12.867 6.023 4.691 1 88.88 91 PHE B CA 1
ATOM 2550 C C . PHE B 1 91 ? 13.711 4.758 4.82 1 88.88 91 PHE B C 1
ATOM 2552 O O . PHE B 1 91 ? 14.867 4.812 5.25 1 88.88 91 PHE B O 1
ATOM 2559 N N . MET B 1 92 ? 13.141 3.691 4.523 1 86.06 92 MET B N 1
ATOM 2560 C CA . MET B 1 92 ? 13.82 2.398 4.5 1 86.06 92 MET B CA 1
ATOM 2561 C C . MET B 1 92 ? 13.875 1.839 3.082 1 86.06 92 MET B C 1
ATOM 2563 O O . MET B 1 92 ? 12.844 1.476 2.512 1 86.06 92 MET B O 1
ATOM 2567 N N . ALA B 1 93 ? 15.078 1.752 2.598 1 87.81 93 ALA B N 1
ATOM 2568 C CA . ALA B 1 93 ? 15.234 1.298 1.219 1 87.81 93 ALA B CA 1
ATOM 2569 C C . ALA B 1 93 ? 15.789 -0.124 1.168 1 87.81 93 ALA B C 1
ATOM 2571 O O . ALA B 1 93 ? 16.781 -0.432 1.818 1 87.81 93 ALA B O 1
ATOM 2572 N N . SER B 1 94 ? 15.078 -0.983 0.521 1 92.31 94 SER B N 1
ATOM 2573 C CA . SER B 1 94 ? 15.5 -2.334 0.17 1 92.31 94 SER B CA 1
ATOM 2574 C C . SER B 1 94 ? 14.656 -2.898 -0.97 1 92.31 94 SER B C 1
ATOM 2576 O O . SER B 1 94 ? 13.539 -2.441 -1.209 1 92.31 94 SER B O 1
ATOM 2578 N N . THR B 1 95 ? 15.297 -3.779 -1.688 1 93.94 95 THR B N 1
ATOM 2579 C CA . THR B 1 95 ? 14.492 -4.57 -2.613 1 93.94 95 THR B CA 1
ATOM 2580 C C . THR B 1 95 ? 13.797 -5.715 -1.882 1 93.94 95 THR B C 1
ATOM 2582 O O . THR B 1 95 ? 14.234 -6.125 -0.804 1 93.94 95 THR B O 1
ATOM 2585 N N . PRO B 1 96 ? 12.719 -6.297 -2.471 1 95.94 96 PRO B N 1
ATOM 2586 C CA . PRO B 1 96 ? 12.039 -7.418 -1.815 1 95.94 96 PRO B CA 1
ATOM 2587 C C . PRO B 1 96 ? 12.922 -8.656 -1.705 1 95.94 96 PRO B C 1
ATOM 2589 O O . PRO B 1 96 ? 12.641 -9.547 -0.9 1 95.94 96 PRO B O 1
ATOM 2592 N N . LEU B 1 97 ? 13.984 -8.719 -2.479 1 96.19 97 LEU B N 1
ATOM 2593 C CA . LEU B 1 97 ? 14.82 -9.906 -2.523 1 96.19 97 LEU B CA 1
ATOM 2594 C C . LEU B 1 97 ? 16.031 -9.758 -1.611 1 96.19 97 LEU B C 1
ATOM 2596 O O . LEU B 1 97 ? 16.781 -10.711 -1.408 1 96.19 97 LEU B O 1
ATOM 2600 N N . ASP B 1 98 ? 16.203 -8.547 -1.036 1 95.25 98 ASP B N 1
ATOM 2601 C CA . ASP B 1 98 ? 17.312 -8.312 -0.127 1 95.25 98 ASP B CA 1
ATOM 2602 C C . ASP B 1 98 ? 17.125 -9.062 1.188 1 95.25 98 ASP B C 1
ATOM 2604 O O . ASP B 1 98 ? 15.992 -9.258 1.637 1 95.25 98 ASP B O 1
ATOM 2608 N N . GLY B 1 99 ? 18.234 -9.461 1.831 1 94.25 99 GLY B N 1
ATOM 2609 C CA . GLY B 1 99 ? 18.188 -10.172 3.102 1 94.25 99 GLY B CA 1
ATOM 2610 C C . GLY B 1 99 ? 17.578 -9.352 4.219 1 94.25 99 GLY B C 1
ATOM 2611 O O . GLY B 1 99 ? 17 -9.898 5.152 1 94.25 99 GLY B O 1
ATOM 2612 N N . ASN B 1 100 ? 17.594 -8.047 4.117 1 94.69 100 ASN B N 1
ATOM 2613 C CA . ASN B 1 100 ? 17.078 -7.18 5.172 1 94.69 100 ASN B CA 1
ATOM 2614 C C . ASN B 1 100 ? 15.695 -6.629 4.82 1 94.69 100 ASN B C 1
ATOM 2616 O O . ASN B 1 100 ? 15.203 -5.719 5.484 1 94.69 100 ASN B O 1
ATOM 2620 N N . ALA B 1 101 ? 15.078 -7.109 3.74 1 96.31 101 ALA B N 1
ATOM 2621 C CA . ALA B 1 101 ? 13.812 -6.57 3.242 1 96.31 101 ALA B CA 1
ATOM 2622 C C . ALA B 1 101 ? 12.734 -6.633 4.312 1 96.31 101 ALA B C 1
ATOM 2624 O O . ALA B 1 101 ? 11.984 -5.668 4.508 1 96.31 101 ALA B O 1
ATOM 2625 N N . ILE B 1 102 ? 12.68 -7.727 5.031 1 97.12 102 ILE B N 1
ATOM 2626 C CA . ILE B 1 102 ? 11.641 -7.934 6.031 1 97.12 102 ILE B CA 1
ATOM 2627 C C . ILE B 1 102 ? 11.828 -6.945 7.18 1 97.12 102 ILE B C 1
ATOM 2629 O O . ILE B 1 102 ? 10.875 -6.273 7.59 1 97.12 102 ILE B O 1
ATOM 2633 N N . ASP B 1 103 ? 13.023 -6.816 7.68 1 96.56 103 ASP B N 1
ATOM 2634 C CA . ASP B 1 103 ? 13.312 -5.883 8.766 1 96.56 103 ASP B CA 1
ATOM 2635 C C . ASP B 1 103 ? 13.016 -4.445 8.344 1 96.56 103 ASP B C 1
ATOM 2637 O O . ASP B 1 103 ? 12.43 -3.682 9.117 1 96.56 103 ASP B O 1
ATOM 2641 N N . ALA B 1 104 ? 13.438 -4.09 7.168 1 95.38 104 ALA B N 1
ATOM 2642 C CA . ALA B 1 104 ? 13.203 -2.748 6.637 1 95.38 104 ALA B CA 1
ATOM 2643 C C . ALA B 1 104 ? 11.711 -2.443 6.539 1 95.38 104 ALA B C 1
ATOM 2645 O O . ALA B 1 104 ? 11.266 -1.367 6.941 1 95.38 104 ALA B O 1
ATOM 2646 N N . LEU B 1 105 ? 10.992 -3.398 6.012 1 97.12 105 LEU B N 1
ATOM 2647 C CA . LEU B 1 105 ? 9.562 -3.188 5.812 1 97.12 105 LEU B CA 1
ATOM 2648 C C . LEU B 1 105 ? 8.836 -3.107 7.152 1 97.12 105 LEU B C 1
ATOM 2650 O O . LEU B 1 105 ? 7.938 -2.281 7.324 1 97.12 105 LEU B O 1
ATOM 2654 N N . GLU B 1 106 ? 9.211 -3.969 8.062 1 96.62 106 GLU B N 1
ATOM 2655 C CA . GLU B 1 106 ? 8.57 -3.957 9.383 1 96.62 106 GLU B CA 1
ATOM 2656 C C . GLU B 1 106 ? 8.789 -2.623 10.086 1 96.62 106 GLU B C 1
ATOM 2658 O O . GLU B 1 106 ? 7.855 -2.072 10.68 1 96.62 106 GLU B O 1
ATOM 2663 N N . LEU B 1 107 ? 9.961 -2.135 10.031 1 95.06 107 LEU B N 1
ATOM 2664 C CA . LEU B 1 107 ? 10.258 -0.851 10.656 1 95.06 107 LEU B CA 1
ATOM 2665 C C . LEU B 1 107 ? 9.5 0.278 9.969 1 95.06 107 LEU B C 1
ATOM 2667 O O . LEU B 1 107 ? 8.922 1.144 10.633 1 95.06 107 LEU B O 1
ATOM 2671 N N . GLY B 1 108 ? 9.5 0.301 8.641 1 96 108 GLY B N 1
ATOM 2672 C CA . GLY B 1 108 ? 8.75 1.288 7.883 1 96 108 GLY B CA 1
ATOM 2673 C C . GLY B 1 108 ? 7.262 1.26 8.188 1 96 108 GLY B C 1
ATOM 2674 O O . GLY B 1 108 ? 6.637 2.309 8.352 1 96 108 GLY B O 1
ATOM 2675 N N . MET B 1 109 ? 6.727 0.08 8.273 1 96.94 109 MET B N 1
ATOM 2676 C CA . MET B 1 109 ? 5.301 -0.079 8.547 1 96.94 109 MET B CA 1
ATOM 2677 C C . MET B 1 109 ? 4.957 0.429 9.938 1 96.94 109 MET B C 1
ATOM 2679 O O . MET B 1 109 ? 3.926 1.077 10.133 1 96.94 109 MET B O 1
ATOM 2683 N N . LYS B 1 110 ? 5.789 0.117 10.875 1 96 110 LYS B N 1
ATOM 2684 C CA . LYS B 1 110 ? 5.574 0.522 12.266 1 96 110 LYS B CA 1
ATOM 2685 C C . LYS B 1 110 ? 5.473 2.039 12.383 1 96 110 LYS B C 1
ATOM 2687 O O . LYS B 1 110 ? 4.633 2.555 13.125 1 96 110 LYS B O 1
ATOM 2692 N N . ILE B 1 111 ? 6.219 2.73 11.641 1 95.75 111 ILE B N 1
ATOM 2693 C CA . ILE B 1 111 ? 6.328 4.176 11.805 1 95.75 111 ILE B CA 1
ATOM 2694 C C . ILE B 1 111 ? 5.418 4.879 10.797 1 95.75 111 ILE B C 1
ATOM 2696 O O . ILE B 1 111 ? 4.535 5.648 11.18 1 95.75 111 ILE B O 1
ATOM 2700 N N . ASN B 1 112 ? 5.512 4.531 9.516 1 96.81 112 ASN B N 1
ATOM 2701 C CA . ASN B 1 112 ? 4.852 5.277 8.453 1 96.81 112 ASN B CA 1
ATOM 2702 C C . ASN B 1 112 ? 3.377 4.902 8.336 1 96.81 112 ASN B C 1
ATOM 2704 O O . ASN B 1 112 ? 2.555 5.723 7.926 1 96.81 112 ASN B O 1
ATOM 2708 N N . VAL B 1 113 ? 3.045 3.684 8.641 1 98.25 113 VAL B N 1
ATOM 2709 C CA . VAL B 1 113 ? 1.686 3.207 8.406 1 98.25 113 VAL B CA 1
ATOM 2710 C C . VAL B 1 113 ? 0.917 3.178 9.727 1 98.25 113 VAL B C 1
ATOM 2712 O O . VAL B 1 113 ? -0.122 3.828 9.859 1 98.25 113 VAL B O 1
ATOM 2715 N N . LEU B 1 114 ? 1.47 2.455 10.711 1 97.94 114 LEU B N 1
ATOM 2716 C CA . LEU B 1 114 ? 0.79 2.404 12 1 97.94 114 LEU B CA 1
ATOM 2717 C C . LEU B 1 114 ? 0.792 3.775 12.672 1 97.94 114 LEU B C 1
ATOM 2719 O O . LEU B 1 114 ? -0.15 4.121 13.391 1 97.94 114 LEU B O 1
ATOM 2723 N N . GLY B 1 115 ? 1.873 4.535 12.438 1 97.69 115 GLY B N 1
ATOM 2724 C CA . GLY B 1 115 ? 1.912 5.902 12.945 1 97.69 115 GLY B CA 1
ATOM 2725 C C . GLY B 1 115 ? 0.741 6.742 12.477 1 97.69 115 GLY B C 1
ATOM 2726 O O . GLY B 1 115 ? 0.17 7.508 13.25 1 97.69 115 GLY B O 1
ATOM 2727 N N . LEU B 1 116 ? 0.358 6.594 11.227 1 98.19 116 LEU B N 1
ATOM 2728 C CA . LEU B 1 116 ? -0.778 7.32 10.664 1 98.19 116 LEU B CA 1
ATOM 2729 C C . LEU B 1 116 ? -2.068 6.949 11.391 1 98.19 116 LEU B C 1
ATOM 2731 O O . LEU B 1 116 ? -2.883 7.82 11.703 1 98.19 116 LEU B O 1
ATOM 2735 N N . ILE B 1 117 ? -2.27 5.656 11.617 1 98.31 117 ILE B N 1
ATOM 2736 C CA . ILE B 1 117 ? -3.463 5.195 12.32 1 98.31 117 ILE B CA 1
ATOM 2737 C C . ILE B 1 117 ? -3.498 5.797 13.719 1 98.31 117 ILE B C 1
ATOM 2739 O O . ILE B 1 117 ? -4.531 6.316 14.156 1 98.31 117 ILE B O 1
ATOM 2743 N N . ARG B 1 118 ? -2.389 5.75 14.422 1 98.12 118 ARG B N 1
ATOM 2744 C CA . ARG B 1 118 ? -2.316 6.27 15.781 1 98.12 118 ARG B CA 1
ATOM 2745 C C . ARG B 1 118 ? -2.58 7.77 15.812 1 98.12 118 ARG B C 1
ATOM 2747 O O . ARG B 1 118 ? -3.293 8.266 16.688 1 98.12 118 ARG B O 1
ATOM 2754 N N . MET B 1 119 ? -2.018 8.484 14.859 1 98.19 119 MET B N 1
ATOM 2755 C CA . MET B 1 119 ? -2.24 9.93 14.766 1 98.19 119 MET B CA 1
ATOM 2756 C C . MET B 1 119 ? -3.715 10.234 14.523 1 98.19 119 MET B C 1
ATOM 2758 O O . MET B 1 119 ? -4.285 11.117 15.172 1 98.19 119 MET B O 1
ATOM 2762 N N . ALA B 1 120 ? -4.289 9.516 13.578 1 97.94 120 ALA B N 1
ATOM 2763 C CA . ALA B 1 120 ? -5.703 9.734 13.273 1 97.94 120 ALA B CA 1
ATOM 2764 C C . ALA B 1 120 ? -6.574 9.445 14.492 1 97.94 120 ALA B C 1
ATOM 2766 O O . ALA B 1 120 ? -7.43 10.258 14.859 1 97.94 120 ALA B O 1
ATOM 2767 N N . GLN B 1 121 ? -6.34 8.312 15.156 1 97.38 121 GLN B N 1
ATOM 2768 C CA . GLN B 1 121 ? -7.141 7.926 16.312 1 97.38 121 GLN B CA 1
ATOM 2769 C C . GLN B 1 121 ? -6.98 8.93 17.453 1 97.38 121 GLN B C 1
ATOM 2771 O O . GLN B 1 121 ? -7.934 9.203 18.172 1 97.38 121 GLN B O 1
ATOM 2776 N N . ALA B 1 122 ? -5.82 9.477 17.562 1 97.25 122 ALA B N 1
ATOM 2777 C CA . ALA B 1 122 ? -5.512 10.367 18.688 1 97.25 122 ALA B CA 1
ATOM 2778 C C . ALA B 1 122 ? -6.09 11.758 18.453 1 97.25 122 ALA B C 1
ATOM 2780 O O . ALA B 1 122 ? -6.543 12.414 19.391 1 97.25 122 ALA B O 1
ATOM 2781 N N . PHE B 1 123 ? -6.16 12.258 17.188 1 97.31 123 PHE B N 1
ATOM 2782 C CA . PHE B 1 123 ? -6.363 13.688 17 1 97.31 123 PHE B CA 1
ATOM 2783 C C . PHE B 1 123 ? -7.68 13.961 16.281 1 97.31 123 PHE B C 1
ATOM 2785 O O . PHE B 1 123 ? -8.18 15.094 16.312 1 97.31 123 PHE B O 1
ATOM 2792 N N . VAL B 1 124 ? -8.258 12.984 15.633 1 96.25 124 VAL B N 1
ATOM 2793 C CA . VAL B 1 124 ? -9.508 13.18 14.906 1 96.25 124 VAL B CA 1
ATOM 2794 C C . VAL B 1 124 ? -10.594 13.641 15.875 1 96.25 124 VAL B C 1
ATOM 2796 O O . VAL B 1 124 ? -11.383 14.531 15.547 1 96.25 124 VAL B O 1
ATOM 2799 N N . PRO B 1 125 ? -10.656 13.055 17.094 1 95.25 125 PRO B N 1
ATOM 2800 C CA . PRO B 1 125 ? -11.68 13.539 18.031 1 95.25 125 PRO B CA 1
ATOM 2801 C C . PRO B 1 125 ? -11.555 15.031 18.328 1 95.25 125 PRO B C 1
ATOM 2803 O O . PRO B 1 125 ? -12.562 15.742 18.359 1 95.25 125 PRO B O 1
ATOM 2806 N N . ALA B 1 126 ? -10.367 15.523 18.516 1 95.88 126 ALA B N 1
ATOM 2807 C CA . ALA B 1 126 ? -10.164 16.938 18.781 1 95.88 126 ALA B CA 1
ATOM 2808 C C . ALA B 1 126 ? -10.539 17.781 17.547 1 95.88 126 ALA B C 1
ATOM 2810 O O . ALA B 1 126 ? -11.133 18.844 17.688 1 95.88 126 ALA B O 1
ATOM 2811 N N . LEU B 1 127 ? -10.172 17.312 16.328 1 96.75 127 LEU B N 1
ATOM 2812 C CA . LEU B 1 127 ? -10.531 18 15.102 1 96.75 127 LEU B CA 1
ATOM 2813 C C . LEU B 1 127 ? -12.047 18.141 14.977 1 96.75 127 LEU B C 1
ATOM 2815 O O . LEU B 1 127 ? -12.555 19.203 14.625 1 96.75 127 LEU B O 1
ATOM 2819 N N . LYS B 1 128 ? -12.672 17.047 15.273 1 94.56 128 LYS B N 1
ATOM 2820 C CA . LYS B 1 128 ? -14.133 17.031 15.211 1 94.56 128 LYS B CA 1
ATOM 2821 C C . LYS B 1 128 ? -14.734 18.031 16.203 1 94.56 128 LYS B C 1
ATOM 2823 O O . LYS B 1 128 ? -15.609 18.812 15.852 1 94.56 128 LYS B O 1
ATOM 2828 N N . GLN B 1 129 ? -14.25 18.016 17.375 1 94 129 GLN B N 1
ATOM 2829 C CA . GLN B 1 129 ? -14.758 18.875 18.453 1 94 129 GLN B CA 1
ATOM 2830 C C . GLN B 1 129 ? -14.523 20.344 18.141 1 94 129 GLN B C 1
ATOM 2832 O O . GLN B 1 129 ? -15.32 21.203 18.516 1 94 129 GLN B O 1
ATOM 2837 N N . ASN B 1 130 ? -13.5 20.594 17.422 1 94.12 130 ASN B N 1
ATOM 2838 C CA . ASN B 1 130 ? -13.102 21.969 17.141 1 94.12 130 ASN B CA 1
ATOM 2839 C C . ASN B 1 130 ? -13.656 22.453 15.805 1 94.12 130 ASN B C 1
ATOM 2841 O O . ASN B 1 130 ? -13.156 23.422 15.234 1 94.12 130 ASN B O 1
ATOM 2845 N N . GLY B 1 131 ? -14.688 21.75 15.203 1 90.25 131 GLY B N 1
ATOM 2846 C CA . GLY B 1 131 ? -15.43 22.25 14.055 1 90.25 131 GLY B CA 1
ATOM 2847 C C . GLY B 1 131 ? -14.984 21.641 12.742 1 90.25 131 GLY B C 1
ATOM 2848 O O . GLY B 1 131 ? -15.312 22.156 11.664 1 90.25 131 GLY B O 1
ATOM 2849 N N . GLY B 1 132 ? -14.273 20.438 12.75 1 87.12 132 GLY B N 1
ATOM 2850 C CA . GLY B 1 132 ? -13.883 19.703 11.562 1 87.12 132 GLY B CA 1
ATOM 2851 C C . GLY B 1 132 ? -12.414 19.875 11.211 1 87.12 132 GLY B C 1
ATOM 2852 O O . GLY B 1 132 ? -11.656 18.906 11.227 1 87.12 132 GLY B O 1
ATOM 2853 N N . GLY B 1 133 ? -11.844 20.969 10.773 1 95.38 133 GLY B N 1
ATOM 2854 C CA . GLY B 1 133 ? -10.461 21.266 10.438 1 95.38 133 GLY B CA 1
ATOM 2855 C C . GLY B 1 133 ? -9.914 20.359 9.344 1 95.38 133 GLY B C 1
ATOM 2856 O O . GLY B 1 133 ? -10.586 20.109 8.344 1 95.38 133 GLY B O 1
ATOM 2857 N N . ALA B 1 134 ? -8.5 19.922 9.5 1 98.5 134 ALA B N 1
ATOM 2858 C CA . ALA B 1 134 ? -7.891 19.156 8.406 1 98.5 134 ALA B CA 1
ATOM 2859 C C . ALA B 1 134 ? -6.852 18.172 8.938 1 98.5 134 ALA B C 1
ATOM 2861 O O . ALA B 1 134 ? -6.195 18.438 9.945 1 98.5 134 ALA B O 1
ATOM 2862 N N . LEU B 1 135 ? -6.848 17.062 8.352 1 98.62 135 LEU B N 1
ATOM 2863 C CA . LEU B 1 135 ? -5.758 16.094 8.484 1 98.62 135 LEU B CA 1
ATOM 2864 C C . LEU B 1 135 ? -4.969 15.992 7.18 1 98.62 135 LEU B C 1
ATOM 2866 O O . LEU B 1 135 ? -5.504 15.562 6.156 1 98.62 135 LEU B O 1
ATOM 2870 N N . VAL B 1 136 ? -3.711 16.375 7.207 1 98.88 136 VAL B N 1
ATOM 2871 C CA . VAL B 1 136 ? -2.82 16.328 6.055 1 98.88 136 VAL B CA 1
ATOM 2872 C C . VAL B 1 136 ? -1.848 15.156 6.203 1 98.88 136 VAL B C 1
ATOM 2874 O O . VAL B 1 136 ? -1.136 15.062 7.203 1 98.88 136 VAL B O 1
ATOM 2877 N N . GLN B 1 137 ? -1.838 14.258 5.262 1 98.81 137 GLN B N 1
ATOM 2878 C CA . GLN B 1 137 ? -0.921 13.125 5.262 1 98.81 137 GLN B CA 1
ATOM 2879 C C . GLN B 1 137 ? 0.127 13.266 4.16 1 98.81 137 GLN B C 1
ATOM 2881 O O . GLN B 1 137 ? -0.215 13.391 2.982 1 98.81 137 GLN B O 1
ATOM 2886 N N . LEU B 1 138 ? 1.402 13.273 4.57 1 98.12 138 LEU B N 1
ATOM 2887 C CA . LEU B 1 138 ? 2.484 13.273 3.594 1 98.12 138 LEU B CA 1
ATOM 2888 C C . LEU B 1 138 ? 2.734 11.859 3.062 1 98.12 138 LEU B C 1
ATOM 2890 O O . LEU B 1 138 ? 3.408 11.062 3.713 1 98.12 138 LEU B O 1
ATOM 2894 N N . ASN B 1 139 ? 2.25 11.609 1.911 1 98 139 ASN B N 1
ATOM 2895 C CA . ASN B 1 139 ? 2.561 10.391 1.166 1 98 139 ASN B CA 1
ATOM 2896 C C . ASN B 1 139 ? 3.715 10.609 0.192 1 98 139 ASN B C 1
ATOM 2898 O O . ASN B 1 139 ? 4.758 11.148 0.569 1 98 139 ASN B O 1
ATOM 2902 N N . SER B 1 140 ? 3.629 10.117 -1.027 1 96.19 140 SER B N 1
ATOM 2903 C CA . SER B 1 140 ? 4.691 10.234 -2.021 1 96.19 140 SER B CA 1
ATOM 2904 C C . SER B 1 140 ? 4.223 9.75 -3.391 1 96.19 140 SER B C 1
ATOM 2906 O O . SER B 1 140 ? 3.205 9.062 -3.496 1 96.19 140 SER B O 1
ATOM 2908 N N . VAL B 1 141 ? 4.945 10.219 -4.406 1 96 141 VAL B N 1
ATOM 2909 C CA . VAL B 1 141 ? 4.762 9.578 -5.703 1 96 141 VAL B CA 1
ATOM 2910 C C . VAL B 1 141 ? 5.027 8.078 -5.586 1 96 141 VAL B C 1
ATOM 2912 O O . VAL B 1 141 ? 4.379 7.27 -6.254 1 96 141 VAL B O 1
ATOM 2915 N N . ALA B 1 142 ? 5.867 7.68 -4.68 1 94.94 142 ALA B N 1
ATOM 2916 C CA . ALA B 1 142 ? 6.23 6.285 -4.438 1 94.94 142 ALA B CA 1
ATOM 2917 C C . ALA B 1 142 ? 5.039 5.488 -3.914 1 94.94 142 ALA B C 1
ATOM 2919 O O . ALA B 1 142 ? 5.062 4.258 -3.902 1 94.94 142 ALA B O 1
ATOM 2920 N N . SER B 1 143 ? 3.963 6.172 -3.486 1 97.69 143 SER B N 1
ATOM 2921 C CA . SER B 1 143 ? 2.744 5.48 -3.082 1 97.69 143 SER B CA 1
ATOM 2922 C C . SER B 1 143 ? 2.02 4.887 -4.285 1 97.69 143 SER B C 1
ATOM 2924 O O . SER B 1 143 ? 1.188 3.99 -4.137 1 97.69 143 SER B O 1
ATOM 2926 N N . LEU B 1 144 ? 2.334 5.461 -5.48 1 97.06 144 LEU B N 1
ATOM 2927 C CA . LEU B 1 144 ? 1.568 5.133 -6.68 1 97.06 144 LEU B CA 1
ATOM 2928 C C . LEU B 1 144 ? 2.379 4.242 -7.613 1 97.06 144 LEU B C 1
ATOM 2930 O O . LEU B 1 144 ? 1.81 3.486 -8.406 1 97.06 144 LEU B O 1
ATOM 2934 N N . VAL B 1 145 ? 3.666 4.398 -7.578 1 95.44 145 VAL B N 1
ATOM 2935 C CA . VAL B 1 145 ? 4.574 3.668 -8.453 1 95.44 145 VAL B CA 1
ATOM 2936 C C . VAL B 1 145 ? 5.84 3.295 -7.695 1 95.44 145 VAL B C 1
ATOM 2938 O O . VAL B 1 145 ? 6.371 4.102 -6.926 1 95.44 145 VAL B O 1
ATOM 2941 N N . CYS B 1 146 ? 6.258 2.033 -7.891 1 93.62 146 CYS B N 1
ATOM 2942 C CA . CYS B 1 146 ? 7.359 1.495 -7.105 1 93.62 146 CYS B CA 1
ATOM 2943 C C . CYS B 1 146 ? 8.594 1.268 -7.977 1 93.62 146 CYS B C 1
ATOM 2945 O O . CYS B 1 146 ? 8.477 0.786 -9.102 1 93.62 146 CYS B O 1
ATOM 2947 N N . ALA B 1 147 ? 9.719 1.672 -7.473 1 87.94 147 ALA B N 1
ATOM 2948 C CA . ALA B 1 147 ? 11.008 1.243 -8.016 1 87.94 147 ALA B CA 1
ATOM 2949 C C . ALA B 1 147 ? 11.641 0.169 -7.133 1 87.94 147 ALA B C 1
ATOM 2951 O O . ALA B 1 147 ? 11.547 0.229 -5.906 1 87.94 147 ALA B O 1
ATOM 2952 N N . PRO B 1 148 ? 12.406 -0.744 -7.758 1 89.12 148 PRO B N 1
ATOM 2953 C CA . PRO B 1 148 ? 12.938 -1.88 -6.996 1 89.12 148 PRO B CA 1
ATOM 2954 C C . PRO B 1 148 ? 13.883 -1.453 -5.875 1 89.12 148 PRO B C 1
ATOM 2956 O O . PRO B 1 148 ? 13.859 -2.041 -4.789 1 89.12 148 PRO B O 1
ATOM 2959 N N . ASN B 1 149 ? 14.602 -0.465 -6.023 1 87.06 149 ASN B N 1
ATOM 2960 C CA . ASN B 1 149 ? 15.656 -0.096 -5.086 1 87.06 149 ASN B CA 1
ATOM 2961 C C . ASN B 1 149 ? 15.086 0.422 -3.77 1 87.06 149 ASN B C 1
ATOM 2963 O O . ASN B 1 149 ? 15.773 0.436 -2.75 1 87.06 149 ASN B O 1
ATOM 2967 N N . PHE B 1 150 ? 13.883 0.854 -3.732 1 90.19 150 PHE B N 1
ATOM 2968 C CA . PHE B 1 150 ? 13.25 1.279 -2.492 1 90.19 150 PHE B CA 1
ATOM 2969 C C . PHE B 1 150 ? 11.844 0.704 -2.381 1 90.19 150 PHE B C 1
ATOM 2971 O O . PHE B 1 150 ? 10.914 1.4 -1.972 1 90.19 150 PHE B O 1
ATOM 2978 N N . ALA B 1 151 ? 11.766 -0.514 -2.754 1 95 151 ALA B N 1
ATOM 2979 C CA . ALA B 1 151 ? 10.484 -1.215 -2.791 1 95 151 ALA B CA 1
ATOM 2980 C C . ALA B 1 151 ? 9.836 -1.244 -1.409 1 95 151 ALA B C 1
ATOM 2982 O O . ALA B 1 151 ? 8.617 -1.105 -1.287 1 95 151 ALA B O 1
ATOM 2983 N N . THR B 1 152 ? 10.609 -1.413 -0.369 1 95.75 152 THR B N 1
ATOM 2984 C CA . THR B 1 152 ? 10.047 -1.488 0.977 1 95.75 152 THR B CA 1
ATOM 2985 C C . THR B 1 152 ? 9.453 -0.146 1.391 1 95.75 152 THR B C 1
ATOM 2987 O O . THR B 1 152 ? 8.383 -0.097 2.004 1 95.75 152 THR B O 1
ATOM 2990 N N . HIS B 1 153 ? 10.109 0.901 1.057 1 94.44 153 HIS B N 1
ATOM 2991 C CA . HIS B 1 153 ? 9.562 2.225 1.335 1 94.44 153 HIS B CA 1
ATOM 2992 C C . HIS B 1 153 ? 8.273 2.469 0.551 1 94.44 153 HIS B C 1
ATOM 2994 O O . HIS B 1 153 ? 7.285 2.947 1.107 1 94.44 153 HIS B O 1
ATOM 3000 N N . SER B 1 154 ? 8.336 2.137 -0.742 1 96.56 154 SER B N 1
ATOM 3001 C CA . SER B 1 154 ? 7.168 2.33 -1.599 1 96.56 154 SER B CA 1
ATOM 3002 C C . SER B 1 154 ? 5.969 1.542 -1.084 1 96.56 154 SER B C 1
ATOM 3004 O O . SER B 1 154 ? 4.832 2.021 -1.138 1 96.56 154 SER B O 1
ATOM 3006 N N . ALA B 1 155 ? 6.223 0.367 -0.628 1 98.06 155 ALA B N 1
ATOM 3007 C CA . ALA B 1 155 ? 5.145 -0.458 -0.082 1 98.06 155 ALA B CA 1
ATOM 3008 C C . ALA B 1 155 ? 4.492 0.217 1.12 1 98.06 155 ALA B C 1
ATOM 3010 O O . ALA B 1 155 ? 3.268 0.211 1.253 1 98.06 155 ALA B O 1
ATOM 3011 N N . CYS B 1 156 ? 5.254 0.799 1.987 1 97.44 156 CYS B N 1
ATOM 3012 C CA . CYS B 1 156 ? 4.734 1.514 3.148 1 97.44 156 CYS B CA 1
ATOM 3013 C C . CYS B 1 156 ? 3.896 2.713 2.721 1 97.44 156 CYS B C 1
ATOM 3015 O O . CYS B 1 156 ? 2.816 2.947 3.264 1 97.44 156 CYS B O 1
ATOM 3017 N N . LYS B 1 157 ? 4.43 3.432 1.758 1 97.94 157 LYS B N 1
ATOM 3018 C CA . LYS B 1 157 ? 3.717 4.621 1.297 1 97.94 157 LYS B CA 1
ATOM 3019 C C . LYS B 1 157 ? 2.422 4.242 0.581 1 97.94 157 LYS B C 1
ATOM 3021 O O . LYS B 1 157 ? 1.43 4.969 0.655 1 97.94 157 LYS B O 1
ATOM 3026 N N . ALA B 1 158 ? 2.449 3.145 -0.116 1 98.56 158 ALA B N 1
ATOM 3027 C CA . ALA B 1 158 ? 1.229 2.652 -0.748 1 98.56 158 ALA B CA 1
ATOM 3028 C C . ALA B 1 158 ? 0.169 2.311 0.296 1 98.56 158 ALA B C 1
ATOM 3030 O O . ALA B 1 158 ? -1.004 2.654 0.135 1 98.56 158 ALA B O 1
ATOM 3031 N N . ALA B 1 159 ? 0.583 1.624 1.307 1 98.62 159 ALA B N 1
ATOM 3032 C CA . ALA B 1 159 ? -0.335 1.285 2.391 1 98.62 159 ALA B CA 1
ATOM 3033 C C . ALA B 1 159 ? -0.875 2.543 3.064 1 98.62 159 ALA B C 1
ATOM 3035 O O . ALA B 1 159 ? -2.074 2.645 3.332 1 98.62 159 ALA B O 1
ATOM 3036 N N . ALA B 1 160 ? 0.012 3.461 3.324 1 98.62 160 ALA B N 1
ATOM 3037 C CA . ALA B 1 160 ? -0.388 4.715 3.955 1 98.62 160 ALA B CA 1
ATOM 3038 C C . ALA B 1 160 ? -1.396 5.465 3.09 1 98.62 160 ALA B C 1
ATOM 3040 O O . ALA B 1 160 ? -2.369 6.023 3.602 1 98.62 160 ALA B O 1
ATOM 3041 N N . TYR B 1 161 ? -1.18 5.488 1.801 1 98.75 161 TYR B N 1
ATOM 3042 C CA . TYR B 1 161 ? -2.1 6.168 0.896 1 98.75 161 TYR B CA 1
ATOM 3043 C C . TYR B 1 161 ? -3.463 5.488 0.893 1 98.75 161 TYR B C 1
ATOM 3045 O O . TYR B 1 161 ? -4.5 6.156 0.866 1 98.75 161 TYR B O 1
ATOM 3053 N N . SER B 1 162 ? -3.453 4.184 0.903 1 98.5 162 SER B N 1
ATOM 3054 C CA . SER B 1 162 ? -4.711 3.449 0.985 1 98.5 162 SER B CA 1
ATOM 3055 C C . SER B 1 162 ? -5.504 3.846 2.227 1 98.5 162 SER B C 1
ATOM 3057 O O . SER B 1 162 ? -6.703 4.125 2.143 1 98.5 162 SER B O 1
ATOM 3059 N N . LEU B 1 163 ? -4.836 3.912 3.326 1 98.44 163 LEU B N 1
ATOM 3060 C CA . LEU B 1 163 ? -5.48 4.324 4.57 1 98.44 163 LEU B CA 1
ATOM 3061 C C . LEU B 1 163 ? -5.977 5.762 4.477 1 98.44 163 LEU B C 1
ATOM 3063 O O . LEU B 1 163 ? -7.027 6.098 5.027 1 98.44 163 LEU B O 1
ATOM 3067 N N . THR B 1 164 ? -5.227 6.605 3.801 1 98.56 164 THR B N 1
ATOM 3068 C CA . THR B 1 164 ? -5.613 8 3.637 1 98.56 164 THR B CA 1
ATOM 3069 C C . THR B 1 164 ? -6.922 8.117 2.861 1 98.56 164 THR B C 1
ATOM 3071 O O . THR B 1 164 ? -7.75 8.984 3.154 1 98.56 164 THR B O 1
ATOM 3074 N N . GLN B 1 165 ? -7.121 7.254 1.865 1 97.62 165 GLN B N 1
ATOM 3075 C CA . GLN B 1 165 ? -8.383 7.219 1.129 1 97.62 165 GLN B CA 1
ATOM 3076 C C . GLN B 1 165 ? -9.555 6.91 2.057 1 97.62 165 GLN B C 1
ATOM 3078 O O . GLN B 1 165 ? -10.602 7.551 1.971 1 97.62 165 GLN B O 1
ATOM 3083 N N . ALA B 1 166 ? -9.336 5.938 2.906 1 96.25 166 ALA B N 1
ATOM 3084 C CA . ALA B 1 166 ? -10.383 5.57 3.857 1 96.25 166 ALA B CA 1
ATOM 3085 C C . ALA B 1 166 ? -10.695 6.727 4.801 1 96.25 166 ALA B C 1
ATOM 3087 O O . ALA B 1 166 ? -11.867 7.012 5.074 1 96.25 166 ALA B O 1
ATOM 3088 N N . LEU B 1 167 ? -9.664 7.34 5.262 1 97.19 167 LEU B N 1
ATOM 3089 C CA . LEU B 1 167 ? -9.844 8.469 6.164 1 97.19 167 LEU B CA 1
ATOM 3090 C C . LEU B 1 167 ? -10.57 9.617 5.465 1 97.19 167 LEU B C 1
ATOM 3092 O O . LEU B 1 167 ? -11.383 10.312 6.086 1 97.19 167 LEU B O 1
ATOM 3096 N N . HIS B 1 168 ? -10.227 9.828 4.199 1 96.75 168 HIS B N 1
ATOM 3097 C CA . HIS B 1 168 ? -10.891 10.867 3.428 1 96.75 168 HIS B CA 1
ATOM 3098 C C . HIS B 1 168 ? -12.406 10.695 3.461 1 96.75 168 HIS B C 1
ATOM 3100 O O . HIS B 1 168 ? -13.141 11.656 3.691 1 96.75 168 HIS B O 1
ATOM 3106 N N . GLU B 1 169 ? -12.828 9.5 3.271 1 93.31 169 GLU B N 1
ATOM 3107 C CA . GLU B 1 169 ? -14.266 9.219 3.26 1 93.31 169 GLU B CA 1
ATOM 3108 C C . GLU B 1 169 ? -14.859 9.336 4.656 1 93.31 169 GLU B C 1
ATOM 3110 O O . GLU B 1 169 ? -15.898 9.984 4.844 1 93.31 169 GLU B O 1
ATOM 3115 N N . LEU B 1 170 ? -14.266 8.766 5.676 1 93.31 170 LEU B N 1
ATOM 3116 C CA . LEU B 1 170 ? -14.781 8.734 7.039 1 93.31 170 LEU B CA 1
ATOM 3117 C C . LEU B 1 170 ? -14.836 10.141 7.633 1 93.31 170 LEU B C 1
ATOM 3119 O O . LEU B 1 170 ? -15.836 10.523 8.234 1 93.31 170 LEU B O 1
ATOM 3123 N N . LEU B 1 171 ? -13.758 10.867 7.422 1 95.94 171 LEU B N 1
ATOM 3124 C CA . LEU B 1 171 ? -13.648 12.188 8.039 1 95.94 171 LEU B CA 1
ATOM 3125 C C . LEU B 1 171 ? -14.469 13.219 7.273 1 95.94 171 LEU B C 1
ATOM 3127 O O . LEU B 1 171 ? -14.977 14.18 7.859 1 95.94 171 LEU B O 1
ATOM 3131 N N . GLY B 1 172 ? -14.516 12.984 5.969 1 93.56 172 GLY B N 1
ATOM 3132 C CA . GLY B 1 172 ? -15.383 13.852 5.188 1 93.56 172 GLY B CA 1
ATOM 3133 C C . GLY B 1 172 ? -16.812 13.898 5.707 1 93.56 172 GLY B C 1
ATOM 3134 O O . GLY B 1 172 ? -17.438 14.945 5.699 1 93.56 172 GLY B O 1
ATOM 3135 N N . GLN B 1 173 ? -17.234 12.781 6.191 1 89.62 173 GLN B N 1
ATOM 3136 C CA . GLN B 1 173 ? -18.578 12.695 6.75 1 89.62 173 GLN B CA 1
ATOM 3137 C C . GLN B 1 173 ? -18.703 13.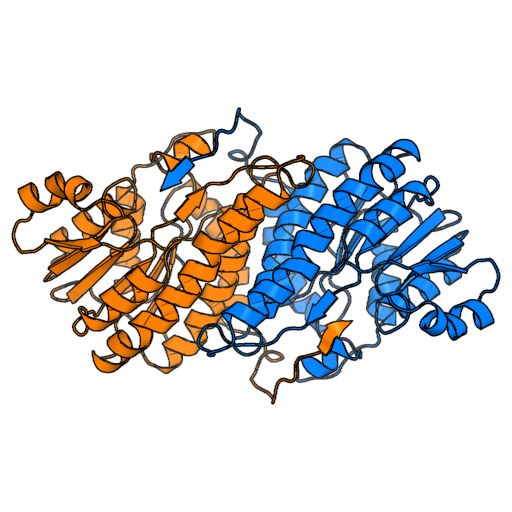492 8.047 1 89.62 173 GLN B C 1
ATOM 3139 O O . GLN B 1 173 ? -19.797 13.812 8.492 1 89.62 173 GLN B O 1
ATOM 3144 N N . GLN B 1 174 ? -17.578 13.875 8.57 1 91.38 174 GLN B N 1
ATOM 3145 C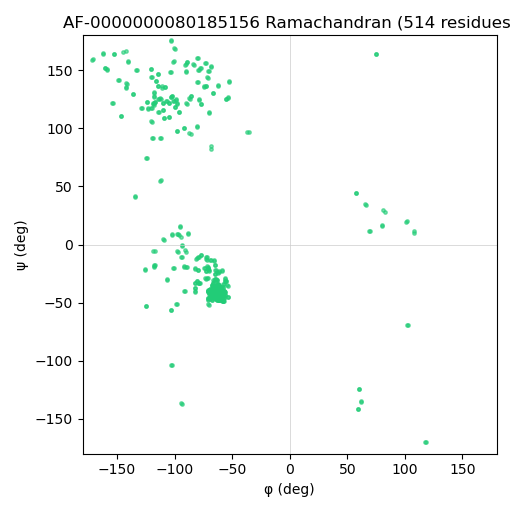 CA . GLN B 1 174 ? -17.547 14.625 9.82 1 91.38 174 GLN B CA 1
ATOM 3146 C C . GLN B 1 174 ? -17.125 16.078 9.594 1 91.38 174 GLN B C 1
ATOM 3148 O O . GLN B 1 174 ? -16.844 16.797 10.539 1 91.38 174 GLN B O 1
ATOM 3153 N N . GLY B 1 175 ? -16.969 16.422 8.359 1 94.38 175 GLY B N 1
ATOM 3154 C CA . GLY B 1 175 ? -16.609 17.797 8.023 1 94.38 175 GLY B CA 1
ATOM 3155 C C . GLY B 1 175 ? -15.133 18.094 8.195 1 94.38 175 GLY B C 1
ATOM 3156 O O . GLY B 1 175 ? -14.742 19.25 8.375 1 94.38 175 GLY B O 1
ATOM 3157 N N . ILE B 1 176 ? -14.359 17.094 8.281 1 97.25 176 ILE B N 1
ATOM 3158 C CA . ILE B 1 176 ? -12.914 17.234 8.398 1 97.25 176 ILE B CA 1
ATOM 3159 C C . ILE B 1 176 ? -12.258 17.031 7.035 1 97.25 176 ILE B C 1
ATOM 3161 O O . ILE B 1 176 ? -12.477 16.016 6.383 1 97.25 176 ILE B O 1
ATOM 3165 N N . ALA B 1 177 ? -11.461 18 6.547 1 98 177 ALA B N 1
ATOM 3166 C CA . ALA B 1 177 ? -10.734 17.875 5.281 1 98 177 ALA B CA 1
ATOM 3167 C C . ALA B 1 177 ? -9.57 16.906 5.406 1 98 177 ALA B C 1
ATOM 3169 O O . ALA B 1 177 ? -8.883 16.875 6.43 1 98 177 ALA B O 1
ATOM 3170 N N . VAL B 1 178 ? -9.414 16.062 4.41 1 98.31 178 VAL B N 1
ATOM 3171 C CA . VAL B 1 178 ? -8.234 15.203 4.316 1 98.31 178 VAL B CA 1
ATOM 3172 C C . VAL B 1 178 ? -7.449 15.531 3.051 1 98.31 178 VAL B C 1
ATOM 3174 O O . VAL B 1 178 ? -8.023 15.617 1.962 1 98.31 178 VAL B O 1
ATOM 3177 N N . LEU B 1 179 ? -6.203 15.781 3.213 1 98.75 179 LEU B N 1
ATOM 3178 C CA . LEU B 1 179 ? -5.324 16.078 2.084 1 98.75 179 LEU B CA 1
ATOM 3179 C C . LEU B 1 179 ? -4.219 15.031 1.971 1 98.75 179 LEU B C 1
ATOM 3181 O O . LEU B 1 179 ? -3.482 14.797 2.932 1 98.75 179 LEU B O 1
ATOM 3185 N N . SER B 1 180 ? -4.164 14.352 0.849 1 98.69 180 SER B N 1
ATOM 3186 C CA . SER B 1 180 ? -3.096 13.414 0.524 1 98.69 180 SER B CA 1
ATOM 3187 C C . SER B 1 180 ? -2.02 14.078 -0.329 1 98.69 180 SER B C 1
ATOM 3189 O O . SER B 1 180 ? -2.262 14.422 -1.488 1 98.69 180 SER B O 1
ATOM 3191 N N . VAL B 1 181 ? -0.812 14.227 0.201 1 98.81 181 VAL B N 1
ATOM 3192 C CA . VAL B 1 181 ? 0.266 14.945 -0.475 1 98.81 181 VAL B CA 1
ATOM 3193 C C . VAL B 1 181 ? 1.246 13.938 -1.084 1 98.81 181 VAL B C 1
ATOM 3195 O O . VAL B 1 181 ? 1.749 13.055 -0.39 1 98.81 181 VAL B O 1
ATOM 3198 N N . HIS B 1 182 ? 1.561 14.07 -2.369 1 98.31 182 HIS B N 1
ATOM 3199 C CA . HIS B 1 182 ? 2.389 13.102 -3.08 1 98.31 182 HIS B CA 1
ATOM 3200 C C . HIS B 1 182 ? 3.594 13.781 -3.725 1 98.31 182 HIS B C 1
ATOM 3202 O O . HIS B 1 182 ? 3.682 13.867 -4.953 1 98.31 182 HIS B O 1
ATOM 3208 N N . PRO B 1 183 ? 4.566 14.148 -2.879 1 96.94 183 PRO B N 1
ATOM 3209 C CA . PRO B 1 183 ? 5.781 14.75 -3.436 1 96.94 183 PRO B CA 1
ATOM 3210 C C . PRO B 1 183 ? 6.613 13.758 -4.242 1 96.94 183 PRO B C 1
ATOM 3212 O O . PRO B 1 183 ? 6.559 12.555 -3.988 1 96.94 183 PRO B O 1
ATOM 3215 N N . GLY B 1 184 ? 7.344 14.281 -5.172 1 93.44 184 GLY B N 1
ATOM 3216 C CA . GLY B 1 184 ? 8.32 13.531 -5.941 1 93.44 184 GLY B CA 1
ATOM 3217 C C . GLY B 1 184 ? 9.75 13.773 -5.492 1 93.44 184 GLY B C 1
ATOM 3218 O O . GLY B 1 184 ? 10.125 13.43 -4.371 1 93.44 184 GLY B O 1
ATOM 3219 N N . LEU B 1 185 ? 10.461 14.555 -6.262 1 88.69 185 LEU B N 1
ATOM 3220 C CA . LEU B 1 185 ? 11.867 14.836 -5.992 1 88.69 185 LEU B CA 1
ATOM 3221 C C . LEU B 1 185 ? 12.023 16.172 -5.266 1 88.69 185 LEU B C 1
ATOM 3223 O O . LEU B 1 185 ? 12.07 17.219 -5.902 1 88.69 185 LEU B O 1
ATOM 3227 N N . ILE B 1 186 ? 12.148 16.094 -4.008 1 90.56 186 ILE B N 1
ATOM 3228 C CA . ILE B 1 186 ? 12.258 17.281 -3.176 1 90.56 186 ILE B CA 1
ATOM 3229 C C . ILE B 1 186 ? 13.641 17.328 -2.523 1 90.56 186 ILE B C 1
ATOM 3231 O O . ILE B 1 186 ? 14.172 16.312 -2.102 1 90.56 186 ILE B O 1
ATOM 3235 N N . GLY B 1 187 ? 14.234 18.516 -2.541 1 84.19 187 GLY B N 1
ATOM 3236 C CA . GLY B 1 187 ? 15.523 18.719 -1.896 1 84.19 187 GLY B CA 1
ATOM 3237 C C . GLY B 1 187 ? 15.453 18.625 -0.385 1 84.19 187 GLY B C 1
ATOM 3238 O O . GLY B 1 187 ? 15.359 19.641 0.307 1 84.19 187 GLY B O 1
ATOM 3239 N N . SER B 1 188 ? 15.516 17.516 0.169 1 80.62 188 SER B N 1
ATOM 3240 C CA . SER B 1 188 ? 15.508 17.141 1.582 1 80.62 188 SER B CA 1
ATOM 3241 C C . SER B 1 188 ? 16.406 15.938 1.844 1 80.62 188 SER B C 1
ATOM 3243 O O . SER B 1 188 ? 16.875 15.289 0.905 1 80.62 188 SER B O 1
ATOM 3245 N N . ASP B 1 189 ? 16.672 15.727 3.115 1 76 189 ASP B N 1
ATOM 3246 C CA . ASP B 1 189 ? 17.516 14.578 3.471 1 76 189 ASP B CA 1
ATOM 3247 C C . ASP B 1 189 ? 16.906 13.281 2.945 1 76 189 ASP B C 1
ATOM 3249 O O . ASP B 1 189 ? 17.625 12.422 2.42 1 76 189 ASP B O 1
ATOM 3253 N N . MET B 1 190 ? 15.695 13.148 3.018 1 73.81 190 MET B N 1
ATOM 3254 C CA . MET B 1 190 ? 15.016 11.945 2.545 1 73.81 190 MET B CA 1
ATOM 3255 C C . MET B 1 190 ? 15.078 11.844 1.024 1 73.81 190 MET B C 1
ATOM 3257 O O . MET B 1 190 ? 15.305 10.766 0.479 1 73.81 190 MET B O 1
ATOM 3261 N N . GLY B 1 191 ? 14.828 12.914 0.378 1 73.25 191 GLY B N 1
ATOM 3262 C CA . GLY B 1 191 ? 14.938 12.93 -1.071 1 73.25 191 GLY B CA 1
ATOM 3263 C C . GLY B 1 191 ? 16.312 12.531 -1.564 1 73.25 191 GLY B C 1
ATOM 3264 O O . GLY B 1 191 ? 16.438 11.789 -2.539 1 73.25 191 GLY B O 1
ATOM 3265 N N . ASN B 1 192 ? 17.297 13.023 -0.856 1 72.31 192 ASN B N 1
ATOM 3266 C CA . ASN B 1 192 ? 18.672 12.688 -1.213 1 72.31 192 ASN B CA 1
ATOM 3267 C C . ASN B 1 192 ? 18.969 11.203 -0.987 1 72.31 192 ASN B C 1
ATOM 3269 O O . ASN B 1 192 ? 19.688 10.578 -1.771 1 72.31 192 ASN B O 1
ATOM 3273 N N . ALA B 1 193 ? 18.391 10.719 0.031 1 71.75 193 ALA B N 1
ATOM 3274 C CA . ALA B 1 193 ? 18.609 9.312 0.38 1 71.75 193 ALA B CA 1
ATOM 3275 C C . ALA B 1 193 ? 18.031 8.391 -0.678 1 71.75 193 ALA B C 1
ATOM 3277 O O . ALA B 1 193 ? 18.547 7.297 -0.918 1 71.75 193 ALA B O 1
ATOM 3278 N N . ALA B 1 194 ? 16.984 8.781 -1.322 1 73.56 194 ALA B N 1
ATOM 3279 C CA . ALA B 1 194 ? 16.297 7.957 -2.322 1 73.56 194 ALA B CA 1
ATOM 3280 C C . ALA B 1 194 ? 17.141 7.832 -3.59 1 73.56 194 ALA B C 1
ATOM 3282 O O . ALA B 1 194 ? 16.922 6.93 -4.402 1 73.56 194 ALA B O 1
ATOM 3283 N N . GLY B 1 195 ? 18.062 8.719 -3.754 1 70.62 195 GLY B N 1
ATOM 3284 C CA . GLY B 1 195 ? 19 8.625 -4.859 1 70.62 195 GLY B CA 1
ATOM 3285 C C . GLY B 1 195 ? 18.344 8.789 -6.215 1 70.62 195 GLY B C 1
ATOM 3286 O O . GLY B 1 195 ? 18.719 8.117 -7.176 1 70.62 195 GLY B O 1
ATOM 3287 N N . LEU B 1 196 ? 17.359 9.633 -6.23 1 71 196 LEU B N 1
ATOM 3288 C CA . LEU B 1 196 ? 16.656 9.859 -7.488 1 71 196 LEU B CA 1
ATOM 3289 C C . LEU B 1 196 ? 17.469 10.773 -8.406 1 71 196 LEU B C 1
ATOM 3291 O O . LEU B 1 196 ? 18.266 11.586 -7.926 1 71 196 LEU B O 1
ATOM 3295 N N . THR B 1 197 ? 17.219 10.539 -9.648 1 72.88 197 THR B N 1
ATOM 3296 C CA . THR B 1 197 ? 17.891 11.383 -10.633 1 72.88 197 THR B CA 1
ATOM 3297 C C . THR B 1 197 ? 17.047 12.617 -10.953 1 72.88 197 THR B C 1
ATOM 3299 O O . THR B 1 197 ? 15.82 12.594 -10.836 1 72.88 197 THR B O 1
ATOM 3302 N N . GLY B 1 198 ? 17.703 13.688 -11.273 1 77.06 198 GLY B N 1
ATOM 3303 C CA . GLY B 1 198 ? 17.016 14.906 -11.672 1 77.06 198 GLY B CA 1
ATOM 3304 C C . GLY B 1 198 ? 17.266 16.062 -10.734 1 77.06 198 GLY B C 1
ATOM 3305 O O . GLY B 1 198 ? 18.156 16.016 -9.883 1 77.06 198 GLY B O 1
ATOM 3306 N N . SER B 1 199 ? 16.453 17.109 -10.992 1 80.38 199 SER B N 1
ATOM 3307 C CA . SER B 1 199 ? 16.609 18.328 -10.195 1 80.38 199 SER B CA 1
ATOM 3308 C C . SER B 1 199 ? 15.57 18.406 -9.094 1 80.38 199 SER B C 1
ATOM 3310 O O . SER B 1 199 ? 14.367 18.484 -9.367 1 80.38 199 SER B O 1
ATOM 3312 N N . ALA B 1 200 ? 16.078 18.422 -7.977 1 89.06 200 ALA B N 1
ATOM 3313 C CA . ALA B 1 200 ? 15.188 18.484 -6.82 1 89.06 200 ALA B CA 1
ATOM 3314 C C . ALA B 1 200 ? 14.594 19.875 -6.656 1 89.06 200 ALA B C 1
ATOM 3316 O O . ALA B 1 200 ? 15.281 20.875 -6.867 1 89.06 200 ALA B O 1
ATOM 3317 N N . GLU B 1 201 ? 13.328 20 -6.379 1 94.62 201 GLU B N 1
ATOM 3318 C CA . GLU B 1 201 ? 12.68 21.25 -6.031 1 94.62 201 GLU B CA 1
ATOM 3319 C C . GLU B 1 201 ? 12.719 21.5 -4.523 1 94.62 201 GLU B C 1
ATOM 3321 O O . GLU B 1 201 ? 12.883 20.562 -3.744 1 94.62 201 GLU B O 1
ATOM 3326 N N . PRO B 1 202 ? 12.609 22.766 -4.117 1 95.56 202 PRO B N 1
ATOM 3327 C CA . PRO B 1 202 ? 12.711 23.047 -2.682 1 95.56 202 PRO B CA 1
ATOM 3328 C C . PRO B 1 202 ? 11.477 22.609 -1.9 1 95.56 202 PRO B C 1
ATOM 3330 O O . PRO B 1 202 ? 10.375 22.562 -2.453 1 95.56 202 PRO B O 1
ATOM 3333 N N . PRO B 1 203 ? 11.625 22.359 -0.595 1 96.94 203 PRO B N 1
ATOM 3334 C CA . PRO B 1 203 ? 10.508 21.922 0.249 1 96.94 203 PRO B CA 1
ATOM 3335 C C . PRO B 1 203 ? 9.359 22.922 0.271 1 96.94 203 PRO B C 1
ATOM 3337 O O . PRO B 1 203 ? 8.211 22.547 0.49 1 96.94 203 PRO B O 1
ATOM 3340 N N . SER B 1 204 ? 9.633 24.172 -0.049 1 97.56 204 SER B N 1
ATOM 3341 C CA . SER B 1 204 ? 8.609 25.219 0.002 1 97.56 204 SER B CA 1
ATOM 3342 C C . SER B 1 204 ? 7.512 24.969 -1.021 1 97.56 204 SER B C 1
ATOM 3344 O O . SER B 1 204 ? 6.363 25.375 -0.822 1 97.56 204 SER B O 1
ATOM 3346 N N . VAL B 1 205 ? 7.816 24.234 -2.115 1 97.88 205 VAL B N 1
ATOM 3347 C CA . VAL B 1 205 ? 6.82 23.938 -3.139 1 97.88 205 VAL B CA 1
ATOM 3348 C C . VAL B 1 205 ? 5.742 23.031 -2.557 1 97.88 205 VAL B C 1
ATOM 3350 O O . VAL B 1 205 ? 4.559 23.188 -2.859 1 97.88 205 VAL B O 1
ATOM 3353 N N . VAL B 1 206 ? 6.156 22.141 -1.693 1 98.38 206 VAL B N 1
ATOM 3354 C CA . VAL B 1 206 ? 5.219 21.234 -1.033 1 98.38 206 VAL B CA 1
ATOM 3355 C C . VAL B 1 206 ? 4.379 22.016 -0.02 1 98.38 206 VAL B C 1
ATOM 3357 O O . VAL B 1 206 ? 3.154 21.875 0.011 1 98.38 206 VAL B O 1
ATOM 3360 N N . ALA B 1 207 ? 5.035 22.844 0.776 1 98.69 207 ALA B N 1
ATOM 3361 C CA . ALA B 1 207 ? 4.391 23.594 1.854 1 98.69 207 ALA B CA 1
ATOM 3362 C C . ALA B 1 207 ? 3.334 24.547 1.303 1 98.69 207 ALA B C 1
ATOM 3364 O O . ALA B 1 207 ? 2.201 24.578 1.789 1 98.69 207 ALA B O 1
ATOM 3365 N N . GLU B 1 208 ? 3.678 25.297 0.277 1 98.69 208 GLU B N 1
ATOM 3366 C CA . GLU B 1 208 ? 2.744 26.234 -0.335 1 98.69 208 GLU B CA 1
ATOM 3367 C C . GLU B 1 208 ? 1.592 25.5 -1.019 1 98.69 208 GLU B C 1
ATOM 3369 O O . GLU B 1 208 ? 0.458 25.984 -1.018 1 98.69 208 GLU B O 1
ATOM 3374 N N . GLY B 1 209 ? 1.941 24.375 -1.633 1 98.81 209 GLY B N 1
ATOM 3375 C CA . GLY B 1 209 ? 0.899 23.547 -2.221 1 98.81 209 GLY B CA 1
ATOM 3376 C C . GLY B 1 209 ? -0.134 23.078 -1.211 1 98.81 209 GLY B C 1
ATOM 3377 O O . GLY B 1 209 ? -1.327 23.031 -1.515 1 98.81 209 GLY B O 1
ATOM 3378 N N . ILE B 1 210 ? 0.323 22.719 -0.02 1 98.88 210 ILE B N 1
ATOM 3379 C CA . ILE B 1 210 ? -0.569 22.25 1.036 1 98.88 210 ILE B CA 1
ATOM 3380 C C . ILE B 1 210 ? -1.542 23.375 1.418 1 98.88 210 ILE B C 1
ATOM 3382 O O . ILE B 1 210 ? -2.75 23.141 1.517 1 98.88 210 ILE B O 1
ATOM 3386 N N . VAL B 1 211 ? -1.055 24.609 1.598 1 98.81 211 VAL B N 1
ATOM 3387 C CA . VAL B 1 211 ? -1.902 25.734 1.955 1 98.81 211 VAL B CA 1
ATOM 3388 C C . VAL B 1 211 ? -2.959 25.953 0.875 1 98.81 211 VAL B C 1
ATOM 3390 O O . VAL B 1 211 ? -4.148 26.094 1.177 1 98.81 211 VAL B O 1
ATOM 3393 N N . ALA B 1 212 ? -2.559 25.922 -0.366 1 98.75 212 ALA B N 1
ATOM 3394 C CA . ALA B 1 212 ? -3.463 26.156 -1.488 1 98.75 212 ALA B CA 1
ATOM 3395 C C . ALA B 1 212 ? -4.496 25.047 -1.611 1 98.75 212 ALA B C 1
ATOM 3397 O O . ALA B 1 212 ? -5.676 25.297 -1.861 1 98.75 212 ALA B O 1
ATOM 3398 N N . ALA B 1 213 ? -4.043 23.797 -1.484 1 98.69 213 ALA B N 1
ATOM 3399 C CA . ALA B 1 213 ? -4.926 22.641 -1.639 1 98.69 213 ALA B CA 1
ATOM 3400 C C . ALA B 1 213 ? -5.98 22.609 -0.537 1 98.69 213 ALA B C 1
ATOM 3402 O O . ALA B 1 213 ? -7.145 22.281 -0.791 1 98.69 213 ALA B O 1
ATOM 3403 N N . LEU B 1 214 ? -5.566 22.906 0.715 1 98.5 214 LEU B N 1
ATOM 3404 C CA . LEU B 1 214 ? -6.512 22.969 1.824 1 98.5 214 LEU B CA 1
ATOM 3405 C C . LEU B 1 214 ? -7.586 24.016 1.571 1 98.5 214 LEU B C 1
ATOM 3407 O O . LEU B 1 214 ? -8.773 23.766 1.808 1 98.5 214 LEU B O 1
ATOM 3411 N N . LYS B 1 215 ? -7.156 25.172 1.096 1 98 215 LYS B N 1
ATOM 3412 C CA . LYS B 1 215 ? -8.094 26.25 0.8 1 98 215 LYS B CA 1
ATOM 3413 C C . LYS B 1 215 ? -9.055 25.859 -0.319 1 98 215 LYS B C 1
ATOM 3415 O O . LYS B 1 215 ? -10.219 26.25 -0.304 1 98 215 LYS B O 1
ATOM 3420 N N . ALA B 1 216 ? -8.633 25.109 -1.305 1 97.69 216 ALA B N 1
ATOM 3421 C CA . ALA B 1 216 ? -9.43 24.719 -2.465 1 97.69 216 ALA B CA 1
ATOM 3422 C C . ALA B 1 216 ? -10.32 23.516 -2.141 1 97.69 216 ALA B C 1
ATOM 3424 O O . ALA B 1 216 ? -11.281 23.234 -2.861 1 97.69 216 ALA B O 1
ATOM 3425 N N . GLY B 1 217 ? -9.969 22.781 -1.116 1 97.56 217 GLY B N 1
ATOM 3426 C CA . GLY B 1 217 ? -10.703 21.578 -0.743 1 97.56 217 GLY B CA 1
ATOM 3427 C C . GLY B 1 217 ? -10.328 20.359 -1.563 1 97.56 217 GLY B C 1
ATOM 3428 O O . GLY B 1 217 ? -11.148 19.469 -1.787 1 97.56 217 GLY B O 1
ATOM 3429 N N . ASP B 1 218 ? -9.055 20.281 -2.064 1 97.38 218 ASP B N 1
ATOM 3430 C CA . ASP B 1 218 ? -8.578 19.156 -2.863 1 97.38 218 ASP B CA 1
ATOM 3431 C C . ASP B 1 218 ? -8.211 17.969 -1.977 1 97.38 218 ASP B C 1
ATOM 3433 O O . ASP B 1 218 ? -7.785 18.156 -0.833 1 97.38 218 ASP B O 1
ATOM 3437 N N . PHE B 1 219 ? -8.359 16.797 -2.5 1 97.94 219 PHE B N 1
ATOM 3438 C CA . PHE B 1 219 ? -7.934 15.609 -1.777 1 97.94 219 PHE B CA 1
ATOM 3439 C C . PHE B 1 219 ? -6.492 15.25 -2.125 1 97.94 219 PHE B C 1
ATOM 3441 O O . PHE B 1 219 ? -5.734 14.797 -1.266 1 97.94 219 PHE B O 1
ATOM 3448 N N . HIS B 1 220 ? -6.156 15.398 -3.393 1 98.5 220 HIS B N 1
ATOM 3449 C CA . HIS B 1 220 ? -4.816 15.039 -3.844 1 98.5 220 HIS B CA 1
ATOM 3450 C C . HIS B 1 220 ? -3.994 16.281 -4.18 1 98.5 220 HIS B C 1
ATOM 3452 O O . HIS B 1 220 ? -4.484 17.188 -4.848 1 98.5 220 HIS B O 1
ATOM 3458 N N . LEU B 1 221 ? -2.768 16.266 -3.715 1 98.62 221 LEU B N 1
ATOM 3459 C CA . LEU B 1 221 ? -1.796 17.281 -4.102 1 98.62 221 LEU B CA 1
ATOM 3460 C C . LEU B 1 221 ? -0.551 16.641 -4.707 1 98.62 221 LEU B C 1
ATOM 3462 O O . LEU B 1 221 ? 0.092 15.805 -4.07 1 98.62 221 LEU B O 1
ATOM 3466 N N . PHE B 1 222 ? -0.194 16.984 -5.883 1 98.44 222 PHE B N 1
ATOM 3467 C CA . PHE B 1 222 ? 1.061 16.672 -6.559 1 98.44 222 PHE B CA 1
ATOM 3468 C C . PHE B 1 222 ? 1.89 17.938 -6.762 1 98.44 222 PHE B C 1
ATOM 3470 O O . PHE B 1 222 ? 1.772 18.609 -7.789 1 98.44 222 PHE B O 1
ATOM 3477 N N . PRO B 1 223 ? 2.75 18.25 -5.832 1 98.12 223 PRO B N 1
ATOM 3478 C CA . PRO B 1 223 ? 3.227 19.625 -5.668 1 98.12 223 PRO B CA 1
ATOM 3479 C C . PRO B 1 223 ? 4.363 19.969 -6.625 1 98.12 223 PRO B C 1
ATOM 3481 O O . PRO B 1 223 ? 4.473 21.109 -7.07 1 98.12 223 PRO B O 1
ATOM 3484 N N . ASP B 1 224 ? 5.281 19.062 -6.926 1 96.69 224 ASP B N 1
ATOM 3485 C CA . ASP B 1 224 ? 6.473 19.359 -7.715 1 96.69 224 ASP B CA 1
ATOM 3486 C C . ASP B 1 224 ? 6.328 18.859 -9.148 1 96.69 224 ASP B C 1
ATOM 3488 O O . ASP B 1 224 ? 5.379 18.141 -9.461 1 96.69 224 ASP B O 1
ATOM 3492 N N . SER B 1 225 ? 7.297 19.141 -10.016 1 95.06 225 SER B N 1
ATOM 3493 C CA . SER B 1 225 ? 7.195 18.859 -11.445 1 95.06 225 SER B CA 1
ATOM 3494 C C . SER B 1 225 ? 7.062 17.359 -11.711 1 95.06 225 SER B C 1
ATOM 3496 O O . SER B 1 225 ? 6.242 16.938 -12.531 1 95.06 225 SER B O 1
ATOM 3498 N N . MET B 1 226 ? 7.848 16.594 -11.055 1 93.69 226 MET B N 1
ATOM 3499 C CA . MET B 1 226 ? 7.75 15.148 -11.195 1 93.69 226 MET B CA 1
ATOM 3500 C C . MET B 1 226 ? 6.383 14.648 -10.75 1 93.69 226 MET B C 1
ATOM 3502 O O . MET B 1 226 ? 5.742 13.859 -11.453 1 93.69 226 MET B O 1
ATOM 3506 N N . ALA B 1 227 ? 5.969 15.117 -9.594 1 96.69 227 ALA B N 1
ATOM 3507 C CA . ALA B 1 227 ? 4.68 14.711 -9.039 1 96.69 227 ALA B CA 1
ATOM 3508 C C . ALA B 1 227 ? 3.533 15.117 -9.953 1 96.69 227 ALA B C 1
ATOM 3510 O O . ALA B 1 227 ? 2.564 14.367 -10.117 1 96.69 227 ALA B O 1
ATOM 3511 N N . LYS B 1 228 ? 3.65 16.281 -10.547 1 97.25 228 LYS B N 1
ATOM 3512 C CA . LYS B 1 228 ? 2.604 16.766 -11.438 1 97.25 228 LYS B CA 1
ATOM 3513 C C . LYS B 1 228 ? 2.482 15.867 -12.672 1 97.25 228 LYS B C 1
ATOM 3515 O O . LYS B 1 228 ? 1.377 15.617 -13.156 1 97.25 228 LYS B O 1
ATOM 3520 N N . ARG B 1 229 ? 3.588 15.43 -13.172 1 95.31 229 ARG B N 1
ATOM 3521 C CA . ARG B 1 229 ? 3.557 14.531 -14.312 1 95.31 229 ARG B CA 1
ATOM 3522 C C . ARG B 1 229 ? 2.869 13.219 -13.961 1 95.31 229 ARG B C 1
ATOM 3524 O O . ARG B 1 229 ? 1.993 12.75 -14.695 1 95.31 229 ARG B O 1
ATOM 3531 N N . VAL B 1 230 ? 3.238 12.648 -12.859 1 96.56 230 VAL B N 1
ATOM 3532 C CA . VAL B 1 230 ? 2.629 11.398 -12.414 1 96.56 230 VAL B CA 1
ATOM 3533 C C . VAL B 1 230 ? 1.157 11.633 -12.078 1 96.56 230 VAL B C 1
ATOM 3535 O O . VAL B 1 230 ? 0.299 10.82 -12.43 1 96.56 230 VAL B O 1
ATOM 3538 N N . GLY B 1 231 ? 0.905 12.75 -11.414 1 97.5 231 GLY B N 1
ATOM 3539 C CA . GLY B 1 231 ? -0.457 13.109 -11.055 1 97.5 231 GLY B CA 1
ATOM 3540 C C . GLY B 1 231 ? -1.365 13.289 -12.25 1 97.5 231 GLY B C 1
ATOM 3541 O O . GLY B 1 231 ? -2.541 12.922 -12.211 1 97.5 231 GLY B O 1
ATOM 3542 N N . SER B 1 232 ? -0.836 13.898 -13.297 1 97.06 232 SER B N 1
ATOM 3543 C CA . SER B 1 232 ? -1.621 14.086 -14.508 1 97.06 232 SER B CA 1
ATOM 3544 C C . SER B 1 232 ? -2.049 12.75 -15.102 1 97.06 232 SER B C 1
ATOM 3546 O O . SER B 1 232 ? -3.164 12.617 -15.617 1 97.06 232 SER B O 1
ATOM 3548 N N . ALA B 1 233 ? -1.194 11.82 -15.062 1 96.75 233 ALA B N 1
ATOM 3549 C CA . ALA B 1 233 ? -1.515 10.484 -15.555 1 96.75 233 ALA B CA 1
ATOM 3550 C C . ALA B 1 233 ? -2.496 9.773 -14.625 1 96.75 233 ALA B C 1
ATOM 3552 O O . ALA B 1 233 ? -3.297 8.945 -15.07 1 96.75 233 ALA B O 1
ATOM 3553 N N . TYR B 1 234 ? -2.461 10.102 -13.359 1 97.69 234 TYR B N 1
ATOM 3554 C CA . TYR B 1 234 ? -3.227 9.406 -12.328 1 97.69 234 TYR B CA 1
ATOM 3555 C C . TYR B 1 234 ? -4.602 10.039 -12.156 1 97.69 234 TYR B C 1
ATOM 3557 O O . TYR B 1 234 ? -5.523 9.398 -11.641 1 97.69 234 TYR B O 1
ATOM 3565 N N . GLN B 1 235 ? -4.8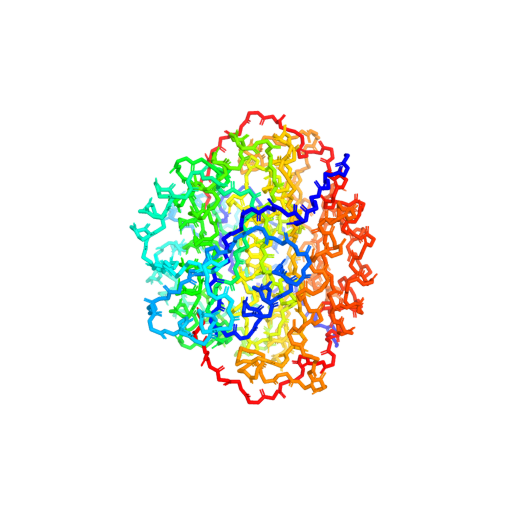05 11.219 -12.57 1 95.56 235 GLN B N 1
ATOM 3566 C CA . GLN B 1 235 ? -5.934 12.07 -12.219 1 95.56 235 GLN B CA 1
ATOM 3567 C C . GLN B 1 235 ? -7.254 11.453 -12.68 1 95.56 235 GLN B C 1
ATOM 3569 O O . GLN B 1 235 ? -8.258 11.539 -11.969 1 95.56 235 GLN B O 1
ATOM 3574 N N . SER B 1 236 ? -7.312 10.891 -13.883 1 94.31 236 SER B N 1
ATOM 3575 C CA . SER B 1 236 ? -8.539 10.281 -14.383 1 94.31 236 SER B CA 1
ATOM 3576 C C . SER B 1 236 ? -8.984 9.125 -13.484 1 94.31 236 SER B C 1
ATOM 3578 O O . SER B 1 236 ? -10.164 9.008 -13.156 1 94.31 236 SER B O 1
ATOM 3580 N N . PHE B 1 237 ? -8.055 8.312 -13.086 1 96.75 237 PHE B N 1
ATOM 3581 C CA . PHE B 1 237 ? -8.359 7.199 -12.195 1 96.75 237 PHE B CA 1
ATOM 3582 C C . PHE B 1 237 ? -8.758 7.703 -10.812 1 96.75 237 PHE B C 1
ATOM 3584 O O . PHE B 1 237 ? -9.734 7.23 -10.234 1 96.75 237 PHE B O 1
ATOM 3591 N N . ALA B 1 238 ? -7.996 8.664 -10.281 1 95.94 238 ALA B N 1
ATOM 3592 C CA . ALA B 1 238 ? -8.289 9.227 -8.961 1 95.94 238 ALA B CA 1
ATOM 3593 C C . ALA B 1 238 ? -9.695 9.812 -8.914 1 95.94 238 ALA B C 1
ATOM 3595 O O . ALA B 1 238 ? -10.453 9.547 -7.98 1 95.94 238 ALA B O 1
ATOM 3596 N N . GLY B 1 239 ? -10.031 10.609 -9.906 1 94.19 239 GLY B N 1
ATOM 3597 C CA . GLY B 1 239 ? -11.32 11.281 -9.922 1 94.19 239 GLY B CA 1
ATOM 3598 C C . GLY B 1 239 ? -12.484 10.328 -10.141 1 94.19 239 GLY B C 1
ATOM 3599 O O . GLY B 1 239 ? -13.516 10.453 -9.484 1 94.19 239 GLY B O 1
ATOM 3600 N N . SER B 1 240 ? -12.352 9.273 -11.023 1 94.25 240 SER B N 1
ATOM 3601 C CA . SER B 1 240 ? -13.477 8.453 -11.461 1 94.25 240 SER B CA 1
ATOM 3602 C C . SER B 1 240 ? -13.656 7.234 -10.555 1 94.25 240 SER B C 1
ATOM 3604 O O . SER B 1 240 ? -14.734 6.637 -10.523 1 94.25 240 SER B O 1
ATOM 3606 N N . VAL B 1 241 ? -12.578 6.895 -9.805 1 95.25 241 VAL B N 1
ATOM 3607 C CA . VAL B 1 241 ? -12.672 5.66 -9.031 1 95.25 241 VAL B CA 1
ATOM 3608 C C . VAL B 1 241 ? -12.398 5.953 -7.562 1 95.25 241 VAL B C 1
ATOM 3610 O O . VAL B 1 241 ? -13.242 5.695 -6.703 1 95.25 241 VAL B O 1
ATOM 3613 N N . VAL B 1 242 ? -11.273 6.605 -7.27 1 94.38 242 VAL B N 1
ATOM 3614 C CA . VAL B 1 242 ? -10.844 6.785 -5.887 1 94.38 242 VAL B CA 1
ATOM 3615 C C . VAL B 1 242 ? -11.766 7.781 -5.18 1 94.38 242 VAL B C 1
ATOM 3617 O O . VAL B 1 242 ? -12.328 7.473 -4.129 1 94.38 242 VAL B O 1
ATOM 3620 N N . GLU B 1 243 ? -11.977 8.961 -5.781 1 91.81 243 GLU B N 1
ATOM 3621 C CA . GLU B 1 243 ? -12.758 10.023 -5.152 1 91.81 243 GLU B CA 1
ATOM 3622 C C . GLU B 1 243 ? -14.25 9.805 -5.359 1 91.81 243 GLU B C 1
ATOM 3624 O O . GLU B 1 243 ? -15.055 10.094 -4.469 1 91.81 243 GLU B O 1
ATOM 3629 N N . ALA B 1 244 ? -14.641 9.219 -6.512 1 88.94 244 ALA B N 1
ATOM 3630 C CA . ALA B 1 244 ? -16.047 8.992 -6.824 1 88.94 244 ALA B CA 1
ATOM 3631 C C . ALA B 1 244 ? -16.578 7.758 -6.098 1 88.94 244 ALA B C 1
ATOM 3633 O O . ALA B 1 244 ? -17.781 7.648 -5.844 1 88.94 244 ALA B O 1
ATOM 3634 N N . GLY B 1 245 ? -15.664 6.879 -5.723 1 85.12 245 GLY B N 1
ATOM 3635 C CA . GLY B 1 245 ? -16.078 5.609 -5.152 1 85.12 245 GLY B CA 1
ATOM 3636 C C . GLY B 1 245 ? -16.625 4.637 -6.184 1 85.12 245 GLY B C 1
ATOM 3637 O O . GLY B 1 245 ? -16.859 5.012 -7.332 1 85.12 245 GLY B O 1
ATOM 3638 N N . ILE B 1 246 ? -16.688 3.373 -5.766 1 86.12 246 ILE B N 1
ATOM 3639 C CA . ILE B 1 246 ? -17.281 2.355 -6.629 1 86.12 246 ILE B CA 1
ATOM 3640 C C . ILE B 1 246 ? -18.531 1.791 -5.973 1 86.12 246 ILE B C 1
ATOM 3642 O O . ILE B 1 246 ? -18.578 1.615 -4.75 1 86.12 246 ILE B O 1
ATOM 3646 N N . PRO B 1 247 ? -19.547 1.538 -6.762 1 80.88 247 PRO B N 1
ATOM 3647 C CA . PRO B 1 247 ? -20.859 1.157 -6.211 1 80.88 247 PRO B CA 1
ATOM 3648 C C . PRO B 1 247 ? -20.781 -0.068 -5.301 1 80.88 247 PRO B C 1
ATOM 3650 O O . PRO B 1 247 ? -21.516 -0.161 -4.316 1 80.88 247 PRO B O 1
ATOM 3653 N N . GLU B 1 248 ? -19.859 -0.926 -5.602 1 84 248 GLU B N 1
ATOM 3654 C CA . GLU B 1 248 ? -19.781 -2.176 -4.848 1 84 248 GLU B CA 1
ATOM 3655 C C . GLU B 1 248 ? -19.25 -1.944 -3.439 1 84 248 GLU B C 1
ATOM 3657 O O . GLU B 1 248 ? -19.422 -2.787 -2.557 1 84 248 GLU B O 1
ATOM 3662 N N . TYR B 1 249 ? -18.5 -0.832 -3.223 1 77 249 TYR B N 1
ATOM 3663 C CA . TYR B 1 249 ? -17.844 -0.564 -1.946 1 77 249 TYR B CA 1
ATOM 3664 C C . TYR B 1 249 ? -18.781 0.195 -1.008 1 77 249 TYR B C 1
ATOM 3666 O O . TYR B 1 249 ? -18.406 0.517 0.122 1 77 249 TYR B O 1
ATOM 3674 N N . ARG B 1 250 ? -20 0.338 -1.331 1 65.5 250 ARG B N 1
ATOM 3675 C CA . ARG B 1 250 ? -20.984 1.011 -0.478 1 65.5 250 ARG B CA 1
ATOM 3676 C C . ARG B 1 250 ? -21.422 0.108 0.671 1 65.5 250 ARG B C 1
ATOM 3678 O O . ARG B 1 250 ? -21.531 -1.109 0.505 1 65.5 250 ARG B O 1
ATOM 3685 N N . PRO B 1 251 ? -21.219 0.528 1.902 1 59.88 251 PRO B N 1
ATOM 3686 C CA . PRO B 1 251 ? -21.25 -0.143 3.203 1 59.88 251 PRO B CA 1
ATOM 3687 C C . PRO B 1 251 ? -22.312 -1.235 3.289 1 59.88 251 PRO B C 1
ATOM 3689 O O . PRO B 1 251 ? -23.453 -1.026 2.861 1 59.88 251 PRO B O 1
ATOM 3692 N N . ARG B 1 252 ? -22.078 -2.48 3.096 1 57.75 252 ARG B N 1
ATOM 3693 C CA . ARG B 1 252 ? -22.891 -3.482 3.781 1 57.75 252 ARG B CA 1
ATOM 3694 C C . ARG B 1 252 ? -22.156 -4.043 4.992 1 57.75 252 ARG B C 1
ATOM 3696 O O . ARG B 1 252 ? -20.953 -3.789 5.176 1 57.75 252 ARG B O 1
ATOM 3703 N N . ILE B 1 253 ? -22.734 -4.836 5.961 1 45.56 253 ILE B N 1
ATOM 3704 C CA . ILE B 1 253 ? -22.203 -5.441 7.18 1 45.56 253 ILE B CA 1
ATOM 3705 C C . ILE B 1 253 ? -20.984 -6.305 6.844 1 45.56 253 ILE B C 1
ATOM 3707 O O . ILE B 1 253 ? -21.062 -7.16 5.953 1 45.56 253 ILE B O 1
ATOM 3711 N N . MET B 1 254 ? -19.719 -6.094 7.504 1 55.53 254 MET B N 1
ATOM 3712 C CA . MET B 1 254 ? -18.438 -6.68 7.141 1 55.53 254 MET B CA 1
ATOM 3713 C C . MET B 1 254 ? -17.969 -7.676 8.195 1 55.53 254 MET B C 1
ATOM 3715 O O . MET B 1 254 ? -18.188 -7.465 9.391 1 55.53 254 MET B O 1
ATOM 3719 N N . VAL B 1 255 ? -17.625 -9 7.879 1 50 255 VAL B N 1
ATOM 3720 C CA . VAL B 1 255 ? -17.031 -9.945 8.82 1 50 255 VAL B CA 1
ATOM 3721 C C . VAL B 1 255 ? -15.617 -10.305 8.367 1 50 255 VAL B C 1
ATOM 3723 O O . VAL B 1 255 ? -15.32 -10.32 7.172 1 50 255 VAL B O 1
ATOM 3726 N N . SER B 1 256 ? -14.609 -10.57 9.281 1 51.22 256 SER B N 1
ATOM 3727 C CA . SER B 1 256 ? -13.234 -10.969 9.016 1 51.22 256 SER B CA 1
ATOM 3728 C C . SER B 1 256 ? -13.141 -12.453 8.703 1 51.22 256 SER B C 1
ATOM 3730 O O . SER B 1 256 ? -13.883 -13.266 9.258 1 51.22 256 SER B O 1
ATOM 3732 N N . VAL B 1 257 ? -12.281 -12.938 7.691 1 52.94 257 VAL B N 1
ATOM 3733 C CA . VAL B 1 257 ? -12.094 -14.344 7.375 1 52.94 257 VAL B CA 1
ATOM 3734 C C . VAL B 1 257 ? -10.625 -14.602 7.039 1 52.94 257 VAL B C 1
ATOM 3736 O O . VAL B 1 257 ? -9.922 -13.703 6.574 1 52.94 257 VAL B O 1
ATOM 3739 N N . GLU B 1 258 ? -9.992 -15.711 7.5 1 45.53 258 GLU B N 1
ATOM 3740 C CA . GLU B 1 258 ? -8.633 -16.141 7.199 1 45.53 258 GLU B CA 1
ATOM 3741 C C . GLU B 1 258 ? -8.625 -17.297 6.188 1 45.53 258 GLU B C 1
ATOM 3743 O O . GLU B 1 258 ? -9.43 -18.219 6.293 1 45.53 258 GLU B O 1
ATOM 3748 N N . LYS B 1 259 ? -7.789 -17.141 4.973 1 45.12 259 LYS B N 1
ATOM 3749 C CA . LYS B 1 259 ? -7.637 -18.266 4.062 1 45.12 259 LYS B CA 1
ATOM 3750 C C . LYS B 1 259 ? -6.195 -18.781 4.051 1 45.12 259 LYS B C 1
ATOM 3752 O O . LYS B 1 259 ? -5.262 -18 4.266 1 45.12 259 LYS B O 1
#